Protein AF-0000000076138843 (afdb_homodimer)

Structure (mmCIF, N/CA/C/O backbone):
data_AF-0000000076138843-model_v1
#
loop_
_entity.id
_entity.type
_entity.pdbx_description
1 polymer 'Response regulator'
#
loop_
_atom_site.group_PDB
_atom_site.id
_atom_site.type_symbol
_atom_site.label_atom_id
_atom_site.label_alt_id
_atom_site.label_comp_id
_atom_site.label_asym_id
_atom_site.label_entity_id
_atom_site.label_seq_id
_atom_site.pdbx_PDB_ins_code
_atom_site.Cartn_x
_atom_site.Cartn_y
_atom_site.Cartn_z
_atom_site.occupancy
_atom_site.B_iso_or_equiv
_atom_site.auth_seq_id
_atom_site.auth_comp_id
_atom_site.auth_asym_id
_atom_site.auth_atom_id
_atom_site.pdbx_PDB_model_num
ATOM 1 N N . MET A 1 1 ? 2.008 14.984 8.43 1 81.75 1 MET A N 1
ATOM 2 C CA . MET A 1 1 ? 1.775 14.391 7.121 1 81.75 1 MET A CA 1
ATOM 3 C C . MET A 1 1 ? 0.993 15.336 6.219 1 81.75 1 MET A C 1
ATOM 5 O O . MET A 1 1 ? 0.002 15.93 6.648 1 81.75 1 MET A O 1
ATOM 9 N N . HIS A 1 2 ? 1.497 15.57 5.102 1 88.31 2 HIS A N 1
ATOM 10 C CA . HIS A 1 2 ? 0.948 16.547 4.172 1 88.31 2 HIS A CA 1
ATOM 11 C C . HIS A 1 2 ? 0.154 15.867 3.061 1 88.31 2 HIS A C 1
ATOM 13 O O . HIS A 1 2 ? 0.697 15.055 2.314 1 88.31 2 HIS A O 1
ATOM 19 N N . VAL A 1 3 ? -1.16 16.25 3.002 1 94.06 3 VAL A N 1
ATOM 20 C CA . VAL A 1 3 ? -2.074 15.602 2.07 1 94.06 3 VAL A CA 1
ATOM 21 C C . VAL A 1 3 ? -2.531 16.609 1.011 1 94.06 3 VAL A C 1
ATOM 23 O O . VAL A 1 3 ? -2.922 17.719 1.336 1 94.06 3 VAL A O 1
ATOM 26 N N . LEU A 1 4 ? -2.438 16.234 -0.237 1 96.88 4 LEU A N 1
ATOM 27 C CA . LEU A 1 4 ? -3.037 17 -1.32 1 96.88 4 LEU A CA 1
ATOM 28 C C . LEU A 1 4 ? -4.391 16.422 -1.713 1 96.88 4 LEU A C 1
ATOM 30 O O . LEU A 1 4 ? -4.484 15.258 -2.1 1 96.88 4 LEU A O 1
ATOM 34 N N . VAL A 1 5 ? -5.426 17.234 -1.587 1 97.94 5 VAL A N 1
ATOM 35 C CA . VAL A 1 5 ? -6.773 16.812 -1.959 1 97.94 5 VAL A CA 1
ATOM 36 C C . VAL A 1 5 ? -7.195 17.516 -3.248 1 97.94 5 VAL A C 1
ATOM 38 O O . VAL A 1 5 ? -7.293 18.75 -3.291 1 97.94 5 VAL A O 1
ATOM 41 N N . CYS A 1 6 ? -7.402 16.75 -4.262 1 98.06 6 CYS A N 1
ATOM 42 C CA . CYS A 1 6 ? -7.891 17.266 -5.535 1 98.06 6 CYS A CA 1
ATOM 43 C C . CYS A 1 6 ? -9.383 16.984 -5.699 1 98.06 6 CYS A C 1
ATOM 45 O O . CYS A 1 6 ? -9.766 15.875 -6.082 1 98.06 6 CYS A O 1
ATOM 47 N N . GLU A 1 7 ? -10.195 17.922 -5.469 1 96.81 7 GLU A N 1
ATOM 48 C CA . GLU A 1 7 ? -11.648 17.828 -5.418 1 96.81 7 GLU A CA 1
ATOM 49 C C . GLU A 1 7 ? -12.297 19.156 -5.809 1 96.81 7 GLU A C 1
ATOM 51 O O . GLU A 1 7 ? -12.023 20.188 -5.199 1 96.81 7 GLU A O 1
ATOM 56 N N . ASP A 1 8 ? -13.148 19.094 -6.816 1 95.44 8 ASP A N 1
ATOM 57 C CA . ASP A 1 8 ? -13.727 20.344 -7.309 1 95.44 8 ASP A CA 1
ATOM 58 C C . ASP A 1 8 ? -14.969 20.719 -6.516 1 95.44 8 ASP A C 1
ATOM 60 O O . ASP A 1 8 ? -15.312 21.906 -6.414 1 95.44 8 ASP A O 1
ATOM 64 N N . ASP A 1 9 ? -15.742 19.75 -5.988 1 95 9 ASP A N 1
ATOM 65 C CA . ASP A 1 9 ? -16.922 20.031 -5.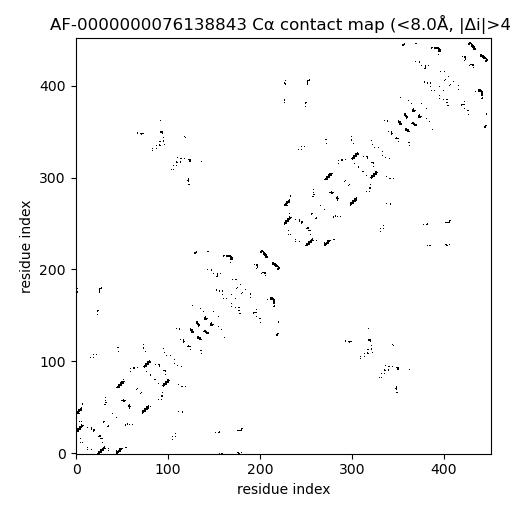18 1 95 9 ASP A CA 1
ATOM 66 C C . ASP A 1 9 ? -16.531 20.641 -3.83 1 95 9 ASP A C 1
ATOM 68 O O . ASP A 1 9 ? -15.969 19.938 -2.975 1 95 9 ASP A O 1
ATOM 72 N N . GLU A 1 10 ? -16.875 21.812 -3.631 1 94.56 10 GLU A N 1
ATOM 73 C CA . GLU A 1 10 ? -16.453 22.562 -2.457 1 94.56 10 GLU A CA 1
ATOM 74 C C . GLU A 1 10 ? -16.984 21.938 -1.174 1 94.56 10 GLU A C 1
ATOM 76 O O . GLU A 1 10 ? -16.297 21.906 -0.151 1 94.56 10 GLU A O 1
ATOM 81 N N . LEU A 1 11 ? -18.188 21.531 -1.195 1 93.12 11 LEU A N 1
ATOM 82 C CA . LEU A 1 11 ? -18.812 20.969 -0.006 1 93.12 11 LEU A CA 1
ATOM 83 C C . LEU A 1 11 ? -18.094 19.672 0.406 1 93.12 11 LEU A C 1
ATOM 85 O O . LEU A 1 11 ? -17.766 19.5 1.579 1 93.12 11 LEU A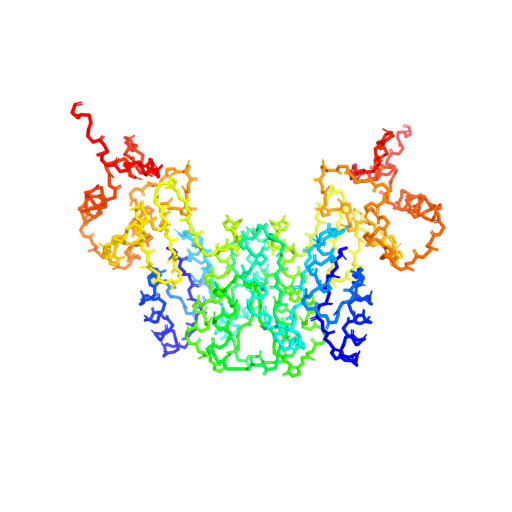 O 1
ATOM 89 N N . ILE A 1 12 ? -17.859 18.875 -0.558 1 94.19 12 ILE A N 1
ATOM 90 C CA . ILE A 1 12 ? -17.172 17.609 -0.293 1 94.19 12 ILE A CA 1
ATOM 91 C C . ILE A 1 12 ? -15.75 17.891 0.176 1 94.19 12 ILE A C 1
ATOM 93 O O . ILE A 1 12 ? -15.297 17.328 1.176 1 94.19 12 ILE A O 1
ATOM 97 N N . ALA A 1 13 ? -15.078 18.781 -0.5 1 96.19 13 ALA A N 1
ATOM 98 C CA . ALA A 1 13 ? -13.695 19.125 -0.185 1 96.19 13 ALA A CA 1
ATOM 99 C C . ALA A 1 13 ? -13.57 19.672 1.234 1 96.19 13 ALA A C 1
ATOM 101 O O . ALA A 1 13 ? -12.664 19.297 1.979 1 96.19 13 ALA A O 1
ATOM 102 N N . SER A 1 14 ? -14.484 20.547 1.568 1 94.88 14 SER A N 1
ATOM 103 C CA . SER A 1 14 ? -14.438 21.156 2.891 1 94.88 14 SER A CA 1
ATOM 104 C C . SER A 1 14 ? -14.609 20.109 3.99 1 94.88 14 SER A C 1
ATOM 106 O O . SER A 1 14 ? -13.961 20.188 5.035 1 94.88 14 SER A O 1
ATOM 108 N N . GLY A 1 15 ? -15.523 19.156 3.742 1 93.75 15 GLY A N 1
ATOM 109 C CA . GLY A 1 15 ? -15.695 18.062 4.68 1 93.75 15 GLY A CA 1
ATOM 110 C C . GLY A 1 15 ? -14.453 17.219 4.844 1 93.75 15 GLY A C 1
ATOM 111 O O . GLY A 1 15 ? -14.07 16.875 5.965 1 93.75 15 GLY A O 1
ATOM 112 N N . ILE A 1 16 ? -13.773 16.906 3.748 1 96.12 16 ILE A N 1
ATOM 113 C CA . ILE A 1 16 ? -12.555 16.109 3.76 1 96.12 16 ILE A CA 1
ATOM 114 C C . ILE A 1 16 ? -11.453 16.859 4.512 1 96.12 16 ILE A C 1
ATOM 116 O O . ILE A 1 16 ? -10.797 16.297 5.387 1 96.12 16 ILE A O 1
ATOM 120 N N . VAL A 1 17 ? -11.297 18.125 4.203 1 94.81 17 VAL A N 1
ATOM 121 C CA . VAL A 1 17 ? -10.258 18.953 4.816 1 94.81 17 VAL A CA 1
ATOM 122 C C . VAL A 1 17 ? -10.477 19.016 6.324 1 94.81 17 VAL A C 1
ATOM 124 O O . VAL A 1 17 ? -9.547 18.781 7.102 1 94.81 17 VAL A O 1
ATOM 127 N N . ALA A 1 18 ? -11.695 19.312 6.727 1 92.06 18 ALA A N 1
ATOM 128 C CA . ALA A 1 18 ? -12.008 19.406 8.148 1 92.06 18 ALA A CA 1
ATOM 129 C C . ALA A 1 18 ? -11.766 18.078 8.852 1 92.06 18 ALA A C 1
ATOM 131 O O . ALA A 1 18 ? -11.141 18.031 9.922 1 92.06 18 ALA A O 1
ATOM 132 N N . GLY A 1 19 ? -12.242 17.031 8.234 1 90.12 19 GLY A N 1
ATOM 133 C CA . GLY A 1 19 ? -12.117 15.703 8.812 1 90.12 19 GLY A CA 1
ATOM 134 C C . GLY A 1 19 ? -10.672 15.25 8.961 1 90.12 19 GLY A C 1
ATOM 135 O O . GLY A 1 19 ? -10.266 14.781 10.023 1 90.12 19 GLY A O 1
ATOM 136 N N . LEU A 1 20 ? -9.883 15.391 7.934 1 92.56 20 LEU A N 1
ATOM 137 C CA . LEU A 1 20 ? -8.492 14.953 7.949 1 92.56 20 LEU A CA 1
ATOM 138 C C . LEU A 1 20 ? -7.656 15.836 8.867 1 92.56 20 LEU A C 1
ATOM 140 O O . LEU A 1 20 ? -6.766 15.352 9.57 1 92.56 20 LEU A O 1
ATOM 144 N N . THR A 1 21 ? -7.973 17.109 8.859 1 87.12 21 THR A N 1
ATOM 145 C CA . THR A 1 21 ? -7.277 18.016 9.758 1 87.12 21 THR A CA 1
ATOM 146 C C . THR A 1 21 ? -7.516 17.625 11.211 1 87.12 21 THR A C 1
ATOM 148 O O . THR A 1 21 ? -6.59 17.641 12.023 1 87.12 21 THR A O 1
ATOM 151 N N . ALA A 1 22 ? -8.727 17.25 11.516 1 83.12 22 ALA A N 1
ATOM 152 C CA . ALA A 1 22 ? -9.086 16.812 12.867 1 83.12 22 ALA A CA 1
ATOM 153 C C . ALA A 1 22 ? -8.289 15.578 13.266 1 83.12 22 ALA A C 1
ATOM 155 O O . ALA A 1 22 ? -8.086 15.32 14.453 1 83.12 22 ALA A O 1
ATOM 156 N N . GLN A 1 23 ? -7.871 14.867 12.273 1 81.75 23 GLN A N 1
ATOM 157 C CA . GLN A 1 23 ? -7.113 13.648 12.531 1 81.75 23 GLN A CA 1
ATOM 158 C C . GLN A 1 23 ? -5.613 13.93 12.539 1 81.75 23 GLN A C 1
ATOM 160 O O . GLN A 1 23 ? -4.805 13 12.625 1 81.75 23 GLN A O 1
ATOM 165 N N . GLY A 1 24 ? -5.23 15.203 12.375 1 78.81 24 GLY A N 1
ATOM 166 C CA . GLY A 1 24 ? -3.838 15.578 12.531 1 78.81 24 GLY A CA 1
ATOM 167 C C . GLY A 1 24 ? -3.107 15.742 11.211 1 78.81 24 GLY A C 1
ATOM 168 O O . GLY A 1 24 ? -1.896 15.969 11.195 1 78.81 24 GLY A O 1
ATOM 169 N N . PHE A 1 25 ? -3.787 15.641 10.117 1 85.56 25 PHE A N 1
ATOM 170 C CA . PHE A 1 25 ? -3.176 15.852 8.812 1 85.56 25 PHE A CA 1
ATOM 171 C C . PHE A 1 25 ? -3.104 17.344 8.484 1 85.56 25 PHE A C 1
ATOM 173 O O . PHE A 1 25 ? -3.93 18.125 8.953 1 85.56 25 PHE A O 1
ATOM 180 N N . THR A 1 26 ? -2.068 17.719 7.805 1 85.81 26 THR A N 1
ATOM 181 C CA . THR A 1 26 ? -2.064 18.984 7.094 1 85.81 26 THR A CA 1
ATOM 182 C C . THR A 1 26 ? -2.59 18.812 5.672 1 85.81 26 THR A C 1
ATOM 184 O O . THR A 1 26 ? -2.08 17.984 4.91 1 85.81 26 THR A O 1
ATOM 187 N N . VAL A 1 27 ? -3.633 19.641 5.344 1 92.56 27 VAL A N 1
ATOM 188 C CA . VAL A 1 27 ? -4.332 19.328 4.102 1 92.56 27 VAL A CA 1
ATOM 189 C C . VAL A 1 27 ? -4.348 20.562 3.195 1 92.56 27 VAL A C 1
ATOM 191 O O . VAL A 1 27 ? -4.676 21.672 3.637 1 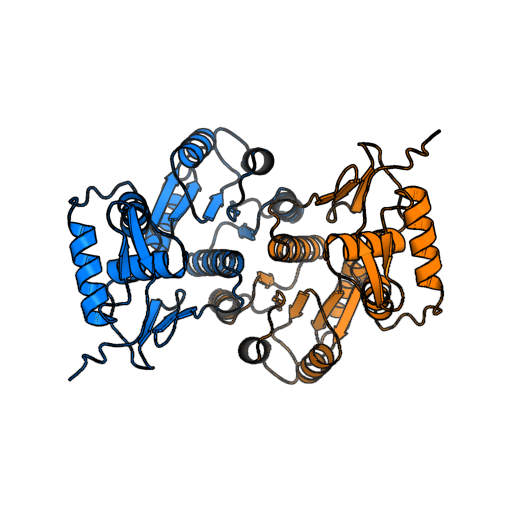92.56 27 VAL A O 1
ATOM 194 N N . GLU A 1 28 ? -3.953 20.344 1.978 1 93.56 28 GLU A N 1
ATOM 195 C CA . GLU A 1 28 ? -4.105 21.344 0.921 1 93.56 28 GLU A CA 1
ATOM 196 C C . GLU A 1 28 ? -5.129 20.891 -0.118 1 93.56 28 GLU A C 1
ATOM 198 O O . GLU A 1 28 ? -5.078 19.75 -0.592 1 93.56 28 GLU A O 1
ATOM 203 N N . ARG A 1 29 ? -6.008 21.781 -0.422 1 96.06 29 ARG A N 1
ATOM 204 C CA . ARG A 1 29 ? -7.062 21.453 -1.37 1 96.06 29 ARG A CA 1
ATOM 205 C C . ARG A 1 29 ? -6.883 22.203 -2.684 1 96.06 29 ARG A C 1
ATOM 207 O O . ARG A 1 29 ? -6.594 23.391 -2.684 1 96.06 29 ARG A O 1
ATOM 214 N N . VAL A 1 30 ? -7.023 21.5 -3.783 1 96.62 30 VAL A N 1
ATOM 215 C CA . VAL A 1 30 ? -7.098 22.109 -5.105 1 96.62 30 VAL A CA 1
ATOM 216 C C . VAL A 1 30 ? -8.359 21.625 -5.828 1 96.62 30 VAL A C 1
ATOM 218 O O . VAL A 1 30 ? -8.898 20.562 -5.5 1 96.62 30 VAL A O 1
ATOM 221 N N . ALA A 1 31 ? -8.75 22.406 -6.879 1 96.94 31 ALA A N 1
ATOM 222 C CA . ALA A 1 31 ? -10.062 22.141 -7.453 1 96.94 31 ALA A CA 1
ATOM 223 C C . ALA A 1 31 ? -9.945 21.703 -8.914 1 96.94 31 ALA A C 1
ATOM 225 O O . ALA A 1 31 ? -10.953 21.547 -9.602 1 96.94 31 ALA A O 1
ATOM 226 N N . SER A 1 32 ? -8.695 21.531 -9.414 1 97.38 32 SER A N 1
ATOM 227 C CA . SER A 1 32 ? -8.508 21.172 -10.812 1 97.38 32 SER A CA 1
ATOM 228 C C . SER A 1 32 ? -7.203 20.422 -11.016 1 97.38 32 SER A C 1
ATOM 230 O O . SER A 1 32 ? -6.332 20.422 -10.148 1 97.38 32 SER A O 1
ATOM 232 N N . ALA A 1 33 ? -7.141 19.734 -12.203 1 97.5 33 ALA A N 1
ATOM 233 C CA . ALA A 1 33 ? -5.926 19 -12.547 1 97.5 33 ALA A CA 1
ATOM 234 C C . ALA A 1 33 ? -4.742 19.953 -12.719 1 97.5 33 ALA A C 1
ATOM 236 O O . ALA A 1 33 ? -3.631 19.656 -12.266 1 97.5 33 ALA A O 1
ATOM 237 N N . GLY A 1 34 ? -5.051 21 -13.422 1 97.38 34 GLY A N 1
ATOM 238 C CA . GLY A 1 34 ? -4.004 22 -13.594 1 97.38 34 GLY A CA 1
ATOM 239 C C . GLY A 1 34 ? -3.443 22.5 -12.273 1 97.38 34 GLY A C 1
ATOM 240 O O . GLY A 1 34 ? -2.227 22.625 -12.117 1 97.38 34 GLY A O 1
ATOM 241 N N . ALA A 1 35 ? -4.297 22.828 -11.344 1 97.25 35 ALA A N 1
ATOM 242 C CA . ALA A 1 35 ? -3.877 23.312 -10.023 1 97.25 35 ALA A CA 1
ATOM 243 C C . ALA A 1 35 ? -3.105 22.219 -9.273 1 97.25 35 ALA A C 1
ATOM 245 O O . ALA A 1 35 ? -2.146 22.531 -8.555 1 97.25 35 ALA A O 1
ATOM 246 N N . ALA A 1 36 ? -3.506 21.016 -9.406 1 97.31 36 ALA A N 1
ATOM 247 C CA . ALA A 1 36 ? -2.811 19.891 -8.773 1 97.31 36 ALA A CA 1
ATOM 248 C C . ALA A 1 36 ? -1.376 19.781 -9.281 1 97.31 36 ALA A C 1
ATOM 250 O O . ALA A 1 36 ? -0.439 19.641 -8.492 1 97.31 36 ALA A O 1
ATOM 251 N N . ARG A 1 37 ? -1.246 19.828 -10.594 1 96.75 37 ARG A N 1
ATOM 252 C CA . ARG A 1 37 ? 0.083 19.781 -11.195 1 96.75 37 ARG A CA 1
ATOM 253 C C . ARG A 1 37 ? 0.969 20.906 -10.664 1 96.75 37 ARG A C 1
ATOM 255 O O . ARG A 1 37 ? 2.133 20.672 -10.328 1 96.75 37 ARG A O 1
ATOM 262 N N . ALA A 1 38 ? 0.396 22.047 -10.633 1 96.5 38 ALA A N 1
ATOM 263 C CA . ALA A 1 38 ? 1.141 23.219 -10.156 1 96.5 38 ALA A CA 1
ATOM 264 C C . ALA A 1 38 ? 1.564 23.047 -8.703 1 96.5 38 ALA A C 1
ATOM 266 O O . ALA A 1 38 ? 2.707 23.344 -8.344 1 96.5 38 ALA A O 1
ATOM 267 N N . MET A 1 39 ? 0.678 22.562 -7.91 1 94.69 39 MET A N 1
ATOM 268 C CA . MET A 1 39 ? 0.942 22.391 -6.488 1 94.69 39 MET A CA 1
ATOM 269 C C . MET A 1 39 ? 2.018 21.328 -6.258 1 94.69 39 MET A C 1
ATOM 271 O O . MET A 1 39 ? 2.893 21.5 -5.41 1 94.69 39 MET A O 1
ATOM 275 N N . LEU A 1 40 ? 1.969 20.25 -6.996 1 94.12 40 LEU A N 1
ATOM 276 C CA . LEU A 1 40 ? 2.92 19.156 -6.863 1 94.12 40 LEU A CA 1
ATOM 277 C C . LEU A 1 40 ? 4.316 19.594 -7.285 1 94.12 40 LEU A C 1
ATOM 279 O O . LEU A 1 40 ? 5.312 19 -6.859 1 94.12 40 LEU A O 1
ATOM 283 N N . LYS A 1 41 ? 4.352 20.562 -8.148 1 92.38 41 LYS A N 1
ATOM 284 C CA . LYS A 1 41 ? 5.637 21.125 -8.555 1 92.38 41 LYS A CA 1
ATOM 285 C C . LYS A 1 41 ? 6.172 22.094 -7.496 1 92.38 41 LYS A C 1
ATOM 287 O O . LYS A 1 41 ? 7.387 22.25 -7.344 1 92.38 41 LYS A O 1
ATOM 292 N N . ALA A 1 42 ? 5.305 22.672 -6.746 1 88.88 42 ALA A N 1
ATOM 293 C CA . ALA A 1 42 ? 5.656 23.766 -5.844 1 88.88 42 ALA A CA 1
ATOM 294 C C . ALA A 1 42 ? 5.961 23.25 -4.441 1 88.88 42 ALA A C 1
ATOM 296 O O . ALA A 1 42 ? 6.664 23.906 -3.668 1 88.88 42 ALA A O 1
ATOM 297 N N . ALA A 1 43 ? 5.391 22.078 -4.117 1 85.19 43 ALA A N 1
ATOM 298 C CA . ALA A 1 43 ? 5.531 21.578 -2.754 1 85.19 43 ALA A CA 1
ATOM 299 C C . ALA A 1 43 ? 5.574 20.062 -2.729 1 85.19 43 ALA A C 1
ATOM 301 O O . ALA A 1 43 ? 5.281 19.406 -3.734 1 85.19 43 ALA A O 1
ATOM 302 N N . THR A 1 44 ? 6.031 19.625 -1.582 1 85.06 44 THR A N 1
ATOM 303 C CA . THR A 1 44 ? 6.09 18.172 -1.391 1 85.06 44 THR A CA 1
ATOM 304 C C . THR A 1 44 ? 4.902 17.688 -0.566 1 85.06 44 THR A C 1
ATOM 306 O O . THR A 1 44 ? 4.492 18.344 0.39 1 85.06 44 THR A O 1
ATOM 309 N N . PHE A 1 45 ? 4.418 16.625 -1.021 1 91.44 45 PHE A N 1
ATOM 310 C CA . PHE A 1 45 ? 3.303 16 -0.32 1 91.44 45 PHE A CA 1
ATOM 311 C C . PHE A 1 45 ? 3.615 14.547 0.018 1 91.44 45 PHE A C 1
ATOM 313 O O . PHE A 1 45 ? 4.449 13.922 -0.635 1 91.44 45 PHE A O 1
ATOM 320 N N . ASP A 1 46 ? 2.947 14.055 1.047 1 90.25 46 ASP A N 1
ATOM 321 C CA . ASP A 1 46 ? 3.154 12.672 1.456 1 90.25 46 ASP A CA 1
ATOM 322 C C . ASP A 1 46 ? 2.146 11.742 0.782 1 90.25 46 ASP A C 1
ATOM 324 O O . ASP A 1 46 ? 2.406 10.547 0.623 1 90.25 46 ASP A O 1
ATOM 328 N N . ILE A 1 47 ? 1.007 12.25 0.439 1 95.75 47 ILE A N 1
ATOM 329 C CA . ILE A 1 47 ? -0.063 11.445 -0.139 1 95.75 47 ILE A CA 1
ATOM 330 C C . ILE A 1 47 ? -1.065 12.352 -0.852 1 95.75 47 ILE A C 1
ATOM 332 O O . ILE A 1 47 ? -1.185 13.531 -0.524 1 95.75 47 ILE A O 1
ATOM 336 N N . MET A 1 48 ? -1.787 11.758 -1.85 1 98 48 MET A N 1
ATOM 337 C CA . MET A 1 48 ? -2.748 12.523 -2.643 1 98 48 MET A CA 1
ATOM 338 C C . MET A 1 48 ? -4.098 11.812 -2.693 1 98 48 MET A C 1
ATOM 340 O O . MET A 1 48 ? -4.156 10.594 -2.855 1 98 48 MET A O 1
ATOM 344 N N . VAL A 1 49 ? -5.148 12.562 -2.447 1 98.44 49 VAL A N 1
ATOM 345 C CA . VAL A 1 49 ? -6.516 12.117 -2.697 1 98.44 49 VAL A CA 1
ATOM 346 C C . VAL A 1 49 ? -7.027 12.734 -3.998 1 98.44 49 VAL A C 1
ATOM 348 O O . VAL A 1 49 ? -7.047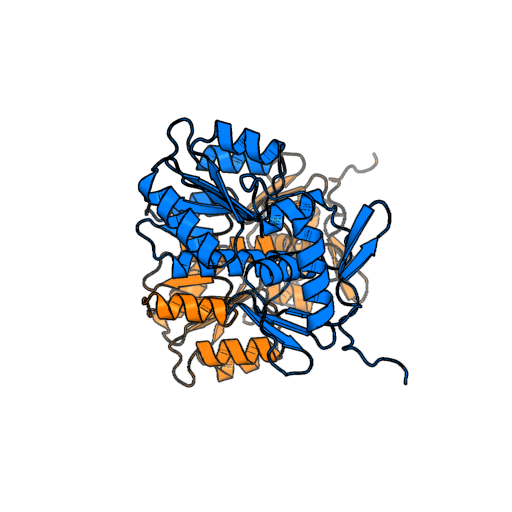 13.953 -4.152 1 98.44 49 VAL A O 1
ATOM 351 N N . LEU A 1 50 ? -7.48 11.867 -4.918 1 98.44 50 LEU A N 1
ATOM 352 C CA . LEU A 1 50 ? -7.754 12.328 -6.277 1 98.44 50 LEU A CA 1
ATOM 353 C C . LEU A 1 50 ? -9.172 11.961 -6.699 1 98.44 50 LEU A C 1
ATOM 355 O O . LEU A 1 50 ? -9.531 10.781 -6.715 1 98.44 50 LEU A O 1
ATOM 359 N N . ASP A 1 51 ? -9.969 12.945 -7.023 1 96.69 51 ASP A N 1
ATOM 360 C CA . ASP A 1 51 ? -11.242 12.711 -7.695 1 96.69 51 ASP A CA 1
ATOM 361 C C . ASP A 1 51 ? -11.047 12.516 -9.195 1 96.69 51 ASP A C 1
ATOM 363 O O . ASP A 1 51 ? -10.328 13.281 -9.844 1 96.69 51 ASP A O 1
ATOM 367 N N . LEU A 1 52 ? -11.734 11.594 -9.758 1 95.56 52 LEU A N 1
ATOM 368 C CA . LEU A 1 52 ? -11.617 11.336 -11.188 1 95.56 52 LEU A CA 1
ATOM 369 C C . LEU A 1 52 ? -12.453 12.328 -11.984 1 95.56 52 LEU A C 1
ATOM 371 O O . LEU A 1 52 ? -12.188 12.562 -13.164 1 95.56 52 LEU A O 1
ATOM 375 N N . GLY A 1 53 ? -13.5 12.773 -11.367 1 94.5 53 GLY A N 1
ATOM 376 C CA . GLY A 1 53 ? -14.398 13.695 -12.039 1 94.5 53 GLY A CA 1
ATOM 377 C C . GLY A 1 53 ? -13.977 15.148 -11.898 1 94.5 53 GLY A C 1
ATOM 378 O O . GLY A 1 53 ? -14.75 15.977 -11.422 1 94.5 53 GLY A O 1
ATOM 379 N N . LEU A 1 54 ? -12.867 15.531 -12.414 1 95.25 54 LEU A N 1
ATOM 380 C CA . LEU A 1 54 ? -12.398 16.906 -12.375 1 95.25 54 LEU A CA 1
ATOM 381 C C . LEU A 1 54 ? -12.922 17.703 -13.57 1 95.25 54 LEU A C 1
ATOM 383 O O . LEU A 1 54 ? -13.219 17.125 -14.617 1 95.25 54 LEU A O 1
ATOM 387 N N . PRO A 1 55 ? -13.094 19 -13.422 1 95.25 55 PRO A N 1
ATOM 388 C CA . PRO A 1 55 ? -13.75 19.812 -14.461 1 95.25 55 PRO A CA 1
ATOM 389 C C . PRO A 1 55 ? -12.883 19.984 -15.703 1 95.25 55 PRO A C 1
ATOM 391 O O . PRO A 1 55 ? -13.406 20.172 -16.812 1 95.25 55 PRO A O 1
ATOM 394 N N . ASP A 1 56 ? -11.594 19.953 -15.602 1 96 56 ASP A N 1
ATOM 395 C CA . ASP A 1 56 ? -10.727 20.312 -16.719 1 96 56 ASP A CA 1
ATOM 396 C C . ASP A 1 56 ? -10.148 19.078 -17.391 1 96 56 ASP A C 1
ATOM 398 O O . ASP A 1 56 ? -9.773 19.109 -18.562 1 96 56 ASP A O 1
ATOM 402 N N . GLU A 1 57 ? -9.898 17.969 -16.625 1 94 57 GLU A N 1
ATOM 403 C CA . GLU A 1 57 ? -9.305 16.75 -17.156 1 94 57 GLU A CA 1
ATOM 404 C C . GLU A 1 57 ? -9.789 15.523 -16.391 1 94 57 GLU A C 1
ATOM 406 O O . GLU A 1 57 ? -10.195 15.625 -15.234 1 94 57 GLU A O 1
ATOM 411 N N . ASP A 1 58 ? -9.781 14.398 -17.125 1 95 58 ASP A N 1
ATOM 412 C CA . ASP A 1 58 ? -10.086 13.141 -16.453 1 95 58 ASP A CA 1
ATOM 413 C C . ASP A 1 58 ? -9.023 12.797 -15.422 1 95 58 ASP A C 1
ATOM 415 O O . ASP A 1 58 ? -7.828 12.789 -15.734 1 95 58 ASP A O 1
ATOM 419 N N . GLY A 1 59 ? -9.438 12.516 -14.234 1 95.44 59 GLY A N 1
ATOM 420 C CA . GLY A 1 59 ? -8.508 12.234 -13.156 1 95.44 59 GLY A CA 1
ATOM 421 C C . GLY A 1 59 ? -7.598 11.047 -13.438 1 95.44 59 GLY A C 1
ATOM 422 O O . GLY A 1 59 ? -6.457 11.008 -12.969 1 95.44 59 GLY A O 1
ATOM 423 N N . LEU A 1 60 ? -8.094 10.086 -14.156 1 95.81 60 LEU A N 1
ATOM 424 C CA . LEU A 1 60 ? -7.281 8.922 -14.508 1 95.81 60 LEU A CA 1
ATOM 425 C C . LEU A 1 60 ? -6.137 9.32 -15.43 1 95.81 60 LEU A C 1
ATOM 427 O O . LEU A 1 60 ? -5.008 8.852 -15.273 1 95.81 60 LEU A O 1
ATOM 431 N N . LYS A 1 61 ? -6.434 10.055 -16.406 1 95.81 61 LYS A N 1
ATOM 432 C CA . LYS A 1 61 ? -5.402 10.578 -17.297 1 95.81 61 LYS A CA 1
ATOM 433 C C . LYS A 1 61 ? -4.363 11.383 -16.516 1 95.81 61 LYS A C 1
ATOM 435 O O . LYS A 1 61 ? -3.16 11.242 -16.75 1 95.81 61 LYS A O 1
ATOM 440 N N . LEU A 1 62 ? -4.848 12.211 -15.648 1 96.94 62 LEU A N 1
ATOM 441 C CA . LEU A 1 62 ? -3.945 12.977 -14.797 1 96.94 62 LEU A CA 1
ATOM 442 C C . LEU A 1 62 ? -3.004 12.055 -14.031 1 96.94 62 LEU A C 1
ATOM 444 O O . LEU A 1 62 ? -1.789 12.266 -14.023 1 96.94 62 LEU A O 1
ATOM 448 N N . LEU A 1 63 ? -3.531 11.031 -13.406 1 97.5 63 LEU A N 1
ATOM 449 C CA . LEU A 1 63 ? -2.734 10.094 -12.609 1 97.5 63 LEU A CA 1
ATOM 450 C C . LEU A 1 63 ? -1.671 9.422 -13.477 1 97.5 63 LEU A C 1
ATOM 452 O O . LEU A 1 63 ? -0.505 9.344 -13.078 1 97.5 63 LEU A O 1
ATOM 456 N N . GLN A 1 64 ? -2.064 8.969 -14.609 1 95.69 64 GLN A N 1
ATOM 457 C CA . GLN A 1 64 ? -1.133 8.312 -15.523 1 95.69 64 GLN A CA 1
ATOM 458 C C . GLN A 1 64 ? 0.021 9.242 -15.891 1 95.69 64 GLN A C 1
ATOM 460 O O . GLN A 1 64 ? 1.18 8.82 -15.914 1 95.69 64 GLN A O 1
ATOM 465 N N . GLN A 1 65 ? -0.292 10.43 -16.172 1 95.88 65 GLN A N 1
ATOM 466 C CA . GLN A 1 65 ? 0.718 11.422 -16.531 1 95.88 65 GLN A CA 1
ATOM 467 C C . GLN A 1 65 ? 1.66 11.695 -15.359 1 95.88 65 GLN A C 1
ATOM 469 O O . GLN A 1 65 ? 2.879 11.75 -15.539 1 95.88 65 GLN A O 1
ATOM 474 N N . LEU A 1 66 ? 1.088 11.859 -14.227 1 96.5 66 LEU A N 1
ATOM 475 C CA . LEU A 1 66 ? 1.894 12.117 -13.039 1 96.5 66 LEU A CA 1
ATOM 476 C C . LEU A 1 66 ? 2.85 10.961 -12.773 1 96.5 66 LEU A C 1
ATOM 478 O O . LEU A 1 66 ? 4.02 11.18 -12.445 1 96.5 66 LEU A O 1
ATOM 482 N N . ARG A 1 67 ? 2.373 9.75 -12.914 1 96.25 67 ARG A N 1
ATOM 483 C CA . ARG A 1 67 ? 3.211 8.57 -12.711 1 96.25 67 ARG A CA 1
ATOM 484 C C . ARG A 1 67 ? 4.328 8.508 -13.75 1 96.25 67 ARG A C 1
ATOM 486 O O . ARG A 1 67 ? 5.469 8.18 -13.422 1 96.25 67 ARG A O 1
ATOM 493 N N . SER A 1 68 ? 3.982 8.797 -14.977 1 93 68 SER A N 1
ATOM 494 C CA . SER A 1 68 ? 4.98 8.805 -16.047 1 93 68 SER A CA 1
ATOM 495 C C . SER A 1 68 ? 6.055 9.852 -15.789 1 93 68 SER A C 1
ATOM 497 O O . SER A 1 68 ? 7.191 9.703 -16.234 1 93 68 SER A O 1
ATOM 499 N N . GLN A 1 69 ? 5.668 10.836 -15.039 1 93.88 69 GLN A N 1
ATOM 500 C CA . GLN A 1 69 ? 6.594 11.922 -14.734 1 93.88 69 GLN A CA 1
ATOM 501 C C . GLN A 1 69 ? 7.359 11.641 -13.445 1 93.88 69 GLN A C 1
ATOM 503 O O . GLN A 1 69 ? 8.109 12.492 -12.969 1 93.88 69 GLN A O 1
ATOM 508 N N . GLY A 1 70 ? 7.059 10.484 -12.844 1 93 70 GLY A N 1
ATOM 509 C CA . GLY A 1 70 ? 7.91 10.039 -11.75 1 93 70 GLY A CA 1
ATOM 510 C C . GLY A 1 70 ? 7.297 10.258 -10.383 1 93 70 GLY A C 1
ATOM 511 O O . GLY A 1 70 ? 7.977 10.133 -9.359 1 93 70 GLY A O 1
ATOM 512 N N . LEU A 1 71 ? 6.047 10.68 -10.312 1 94.44 71 LEU A N 1
ATOM 513 C CA . LEU A 1 71 ? 5.41 10.844 -9.016 1 94.44 71 LEU A CA 1
ATOM 514 C C . LEU A 1 71 ? 5.352 9.516 -8.266 1 94.44 71 LEU A C 1
ATOM 516 O O . LEU A 1 71 ? 4.762 8.555 -8.75 1 94.44 71 LEU A O 1
ATOM 520 N N . GLU A 1 72 ? 5.781 9.539 -6.957 1 94.75 72 GLU A N 1
ATOM 521 C CA . GLU A 1 72 ? 5.902 8.266 -6.246 1 94.75 72 GLU A CA 1
ATOM 522 C C . GLU A 1 72 ? 5.004 8.242 -5.012 1 94.75 72 GLU A C 1
ATOM 524 O O . GLU A 1 72 ? 4.785 7.18 -4.418 1 94.75 72 GLU A O 1
ATOM 529 N N . ILE A 1 73 ? 4.445 9.344 -4.672 1 95 73 ILE A N 1
ATOM 530 C CA . ILE A 1 73 ? 3.646 9.359 -3.453 1 95 73 ILE A CA 1
ATOM 531 C C . ILE A 1 73 ? 2.383 8.531 -3.65 1 95 73 ILE A C 1
ATOM 533 O O . ILE A 1 73 ? 1.889 8.391 -4.773 1 95 73 ILE A O 1
ATOM 537 N N . PRO A 1 74 ? 1.835 7.93 -2.584 1 97.38 74 PRO A N 1
ATOM 538 C CA . PRO A 1 74 ? 0.583 7.18 -2.73 1 97.38 74 PRO A CA 1
ATOM 539 C C . PRO A 1 74 ? -0.583 8.062 -3.17 1 97.38 74 PRO A C 1
ATOM 541 O O . PRO A 1 74 ? -0.677 9.219 -2.752 1 97.38 74 PRO A O 1
ATOM 544 N N . VAL A 1 75 ? -1.389 7.48 -4.039 1 98.31 75 VAL A N 1
ATOM 545 C CA . VAL A 1 75 ? -2.578 8.18 -4.516 1 98.31 75 VAL A CA 1
ATOM 546 C C . VAL A 1 75 ? -3.82 7.336 -4.223 1 98.31 75 VAL A C 1
ATOM 548 O O . VAL A 1 75 ? -3.891 6.168 -4.605 1 98.31 75 VAL A O 1
ATOM 551 N N . LEU A 1 76 ? -4.719 7.898 -3.488 1 98.56 76 LEU A N 1
ATOM 552 C CA . LEU A 1 76 ? -6.031 7.305 -3.271 1 98.56 76 LEU A CA 1
ATOM 553 C C . LEU A 1 76 ? -7.082 7.977 -4.148 1 98.56 76 LEU A C 1
ATOM 555 O O . LEU A 1 76 ? -7.305 9.188 -4.047 1 98.56 76 LEU A O 1
ATOM 559 N N . ILE A 1 77 ? -7.699 7.188 -5.02 1 98.25 77 ILE A N 1
ATOM 560 C CA . ILE A 1 77 ? -8.781 7.703 -5.848 1 98.25 77 ILE A CA 1
ATOM 561 C C . ILE A 1 77 ? -10.078 7.738 -5.039 1 98.25 77 ILE A C 1
ATOM 563 O O . ILE A 1 77 ? -10.438 6.758 -4.383 1 98.25 77 ILE A O 1
ATOM 567 N N . LEU A 1 78 ? -10.688 8.836 -4.969 1 96.88 78 LEU A N 1
ATOM 568 C CA . LEU A 1 78 ? -11.992 9.047 -4.348 1 96.88 78 LEU A CA 1
ATOM 569 C C . LEU A 1 78 ? -13.008 9.547 -5.367 1 96.88 78 LEU A C 1
ATOM 571 O O . LEU A 1 78 ? -12.93 10.695 -5.809 1 96.88 78 LEU A O 1
ATOM 575 N N . THR A 1 79 ? -14.016 8.695 -5.715 1 95.06 79 THR A N 1
ATOM 576 C CA . THR A 1 79 ? -14.852 9.047 -6.852 1 95.06 79 THR A CA 1
ATOM 577 C C . THR A 1 79 ? -16.219 8.375 -6.742 1 95.06 79 THR A C 1
ATOM 579 O O . THR A 1 79 ? -16.422 7.504 -5.895 1 95.06 79 THR A O 1
ATOM 582 N N . ALA A 1 80 ? -17.141 8.867 -7.598 1 93.56 80 ALA A N 1
ATOM 583 C CA . ALA A 1 80 ? -18.469 8.266 -7.668 1 93.56 80 ALA A CA 1
ATOM 584 C C . ALA A 1 80 ? -18.5 7.133 -8.695 1 93.56 80 ALA A C 1
ATOM 586 O O . ALA A 1 80 ? -19.469 6.383 -8.766 1 93.56 80 ALA A O 1
ATOM 587 N N . ARG A 1 81 ? -17.547 7.039 -9.461 1 93.56 81 ARG A N 1
ATOM 588 C CA . ARG A 1 81 ? -17.484 5.973 -10.453 1 93.56 81 ARG A CA 1
ATOM 589 C C . ARG A 1 81 ? -17.375 4.605 -9.781 1 93.56 81 ARG A C 1
ATOM 591 O O . ARG A 1 81 ? -16.297 4.207 -9.344 1 93.56 81 ARG A O 1
ATOM 598 N N . ASP A 1 82 ? -18.359 3.887 -9.852 1 90.88 82 ASP A N 1
ATOM 599 C CA . ASP A 1 82 ? -18.438 2.738 -8.961 1 90.88 82 ASP A CA 1
ATOM 600 C C . ASP A 1 82 ? -18.328 1.428 -9.734 1 90.88 82 ASP A C 1
ATOM 602 O O . ASP A 1 82 ? -18.422 0.345 -9.148 1 90.88 82 ASP A O 1
ATOM 606 N N . SER A 1 83 ? -18.125 1.495 -11.047 1 92.81 83 SER A N 1
ATOM 607 C CA . SER A 1 83 ? -18.047 0.248 -11.797 1 92.81 83 SER A CA 1
ATOM 608 C C . SER A 1 83 ? -16.75 -0.5 -11.469 1 92.81 83 SER A C 1
ATOM 610 O O . SER A 1 83 ? -15.734 0.116 -11.156 1 92.81 83 SER A O 1
ATOM 612 N N . VAL A 1 84 ? -16.781 -1.811 -11.602 1 92.75 84 VAL A N 1
ATOM 613 C CA . VAL A 1 84 ? -15.609 -2.652 -11.375 1 92.75 84 VAL A CA 1
ATOM 614 C C . VAL A 1 84 ? -14.5 -2.273 -12.367 1 92.75 84 VAL A C 1
ATOM 616 O O . VAL A 1 84 ? -13.328 -2.203 -11.992 1 92.75 84 VAL A O 1
ATOM 619 N N . THR A 1 85 ? -14.914 -2.057 -13.578 1 93.5 85 THR A N 1
ATOM 620 C CA . THR A 1 85 ? -13.961 -1.682 -14.617 1 93.5 85 THR A CA 1
ATOM 621 C C . THR A 1 85 ? -13.211 -0.406 -14.234 1 93.5 85 THR A C 1
ATOM 623 O O . THR A 1 85 ? -11.992 -0.332 -14.367 1 93.5 85 THR A O 1
ATOM 626 N N . ASN A 1 86 ? -13.914 0.534 -13.719 1 93.38 86 ASN A N 1
ATOM 627 C CA . ASN A 1 86 ? -13.289 1.783 -13.297 1 93.38 86 ASN A CA 1
ATOM 628 C C . ASN A 1 86 ? -12.312 1.563 -12.148 1 93.38 86 ASN A C 1
ATOM 630 O O . ASN A 1 86 ? -11.219 2.129 -12.133 1 93.38 86 ASN A O 1
ATOM 634 N N . ARG A 1 87 ? -12.719 0.788 -11.203 1 94.88 87 ARG A N 1
ATOM 635 C CA . ARG A 1 87 ? -11.859 0.505 -10.055 1 94.88 87 ARG A CA 1
ATOM 636 C C . ARG A 1 87 ? -10.57 -0.183 -10.484 1 94.88 87 ARG A C 1
ATOM 638 O O . ARG A 1 87 ? -9.484 0.203 -10.055 1 94.88 87 ARG A O 1
ATOM 645 N N . VAL A 1 88 ? -10.711 -1.149 -11.336 1 93.94 88 VAL A N 1
ATOM 646 C CA . VAL A 1 88 ? -9.562 -1.903 -11.836 1 93.94 88 VAL A CA 1
ATOM 647 C C . VAL A 1 88 ? -8.656 -0.988 -12.648 1 93.94 88 VAL A C 1
ATOM 649 O O . VAL A 1 88 ? -7.438 -0.978 -12.461 1 93.94 88 VAL A O 1
ATOM 652 N N . ASP A 1 89 ? -9.266 -0.2 -13.492 1 93.19 89 ASP A N 1
ATOM 653 C CA . ASP A 1 89 ? -8.508 0.732 -14.32 1 93.19 89 ASP A CA 1
ATOM 654 C C . ASP A 1 89 ? -7.734 1.729 -13.461 1 93.19 89 ASP A C 1
ATOM 656 O O . ASP A 1 89 ? -6.574 2.037 -13.75 1 93.19 89 ASP A O 1
ATOM 660 N N . GLY A 1 90 ? -8.367 2.213 -12.469 1 95.25 90 GLY A N 1
ATOM 661 C CA . GLY A 1 90 ? -7.715 3.145 -11.555 1 95.25 90 GLY A CA 1
ATOM 662 C C . GLY A 1 90 ? -6.496 2.557 -10.875 1 95.25 90 GLY A C 1
ATOM 663 O O . GLY A 1 90 ? -5.438 3.184 -10.836 1 95.25 90 GLY A O 1
ATOM 664 N N . LEU A 1 91 ? -6.641 1.379 -10.375 1 94.62 91 LEU A N 1
ATOM 665 C CA . LEU A 1 91 ? -5.547 0.698 -9.688 1 94.62 91 LEU A CA 1
ATOM 666 C C . LEU A 1 91 ? -4.414 0.375 -10.656 1 94.62 91 LEU A C 1
ATOM 668 O O . LEU A 1 91 ? -3.238 0.563 -10.336 1 94.62 91 LEU A O 1
ATOM 672 N N . GLN A 1 92 ? -4.754 -0.02 -11.836 1 91.25 92 GLN A N 1
ATOM 673 C CA . GLN A 1 92 ? -3.76 -0.376 -12.852 1 91.25 92 GLN A CA 1
ATOM 674 C C . GLN A 1 92 ? -3.031 0.862 -13.367 1 91.25 92 GLN A C 1
ATOM 676 O O . GLN A 1 92 ? -1.873 0.779 -13.781 1 91.25 92 GLN A O 1
ATOM 681 N N . ALA A 1 93 ? -3.709 1.981 -13.281 1 92 93 ALA A N 1
ATOM 682 C CA . ALA A 1 93 ? -3.127 3.232 -13.766 1 92 93 ALA A CA 1
ATOM 683 C C . ALA A 1 93 ? -2.109 3.783 -12.773 1 92 93 ALA A C 1
ATOM 685 O O . ALA A 1 93 ? -1.394 4.742 -13.07 1 92 93 ALA A O 1
ATOM 686 N N . GLY A 1 94 ? -2.107 3.197 -11.617 1 94.5 94 GLY A N 1
ATOM 687 C CA . GLY A 1 94 ? -1.085 3.611 -10.672 1 94.5 94 GLY A CA 1
ATOM 688 C C . GLY A 1 94 ? -1.651 4.027 -9.32 1 94.5 94 GLY A C 1
ATOM 689 O O . GLY A 1 94 ? -0.908 4.438 -8.43 1 94.5 94 GLY A O 1
ATOM 690 N N . ALA A 1 95 ? -2.957 3.971 -9.148 1 97.62 95 ALA A N 1
ATOM 691 C CA . ALA A 1 95 ? -3.543 4.285 -7.852 1 97.62 95 ALA A CA 1
ATOM 692 C C . ALA A 1 95 ? -3.188 3.221 -6.816 1 97.62 95 ALA A C 1
ATOM 694 O O . ALA A 1 95 ? -3.006 2.049 -7.16 1 97.62 95 ALA A O 1
ATOM 695 N N . ASP A 1 96 ? -3.133 3.639 -5.582 1 97.69 96 ASP A N 1
ATOM 696 C CA . ASP A 1 96 ? -2.762 2.727 -4.504 1 97.69 96 ASP A CA 1
ATOM 697 C C . ASP A 1 96 ? -3.994 2.25 -3.738 1 97.69 96 ASP A C 1
ATOM 699 O O . ASP A 1 96 ? -3.926 1.278 -2.982 1 97.69 96 ASP A O 1
ATOM 703 N N . ASP A 1 97 ? -5.09 2.945 -3.883 1 97.81 97 ASP A N 1
ATOM 704 C CA . ASP A 1 97 ? -6.379 2.6 -3.293 1 97.81 97 ASP A CA 1
ATOM 705 C C . ASP A 1 97 ? -7.527 3.266 -4.051 1 97.81 97 ASP A C 1
ATOM 707 O O . ASP A 1 97 ? -7.301 4.156 -4.871 1 97.81 97 ASP A O 1
ATOM 711 N N . TYR A 1 98 ? -8.711 2.77 -3.881 1 97.88 98 TYR A N 1
ATOM 712 C CA . TYR A 1 98 ? -9.922 3.232 -4.543 1 97.88 98 TYR A CA 1
ATOM 713 C C . TYR A 1 98 ? -11.102 3.246 -3.578 1 97.88 98 TYR A C 1
ATOM 715 O O . TYR A 1 98 ? -11.469 2.209 -3.02 1 97.88 98 TYR A O 1
ATOM 723 N N . LEU A 1 99 ? -11.641 4.414 -3.322 1 97.06 99 LEU A N 1
ATOM 724 C CA . LEU A 1 99 ? -12.766 4.594 -2.408 1 97.06 99 LEU A CA 1
ATOM 725 C C . LEU A 1 99 ? -13.922 5.293 -3.107 1 97.06 99 LEU A C 1
ATOM 727 O O . LEU A 1 99 ? -13.727 6.293 -3.803 1 97.06 99 LEU A O 1
ATOM 731 N N . LEU A 1 100 ? -15.117 4.809 -2.881 1 94.81 100 LEU A N 1
ATOM 732 C CA . LEU A 1 100 ? -16.297 5.316 -3.576 1 94.81 100 LEU A CA 1
ATOM 733 C C . LEU A 1 100 ? -16.953 6.434 -2.779 1 94.81 100 LEU A C 1
ATOM 735 O O . LEU A 1 100 ? -16.922 6.426 -1.547 1 94.81 100 LEU A O 1
ATOM 739 N N . LYS A 1 101 ? -17.5 7.391 -3.486 1 94.75 101 LYS A N 1
ATOM 740 C CA . LYS A 1 101 ? -18.453 8.352 -2.932 1 94.75 101 LYS A CA 1
ATOM 741 C C . LYS A 1 101 ? -19.875 7.797 -2.975 1 94.75 101 LYS A C 1
ATOM 743 O O . LYS A 1 101 ? -20.281 7.203 -3.975 1 94.75 101 LYS A O 1
ATOM 748 N N . PRO A 1 102 ? -20.75 7.984 -1.971 1 94.38 102 PRO A N 1
ATOM 749 C CA . PRO A 1 102 ? -20.406 8.594 -0.681 1 94.38 102 PRO A CA 1
ATOM 750 C C . PRO A 1 102 ? -19.484 7.715 0.162 1 94.38 102 PRO A C 1
ATOM 752 O O . PRO A 1 102 ? -19.359 6.516 -0.104 1 94.38 102 PRO A O 1
ATOM 755 N N . PHE A 1 103 ? -18.797 8.344 1.049 1 94.12 103 PHE A N 1
ATOM 756 C CA . PHE A 1 103 ? -17.828 7.637 1.866 1 94.12 103 PHE A CA 1
ATOM 757 C C . PHE A 1 103 ? -17.891 8.102 3.316 1 94.12 103 PHE A C 1
ATOM 759 O O . PHE A 1 103 ? -18.531 9.117 3.619 1 94.12 103 PHE A O 1
ATOM 766 N N . ASP A 1 104 ? -17.328 7.258 4.168 1 94.19 104 ASP A N 1
ATOM 767 C CA . ASP A 1 104 ? -17.156 7.613 5.574 1 94.19 104 ASP A CA 1
ATOM 768 C C . ASP A 1 104 ? -15.773 8.203 5.824 1 94.19 104 ASP A C 1
ATOM 770 O O . ASP A 1 104 ? -14.766 7.613 5.434 1 94.19 104 ASP A O 1
ATOM 774 N N . LEU A 1 105 ? -15.742 9.32 6.469 1 93.25 105 LEU A N 1
ATOM 775 C CA . LEU A 1 105 ? -14.492 10.039 6.707 1 93.25 105 LEU A CA 1
ATOM 776 C C . LEU A 1 105 ? -13.539 9.203 7.547 1 93.25 105 LEU A C 1
ATOM 778 O O . LEU A 1 105 ? -12.32 9.281 7.379 1 93.25 105 LEU A O 1
ATOM 782 N N . ARG A 1 106 ? -14.109 8.461 8.461 1 92.25 106 ARG A N 1
ATOM 783 C CA . ARG A 1 106 ? -13.281 7.59 9.281 1 92.25 106 ARG A CA 1
ATOM 784 C C . ARG A 1 106 ? -12.57 6.543 8.43 1 92.25 106 ARG A C 1
ATOM 786 O O . ARG A 1 106 ? -11.398 6.234 8.664 1 92.25 106 ARG A O 1
ATOM 793 N N . GLU A 1 107 ? -13.242 6.016 7.492 1 94.19 107 GLU A N 1
ATOM 794 C CA . GLU A 1 107 ? -12.641 5.035 6.594 1 94.19 107 GLU A CA 1
ATOM 795 C C . GLU A 1 107 ? -11.578 5.68 5.711 1 94.19 107 GLU A C 1
ATOM 797 O O . GLU A 1 107 ? -10.5 5.113 5.516 1 94.19 107 GLU A O 1
ATOM 802 N N . LEU A 1 108 ? -11.906 6.836 5.152 1 96.44 108 LEU A N 1
ATOM 803 C CA . LEU A 1 108 ? -10.93 7.551 4.336 1 96.44 108 LEU A CA 1
ATOM 804 C C . LEU A 1 108 ? -9.633 7.773 5.105 1 96.44 108 LEU A C 1
ATOM 806 O O . LEU A 1 108 ? -8.547 7.477 4.602 1 96.44 108 LEU A O 1
ATOM 810 N N . ALA A 1 109 ? -9.773 8.25 6.328 1 93.88 109 ALA A N 1
ATOM 811 C CA . ALA A 1 109 ? -8.602 8.531 7.16 1 93.88 109 ALA A CA 1
ATOM 812 C C . ALA A 1 109 ? -7.809 7.258 7.434 1 93.88 109 ALA A C 1
ATOM 814 O O . ALA A 1 109 ? -6.578 7.258 7.355 1 93.88 109 ALA A O 1
ATOM 815 N N . ALA A 1 110 ? -8.508 6.219 7.734 1 93.69 110 ALA A N 1
ATOM 816 C CA . ALA A 1 110 ? -7.859 4.945 8.023 1 93.69 110 ALA A CA 1
ATOM 817 C C . ALA A 1 110 ? -7.09 4.434 6.809 1 93.69 110 ALA A C 1
ATOM 819 O O . ALA A 1 110 ? -5.984 3.904 6.945 1 93.69 110 ALA A O 1
ATOM 820 N N . ARG A 1 111 ? -7.668 4.551 5.633 1 97.06 111 ARG A N 1
ATOM 821 C CA . ARG A 1 111 ? -7.016 4.109 4.406 1 97.06 111 ARG A CA 1
ATOM 822 C C . ARG A 1 111 ? -5.77 4.938 4.117 1 97.06 111 ARG A C 1
ATOM 824 O O . ARG A 1 111 ? -4.734 4.398 3.721 1 97.06 111 ARG A O 1
ATOM 831 N N . LEU A 1 112 ? -5.867 6.207 4.32 1 96.12 112 LEU A N 1
ATOM 832 C CA . LEU A 1 112 ? -4.711 7.07 4.121 1 96.12 112 LEU A CA 1
ATOM 833 C C . LEU A 1 112 ? -3.584 6.703 5.082 1 96.12 112 LEU A C 1
ATOM 835 O O . LEU A 1 112 ? -2.42 6.633 4.684 1 96.12 112 LEU A O 1
ATOM 839 N N . GLN A 1 113 ? -3.955 6.48 6.297 1 92.5 113 GLN A N 1
ATOM 840 C CA . GLN A 1 113 ? -2.961 6.102 7.297 1 92.5 113 GLN A CA 1
ATOM 841 C C . GLN A 1 113 ? -2.297 4.777 6.934 1 92.5 113 GLN A C 1
ATOM 843 O O . GLN A 1 113 ? -1.086 4.617 7.109 1 92.5 113 GLN A O 1
ATOM 848 N N . THR A 1 114 ? -3.086 3.871 6.402 1 94.5 114 THR A N 1
ATOM 849 C CA . THR A 1 114 ? -2.564 2.572 5.992 1 94.5 114 THR A CA 1
ATOM 850 C C . THR A 1 114 ? -1.554 2.729 4.859 1 94.5 114 THR A C 1
ATOM 852 O O . THR A 1 114 ? -0.473 2.137 4.898 1 94.5 114 THR A O 1
ATOM 855 N N . LEU A 1 115 ? -1.896 3.518 3.9 1 95.81 115 LEU A N 1
ATOM 856 C CA . LEU A 1 115 ? -1.005 3.756 2.77 1 95.81 115 LEU A CA 1
ATOM 857 C C . LEU A 1 115 ? 0.306 4.383 3.234 1 95.81 115 LEU A C 1
ATOM 859 O O . LEU A 1 115 ? 1.384 3.971 2.797 1 95.81 115 LEU A O 1
ATOM 863 N N . LEU A 1 116 ? 0.249 5.297 4.133 1 91.5 116 LEU A N 1
ATOM 864 C CA . LEU A 1 116 ? 1.427 5.996 4.637 1 91.5 116 LEU A CA 1
ATOM 865 C C . LEU A 1 116 ? 2.291 5.062 5.48 1 91.5 116 LEU A C 1
ATOM 867 O O . LEU A 1 116 ? 3.52 5.113 5.41 1 91.5 116 LEU A O 1
ATOM 871 N N . ARG A 1 117 ? 1.623 4.281 6.273 1 90.31 117 ARG A N 1
ATOM 872 C CA . ARG A 1 117 ? 2.316 3.291 7.094 1 90.31 117 ARG A CA 1
ATOM 873 C C . ARG A 1 117 ? 3.178 2.373 6.234 1 90.31 117 ARG A C 1
ATOM 875 O O . ARG A 1 117 ? 4.348 2.141 6.547 1 90.31 117 ARG A O 1
ATOM 882 N N . ARG A 1 118 ? 2.646 1.944 5.141 1 90.31 118 ARG A N 1
ATOM 883 C CA . ARG A 1 118 ? 3.352 1.002 4.281 1 90.31 118 ARG A CA 1
ATOM 884 C C . ARG A 1 118 ? 4.453 1.702 3.488 1 90.31 118 ARG A C 1
ATOM 886 O O . ARG A 1 118 ? 5.516 1.126 3.252 1 90.31 118 ARG A O 1
ATOM 893 N N . MET A 1 119 ? 4.203 2.869 3.109 1 88.06 119 MET A N 1
ATOM 894 C CA . MET A 1 119 ? 5.242 3.65 2.441 1 88.06 119 MET A CA 1
ATOM 895 C C . MET A 1 119 ? 6.465 3.814 3.34 1 88.06 119 MET A C 1
ATOM 897 O O . MET A 1 119 ? 7.594 3.879 2.852 1 88.06 119 MET A O 1
ATOM 901 N N . ALA A 1 120 ? 6.219 3.822 4.609 1 84.81 120 ALA A N 1
ATOM 902 C CA . ALA A 1 120 ? 7.297 3.969 5.582 1 84.81 120 ALA A CA 1
ATOM 903 C C . ALA A 1 120 ? 7.922 2.615 5.914 1 84.81 120 ALA A C 1
ATOM 905 O O . ALA A 1 120 ? 8.82 2.529 6.758 1 84.81 120 ALA A O 1
ATOM 906 N N . GLY A 1 121 ? 7.336 1.514 5.348 1 87.5 121 GLY A N 1
ATOM 907 C CA . GLY A 1 121 ? 7.898 0.183 5.512 1 87.5 121 GLY A CA 1
ATOM 908 C C . GLY A 1 121 ? 7.402 -0.526 6.758 1 87.5 121 GLY A C 1
ATOM 909 O O . GLY A 1 121 ? 8.023 -1.484 7.219 1 87.5 121 GLY A O 1
ATOM 910 N N . ARG A 1 122 ? 6.32 -0.078 7.285 1 87.81 122 ARG A N 1
ATOM 911 C CA . ARG A 1 122 ? 5.824 -0.669 8.523 1 87.81 122 ARG A CA 1
ATOM 912 C C . ARG A 1 122 ? 4.562 -1.489 8.273 1 87.81 122 ARG A C 1
ATOM 914 O O . ARG A 1 122 ? 3.723 -1.112 7.457 1 87.81 122 ARG A O 1
ATOM 921 N N . SER A 1 123 ? 4.398 -2.541 9.117 1 91.31 123 SER A N 1
ATOM 922 C CA . SER A 1 123 ? 3.213 -3.383 9.023 1 91.31 123 SER A CA 1
ATOM 923 C C . SER A 1 123 ? 2.215 -3.064 10.133 1 91.31 123 SER A C 1
ATOM 925 O O . SER A 1 123 ? 1.063 -3.498 10.086 1 91.31 123 SER A O 1
ATOM 927 N N . VAL A 1 124 ? 2.688 -2.332 11.078 1 89.19 124 VAL A N 1
ATOM 928 C CA . VAL A 1 124 ? 1.82 -1.939 12.18 1 89.19 124 VAL A CA 1
ATOM 929 C C . VAL A 1 124 ? 1.85 -0.422 12.352 1 89.19 124 VAL A C 1
ATOM 931 O O . VAL A 1 124 ? 2.793 0.239 11.906 1 89.19 124 VAL A O 1
ATOM 934 N N . ASN A 1 125 ? 0.856 0.066 13.016 1 86.5 125 ASN A N 1
ATOM 935 C CA . ASN A 1 125 ? 0.706 1.51 13.164 1 86.5 125 ASN A CA 1
ATOM 936 C C . ASN A 1 125 ? 1.698 2.078 14.172 1 86.5 125 ASN A C 1
ATOM 938 O O . ASN A 1 125 ? 2.225 3.176 13.984 1 86.5 125 ASN A O 1
ATOM 942 N N . LEU A 1 126 ? 1.998 1.287 15.141 1 87.25 126 LEU A N 1
ATOM 943 C CA . LEU A 1 126 ? 2.844 1.756 16.234 1 87.25 126 LEU A CA 1
ATOM 944 C C . LEU A 1 126 ? 4.258 2.047 15.742 1 87.25 126 LEU A C 1
ATOM 946 O O . LEU A 1 126 ? 4.863 1.219 15.062 1 87.25 126 LEU A O 1
ATOM 950 N N . ILE A 1 127 ? 4.668 3.23 16.031 1 88.94 127 ILE A N 1
ATOM 951 C CA . ILE A 1 127 ? 6.039 3.621 15.727 1 88.94 127 ILE A CA 1
ATOM 952 C C . ILE A 1 127 ? 6.867 3.635 17.016 1 88.94 127 ILE A C 1
ATOM 954 O O . ILE A 1 127 ? 6.551 4.359 17.953 1 88.94 127 ILE A O 1
ATOM 958 N N . GLU A 1 128 ? 7.879 2.84 16.938 1 90.25 128 GLU A N 1
ATOM 959 C CA . GLU A 1 128 ? 8.75 2.775 18.109 1 90.25 128 GLU A CA 1
ATOM 960 C C . GLU A 1 128 ? 10.094 3.443 17.844 1 90.25 128 GLU A C 1
ATOM 962 O O . GLU A 1 128 ? 10.641 3.32 16.75 1 90.25 128 GLU A O 1
ATOM 967 N N . HIS A 1 129 ? 10.547 4.168 18.797 1 91.94 129 HIS A N 1
ATOM 968 C CA . HIS A 1 129 ? 11.836 4.844 18.781 1 91.94 129 HIS A CA 1
ATOM 969 C C . HIS A 1 129 ? 12.43 4.953 20.188 1 91.94 129 HIS A C 1
ATOM 971 O O . HIS A 1 129 ? 12.141 5.906 20.906 1 91.94 129 HIS A O 1
ATOM 977 N N . GLY A 1 130 ? 13.367 3.984 20.453 1 89.75 130 GLY A N 1
ATOM 978 C CA . GLY A 1 130 ? 13.812 3.916 21.844 1 89.75 130 GLY A CA 1
ATOM 979 C C . GLY A 1 130 ? 12.688 3.637 22.812 1 89.75 130 GLY A C 1
ATOM 980 O O . GLY A 1 130 ? 11.953 2.662 22.672 1 89.75 130 GLY A O 1
ATOM 981 N N . ARG A 1 131 ? 12.602 4.594 23.812 1 91.75 131 ARG A N 1
ATOM 982 C CA . ARG A 1 131 ? 11.562 4.43 24.812 1 91.75 131 ARG A CA 1
ATOM 983 C C . ARG A 1 131 ? 10.242 5.031 24.344 1 91.75 131 ARG A C 1
ATOM 985 O O . ARG A 1 131 ? 9.219 4.906 25.016 1 91.75 131 ARG A O 1
ATOM 992 N N . LEU A 1 132 ? 10.32 5.641 23.266 1 93.56 132 LEU A N 1
ATOM 993 C CA . LEU A 1 132 ? 9.148 6.324 22.75 1 93.56 132 LEU A CA 1
ATOM 994 C C . LEU A 1 132 ? 8.312 5.383 21.891 1 93.56 132 LEU A C 1
ATOM 996 O O . LEU A 1 132 ? 8.859 4.602 21.094 1 93.56 132 LEU A O 1
ATOM 1000 N N . ALA A 1 133 ? 7.047 5.402 22.078 1 93.19 133 ALA A N 1
ATOM 1001 C CA . ALA A 1 133 ? 6.086 4.723 21.219 1 93.19 133 ALA A CA 1
ATOM 1002 C C . ALA A 1 133 ? 4.965 5.668 20.797 1 93.19 133 ALA A C 1
ATOM 1004 O O . ALA A 1 133 ? 4.379 6.363 21.625 1 93.19 133 ALA A O 1
ATOM 1005 N N . TYR A 1 134 ? 4.742 5.773 19.5 1 91.75 134 TYR A N 1
ATOM 1006 C CA . TYR A 1 134 ? 3.711 6.656 18.969 1 91.75 134 TYR A CA 1
ATOM 1007 C C . TYR A 1 134 ? 2.797 5.906 18.016 1 91.75 134 TYR A C 1
ATOM 1009 O O . TYR A 1 134 ? 3.27 5.215 17.109 1 91.75 134 TYR A O 1
ATOM 1017 N N . ASP A 1 135 ? 1.483 6.039 18.234 1 89.94 135 ASP A N 1
ATOM 1018 C CA . ASP A 1 135 ? 0.491 5.461 17.328 1 89.94 135 ASP A CA 1
ATOM 1019 C C . ASP A 1 135 ? -0.265 6.551 16.578 1 89.94 135 ASP A C 1
ATOM 1021 O O . ASP A 1 135 ? -1.13 7.223 17.141 1 89.94 135 ASP A O 1
ATOM 1025 N N . PRO A 1 136 ? 0.005 6.68 15.336 1 84.62 136 PRO A N 1
ATOM 1026 C CA . PRO A 1 136 ? -0.627 7.754 14.562 1 84.62 136 PRO A CA 1
ATOM 1027 C C . PRO A 1 136 ? -2.139 7.578 14.438 1 84.62 136 PRO A C 1
ATOM 1029 O O . PRO A 1 136 ? -2.861 8.555 14.219 1 84.62 136 PRO A O 1
ATOM 1032 N N . SER A 1 137 ? -2.643 6.391 14.5 1 82.12 137 SER A N 1
ATOM 1033 C CA . SER A 1 137 ? -4.07 6.141 14.344 1 82.12 137 SER A CA 1
ATOM 1034 C C . SER A 1 137 ? -4.855 6.602 15.57 1 82.12 137 SER A C 1
ATOM 1036 O O . SER A 1 137 ? -5.93 7.188 15.438 1 82.12 137 SER A O 1
ATOM 1038 N N . SER A 1 138 ? -4.328 6.324 16.688 1 82.81 138 SER A N 1
ATOM 1039 C CA . SER A 1 138 ? -4.992 6.734 17.922 1 82.81 138 SER A CA 1
ATOM 1040 C C . SER A 1 138 ? -4.453 8.07 18.406 1 82.81 138 SER A C 1
ATOM 1042 O O . SER A 1 138 ? -5.051 8.695 19.297 1 82.81 138 SER A O 1
ATOM 1044 N N . ARG A 1 139 ? -3.371 8.508 17.859 1 85.62 139 ARG A N 1
ATOM 1045 C CA . ARG A 1 139 ? -2.682 9.727 18.266 1 85.62 139 ARG A CA 1
ATOM 1046 C C . ARG A 1 139 ? -2.258 9.656 19.734 1 85.62 139 ARG A C 1
ATOM 1048 O O . ARG A 1 139 ? -2.418 10.625 20.484 1 85.62 139 ARG A O 1
ATOM 1055 N N . GLU A 1 140 ? -1.82 8.5 20.125 1 90.56 140 GLU A N 1
ATOM 1056 C CA . GLU A 1 140 ? -1.331 8.297 21.484 1 90.56 140 GLU A CA 1
ATOM 1057 C C . GLU A 1 140 ? 0.19 8.18 21.516 1 90.56 140 GLU A C 1
ATOM 1059 O O . GLU A 1 140 ? 0.788 7.582 20.609 1 90.56 140 GLU A O 1
ATOM 1064 N N . THR A 1 141 ? 0.738 8.789 22.547 1 93.56 141 THR A N 1
ATOM 1065 C CA . THR A 1 141 ? 2.186 8.781 22.719 1 93.56 141 THR A CA 1
ATOM 1066 C C . THR A 1 141 ? 2.557 8.188 24.078 1 93.56 141 THR A C 1
ATOM 1068 O O . THR A 1 141 ? 1.934 8.516 25.094 1 93.56 141 THR A O 1
ATOM 1071 N N . PHE A 1 142 ? 3.482 7.297 24.062 1 93.5 142 PHE A N 1
ATOM 1072 C CA . PHE A 1 142 ? 3.988 6.715 25.297 1 93.5 142 PHE A CA 1
ATOM 1073 C C . PHE A 1 142 ? 5.5 6.871 25.391 1 93.5 142 PHE A C 1
ATOM 1075 O O . PHE A 1 142 ? 6.207 6.738 24.391 1 93.5 142 PHE A O 1
ATOM 1082 N N . LEU A 1 143 ? 5.973 7.176 26.516 1 93.25 143 LEU A N 1
ATOM 1083 C CA . LEU A 1 143 ? 7.398 7.199 26.828 1 93.25 143 LEU A CA 1
ATOM 1084 C C . LEU A 1 143 ? 7.711 6.254 27.984 1 93.25 143 LEU A C 1
ATOM 1086 O O . LEU A 1 143 ? 7.258 6.473 29.109 1 93.25 143 LEU A O 1
ATOM 1090 N N . GLY A 1 144 ? 8.445 5.285 27.688 1 90.75 144 GLY A N 1
ATOM 1091 C CA . GLY A 1 144 ? 8.688 4.285 28.719 1 90.75 144 GLY A CA 1
ATOM 1092 C C . GLY A 1 144 ? 7.426 3.605 29.203 1 90.75 144 GLY A C 1
ATOM 1093 O O . GLY A 1 144 ? 7.254 3.396 30.406 1 90.75 144 GLY A O 1
ATOM 1094 N N . GLY A 1 145 ? 6.5 3.475 28.359 1 90.94 145 GLY A N 1
ATOM 1095 C CA . GLY A 1 145 ? 5.254 2.803 28.688 1 90.94 145 GLY A CA 1
ATOM 1096 C C . GLY A 1 145 ? 4.238 3.717 29.344 1 90.94 145 GLY A C 1
ATOM 1097 O O . GLY A 1 145 ? 3.096 3.316 29.578 1 90.94 145 GLY A O 1
ATOM 1098 N N . GLN A 1 146 ? 4.676 4.988 29.625 1 93.62 146 GLN A N 1
ATOM 1099 C CA . GLN A 1 146 ? 3.779 5.953 30.25 1 93.62 146 GLN A CA 1
ATOM 1100 C C . GLN A 1 146 ? 3.203 6.922 29.219 1 93.62 146 GLN A C 1
ATOM 1102 O O . GLN A 1 146 ? 3.928 7.422 28.359 1 93.62 146 GLN A O 1
ATOM 1107 N N . PRO A 1 147 ? 1.92 7.133 29.344 1 94.81 147 PRO A N 1
ATOM 1108 C CA . PRO A 1 147 ? 1.301 8.047 28.391 1 94.81 147 PRO A CA 1
ATOM 1109 C C . PRO A 1 147 ? 1.799 9.484 28.547 1 94.81 147 PRO A C 1
ATOM 1111 O O . PRO A 1 147 ? 2.041 9.945 29.656 1 94.81 147 PRO A O 1
ATOM 1114 N N . VAL A 1 148 ? 2.043 10.141 27.484 1 95.19 148 VAL A N 1
ATOM 1115 C CA . VAL A 1 148 ? 2.43 11.547 27.453 1 95.19 148 VAL A CA 1
ATOM 1116 C C . VAL A 1 148 ? 1.386 12.352 26.672 1 95.19 148 VAL A C 1
ATOM 1118 O O . VAL A 1 148 ? 1.009 11.977 25.562 1 95.19 148 VAL A O 1
ATOM 1121 N N . ASP A 1 149 ? 0.943 13.391 27.219 1 93.88 149 ASP A N 1
ATOM 1122 C CA . ASP A 1 149 ? -0.053 14.242 26.578 1 93.88 149 ASP A CA 1
ATOM 1123 C C . ASP A 1 149 ? 0.611 15.266 25.656 1 93.88 149 ASP A C 1
ATOM 1125 O O . ASP A 1 149 ? 1.335 16.141 26.125 1 93.88 149 ASP A O 1
ATOM 1129 N N . LEU A 1 150 ? 0.362 15.102 24.469 1 92.88 150 LEU A N 1
ATOM 1130 C CA . LEU A 1 150 ? 0.867 16.047 23.484 1 92.88 150 LEU A CA 1
ATOM 1131 C C . LEU A 1 150 ? -0.277 16.828 22.828 1 92.88 150 LEU A C 1
ATOM 1133 O O . LEU A 1 150 ? -1.334 16.25 22.547 1 92.88 150 LEU A O 1
ATOM 1137 N N . SER A 1 151 ? 0.02 18.094 22.625 1 88.19 151 SER A N 1
ATOM 1138 C CA . SER A 1 151 ? -0.952 18.891 21.875 1 88.19 151 SER A CA 1
ATOM 1139 C C . SER A 1 151 ? -0.981 18.469 20.406 1 88.19 151 SER A C 1
ATOM 1141 O O . SER A 1 151 ? -0.098 17.75 19.938 1 88.19 151 SER A O 1
ATOM 1143 N N . ARG A 1 152 ? -1.991 18.969 19.734 1 83.25 152 ARG A N 1
ATOM 1144 C CA . ARG A 1 152 ? -2.146 18.625 18.328 1 83.25 152 ARG A CA 1
ATOM 1145 C C . ARG A 1 152 ? -0.903 19.016 17.531 1 83.25 152 ARG A C 1
ATOM 1147 O O . ARG A 1 152 ? -0.426 18.234 16.688 1 83.25 152 ARG A O 1
ATOM 1154 N N . ARG A 1 153 ? -0.406 20.125 17.766 1 84.62 153 ARG A N 1
ATOM 1155 C CA . ARG A 1 153 ? 0.749 20.625 17.031 1 84.62 153 ARG A CA 1
ATOM 1156 C C . ARG A 1 153 ? 2.016 19.875 17.422 1 84.62 153 ARG A C 1
ATOM 1158 O O . ARG A 1 153 ? 2.871 19.609 16.578 1 84.62 153 ARG A O 1
ATOM 1165 N N . GLU A 1 154 ? 2.09 19.578 18.672 1 88.94 154 GLU A N 1
ATOM 1166 C CA . GLU A 1 154 ? 3.219 18.766 19.141 1 88.94 154 GLU A CA 1
ATOM 1167 C C . GLU A 1 154 ? 3.201 17.391 18.5 1 88.94 154 GLU A C 1
ATOM 1169 O O . GLU A 1 154 ? 4.246 16.859 18.109 1 88.94 154 GLU A O 1
ATOM 1174 N N . GLN A 1 155 ? 2.045 16.906 18.406 1 88.62 155 GLN A N 1
ATOM 1175 C CA . GLN A 1 155 ? 1.889 15.594 17.781 1 88.62 155 GLN A CA 1
ATOM 1176 C C . GLN A 1 155 ? 2.279 15.633 16.312 1 88.62 155 GLN A C 1
ATOM 1178 O O . GLN A 1 155 ? 2.965 14.734 15.82 1 88.62 155 GLN A O 1
ATOM 1183 N N . ALA A 1 156 ? 1.823 16.594 15.656 1 85.12 156 ALA A N 1
ATOM 1184 C CA . ALA A 1 156 ? 2.15 16.75 14.242 1 85.12 156 ALA A CA 1
ATOM 1185 C C . ALA A 1 156 ? 3.658 16.859 14.039 1 85.12 156 ALA A C 1
ATOM 1187 O O . ALA A 1 156 ? 4.207 16.25 13.109 1 85.12 156 ALA A O 1
ATOM 1188 N N . LEU A 1 157 ? 4.273 17.609 14.891 1 88.31 157 LEU A N 1
ATOM 1189 C CA . LEU A 1 157 ? 5.723 17.766 14.836 1 88.31 157 LEU A CA 1
ATOM 1190 C C . LEU A 1 157 ? 6.426 16.438 15.078 1 88.31 157 LEU A C 1
ATOM 1192 O O . LEU A 1 157 ? 7.328 16.062 14.328 1 88.31 157 LEU A O 1
ATOM 1196 N N . LEU A 1 158 ? 5.977 15.773 16.094 1 90.69 158 LEU A N 1
ATOM 1197 C CA . LEU A 1 158 ? 6.555 14.477 16.422 1 90.69 158 LEU A CA 1
ATOM 1198 C C . LEU A 1 158 ? 6.398 13.5 15.258 1 90.69 158 LEU A C 1
ATOM 1200 O O . LEU A 1 158 ? 7.352 12.812 14.891 1 90.69 158 LEU A O 1
ATOM 1204 N N . GLN A 1 159 ? 5.254 13.453 14.742 1 86.69 159 GLN A N 1
ATOM 1205 C CA . GLN A 1 159 ? 4.961 12.555 13.633 1 86.69 159 GLN A CA 1
ATOM 1206 C C . GLN A 1 159 ? 5.855 12.852 12.43 1 86.69 159 GLN A C 1
ATOM 1208 O O . GLN A 1 159 ? 6.379 11.93 11.797 1 86.69 159 GLN A O 1
ATOM 1213 N N . ALA A 1 160 ? 5.988 14.109 12.094 1 84.25 160 ALA A N 1
ATOM 1214 C CA . ALA A 1 160 ? 6.84 14.508 10.977 1 84.25 160 ALA A CA 1
ATOM 1215 C C . ALA A 1 160 ? 8.273 14.023 11.18 1 84.25 160 ALA A C 1
ATOM 1217 O O . ALA A 1 160 ? 8.906 13.516 10.242 1 84.25 160 ALA A O 1
ATOM 1218 N N . LEU A 1 161 ? 8.75 14.109 12.383 1 88.44 161 LEU A N 1
ATOM 1219 C CA . LEU A 1 161 ? 10.109 13.695 12.703 1 88.44 161 LEU A CA 1
ATOM 1220 C C . LEU A 1 161 ? 10.242 12.18 12.641 1 88.44 161 LEU A C 1
ATOM 1222 O O . LEU A 1 161 ? 11.211 11.656 12.086 1 88.44 161 LEU A O 1
ATOM 1226 N N . LEU A 1 162 ? 9.242 11.508 13.148 1 88.19 162 LEU A N 1
ATOM 1227 C CA . LEU A 1 162 ? 9.273 10.047 13.195 1 88.19 162 LEU A CA 1
ATOM 1228 C C . LEU A 1 162 ? 9.203 9.453 11.789 1 88.19 162 LEU A C 1
ATOM 1230 O O . LEU A 1 162 ? 9.836 8.438 11.516 1 88.19 162 LEU A O 1
ATOM 1234 N N . HIS A 1 163 ? 8.5 10.055 10.969 1 79.12 163 HIS A N 1
ATOM 1235 C CA . HIS A 1 163 ? 8.336 9.57 9.602 1 79.12 163 HIS A CA 1
ATOM 1236 C C . HIS A 1 163 ? 9.578 9.852 8.766 1 79.12 163 HIS A C 1
ATOM 1238 O O . HIS A 1 163 ? 9.75 9.273 7.691 1 79.12 163 HIS A O 1
ATOM 1244 N N . ASN A 1 164 ? 10.414 10.758 9.18 1 79.44 164 ASN A N 1
ATOM 1245 C CA . ASN A 1 164 ? 11.641 11.117 8.484 1 79.44 164 ASN A CA 1
ATOM 1246 C C . ASN A 1 164 ? 12.875 10.805 9.328 1 79.44 164 ASN A C 1
ATOM 1248 O O . ASN A 1 164 ? 13.773 11.641 9.461 1 79.44 164 ASN A O 1
ATOM 1252 N N . LYS A 1 165 ? 12.742 9.633 9.836 1 82 165 LYS A N 1
ATOM 1253 C CA . LYS A 1 165 ? 13.852 9.219 10.695 1 82 165 LYS A CA 1
ATOM 1254 C C . LYS A 1 165 ? 15.172 9.242 9.938 1 82 165 LYS A C 1
ATOM 1256 O O . LYS A 1 165 ? 15.273 8.711 8.828 1 82 165 LYS A O 1
ATOM 1261 N N . GLY A 1 166 ? 16.203 9.93 10.508 1 81.25 166 GLY A N 1
ATOM 1262 C CA . GLY A 1 166 ? 17.531 9.961 9.914 1 81.25 166 GLY A CA 1
ATOM 1263 C C . GLY A 1 166 ? 17.7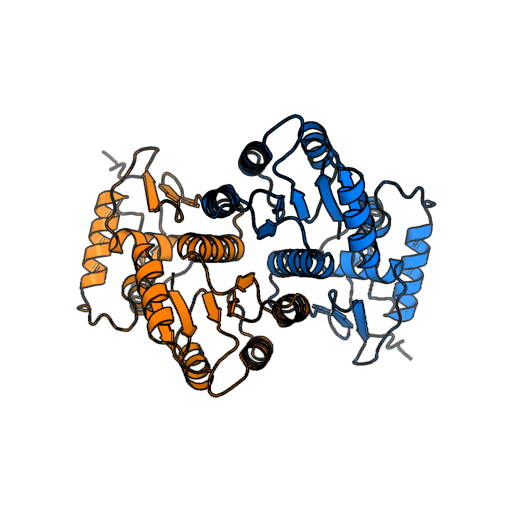19 11.125 8.961 1 81.25 166 GLY A C 1
ATOM 1264 O O . GLY A 1 166 ? 18.828 11.352 8.469 1 81.25 166 GLY A O 1
ATOM 1265 N N . ARG A 1 167 ? 16.734 11.844 8.711 1 85.5 167 ARG A N 1
ATOM 1266 C CA . ARG A 1 167 ? 16.828 12.969 7.785 1 85.5 167 ARG A CA 1
ATOM 1267 C C . ARG A 1 167 ? 16.703 14.297 8.523 1 85.5 167 ARG A C 1
ATOM 1269 O O . ARG A 1 167 ? 16.016 14.383 9.539 1 85.5 167 ARG A O 1
ATOM 1276 N N . VAL A 1 168 ? 17.391 15.258 7.934 1 91.12 168 VAL A N 1
ATOM 1277 C CA . VAL A 1 168 ? 17.25 16.625 8.453 1 91.12 168 VAL A CA 1
ATOM 1278 C C . VAL A 1 168 ? 16.109 17.328 7.742 1 91.12 168 VAL A C 1
ATOM 1280 O O . VAL A 1 168 ? 16.031 17.328 6.508 1 91.12 168 VAL A O 1
ATOM 1283 N N . LEU A 1 169 ? 15.172 17.812 8.5 1 88.56 169 LEU A N 1
ATOM 1284 C CA . LEU A 1 169 ? 14.094 18.625 7.961 1 88.56 169 LEU A CA 1
ATOM 1285 C C . LEU A 1 169 ? 14.352 20.109 8.211 1 88.56 169 LEU A C 1
ATOM 1287 O O . LEU A 1 169 ? 14.672 20.516 9.336 1 88.56 169 LEU A O 1
ATOM 1291 N N . SER A 1 170 ? 14.219 20.891 7.156 1 88.75 170 SER A N 1
ATOM 1292 C CA . SER A 1 170 ? 14.359 22.328 7.332 1 88.75 170 SER A CA 1
ATOM 1293 C C . SER A 1 170 ? 13.203 22.906 8.156 1 88.75 170 SER A C 1
ATOM 1295 O O . SER A 1 170 ? 12.156 22.266 8.289 1 88.75 170 SER A O 1
ATOM 1297 N N . SER A 1 171 ? 13.461 24.125 8.656 1 86.75 171 SER A N 1
ATOM 1298 C CA . SER A 1 171 ? 12.391 24.797 9.391 1 86.75 171 SER A CA 1
ATOM 1299 C C . SER A 1 171 ? 11.156 24.984 8.523 1 86.75 171 SER A C 1
ATOM 1301 O O . SER A 1 171 ? 10.023 24.844 9 1 86.75 171 SER A O 1
ATOM 1303 N N . GLU A 1 172 ? 11.383 25.203 7.32 1 82.25 172 GLU A N 1
ATOM 1304 C CA . GLU A 1 172 ? 10.281 25.422 6.391 1 82.25 172 GLU A CA 1
ATOM 1305 C C . GLU A 1 172 ? 9.5 24.125 6.148 1 82.25 172 GLU A C 1
ATOM 1307 O O . GLU A 1 172 ? 8.273 24.125 6.18 1 82.25 172 GLU A O 1
ATOM 1312 N N . GLN A 1 173 ? 10.148 23.078 6 1 79.44 173 GLN A N 1
ATOM 1313 C CA . GLN A 1 173 ? 9.523 21.781 5.789 1 79.44 173 GLN A CA 1
ATOM 1314 C C . GLN A 1 173 ? 8.68 21.375 6.996 1 79.44 173 GLN A C 1
ATOM 1316 O O . GLN A 1 173 ? 7.566 20.875 6.836 1 79.44 173 GLN A O 1
ATOM 1321 N N . LEU A 1 174 ? 9.203 21.594 8.102 1 84.5 174 LEU A N 1
ATOM 1322 C CA . LEU A 1 174 ? 8.492 21.25 9.328 1 84.5 174 LEU A CA 1
ATOM 1323 C C . LEU A 1 174 ? 7.25 22.125 9.5 1 84.5 174 LEU A C 1
ATOM 1325 O O . LEU A 1 174 ? 6.191 21.625 9.898 1 84.5 174 LEU A O 1
ATOM 1329 N N . LYS A 1 175 ? 7.445 23.375 9.18 1 80.81 175 LYS A N 1
ATOM 1330 C CA . LYS A 1 175 ? 6.305 24.281 9.281 1 80.81 175 LYS A CA 1
ATOM 1331 C C . LYS A 1 175 ? 5.172 23.859 8.352 1 80.81 175 LYS A C 1
ATOM 1333 O O . LYS A 1 175 ? 4.008 23.844 8.75 1 80.81 175 LYS A O 1
ATOM 1338 N N . ASP A 1 176 ? 5.551 23.516 7.242 1 75.38 176 ASP A N 1
ATOM 1339 C CA . ASP A 1 176 ? 4.566 23.062 6.262 1 75.38 176 ASP A CA 1
ATOM 1340 C C . ASP A 1 176 ? 3.83 21.812 6.75 1 75.38 176 ASP A C 1
ATOM 1342 O O . ASP A 1 176 ? 2.615 21.703 6.57 1 75.38 176 ASP A O 1
ATOM 1346 N N . SER A 1 177 ? 4.551 20.938 7.352 1 75.88 177 SER A N 1
ATOM 1347 C CA . SER A 1 177 ? 3.98 19.672 7.816 1 75.88 177 SER A CA 1
ATOM 1348 C C . SER A 1 177 ? 3.068 19.891 9.023 1 75.88 177 SER A C 1
ATOM 1350 O O . SER A 1 177 ? 2.092 19.172 9.203 1 75.88 177 SER A O 1
ATOM 1352 N N . VAL A 1 178 ? 3.395 20.938 9.781 1 76.88 178 VAL A N 1
ATOM 1353 C CA . VAL A 1 178 ? 2.697 21.141 11.047 1 76.88 178 VAL A CA 1
ATOM 1354 C C . VAL A 1 178 ? 1.549 22.125 10.844 1 76.88 178 VAL A C 1
ATOM 1356 O O . VAL A 1 178 ? 0.459 21.938 11.391 1 76.88 178 VAL A O 1
ATOM 1359 N N . TYR A 1 179 ? 1.738 23.188 10.023 1 72.44 179 TYR A N 1
ATOM 1360 C CA . TYR A 1 179 ? 0.762 24.281 9.961 1 72.44 179 TYR A CA 1
ATOM 1361 C C . TYR A 1 179 ? 0.102 24.328 8.586 1 72.44 179 TYR A C 1
ATOM 1363 O O . TYR A 1 179 ? -0.953 24.953 8.422 1 72.44 179 TYR A O 1
ATOM 1371 N N . GLY A 1 180 ? 0.466 23.688 7.789 1 66.31 180 GLY A N 1
ATOM 1372 C CA . GLY A 1 180 ? -0.025 23.844 6.43 1 66.31 180 GLY A CA 1
ATOM 1373 C C . GLY A 1 180 ? 0.392 25.172 5.801 1 66.31 180 GLY A C 1
ATOM 1374 O O . GLY A 1 180 ? 1.069 25.969 6.434 1 66.31 180 GLY A O 1
ATOM 1375 N N . PHE A 1 181 ? 0.091 25.359 4.539 1 57.72 181 PHE A N 1
ATOM 1376 C CA . PHE A 1 181 ? 0.557 26.531 3.787 1 57.72 181 PHE A CA 1
ATOM 1377 C C . PHE A 1 181 ? -0.216 27.781 4.188 1 57.72 181 PHE A C 1
ATOM 1379 O O . PHE A 1 181 ? 0.24 28.891 3.955 1 57.72 181 PHE A O 1
ATOM 1386 N N . ASN A 1 182 ? -1.274 27.562 4.688 1 55.59 182 ASN A N 1
ATOM 1387 C CA . ASN A 1 182 ? -2.105 28.75 4.867 1 55.59 182 ASN A CA 1
ATOM 1388 C C . ASN A 1 182 ? -1.897 29.375 6.242 1 55.59 182 ASN A C 1
ATOM 1390 O O . ASN A 1 182 ? -2.463 30.438 6.539 1 55.59 182 ASN A O 1
ATOM 1394 N N . ASP A 1 183 ? -1.266 28.656 7.078 1 58.62 183 ASP A N 1
ATOM 1395 C CA . ASP A 1 183 ? -1.204 29.234 8.414 1 58.62 183 ASP A CA 1
ATOM 1396 C C . ASP A 1 183 ? -0.023 30.203 8.547 1 58.62 183 ASP A C 1
ATOM 1398 O O . ASP A 1 183 ? 1.113 29.844 8.234 1 58.62 183 ASP A O 1
ATOM 1402 N N . GLU A 1 184 ? -0.354 31.453 8.484 1 54.06 184 GLU A N 1
ATOM 1403 C CA . GLU A 1 184 ? 0.554 32.562 8.742 1 54.06 184 GLU A CA 1
ATOM 1404 C C . GLU A 1 184 ? 1.154 32.469 10.141 1 54.06 184 GLU A C 1
ATOM 1406 O O . GLU A 1 184 ? 0.672 33.125 11.07 1 54.06 184 GLU A O 1
ATOM 1411 N N . LEU A 1 185 ? 1.586 31.375 10.453 1 56.84 185 LEU A N 1
ATOM 1412 C CA . LEU A 1 185 ? 2.1 31.359 11.82 1 56.84 185 LEU A CA 1
ATOM 1413 C C . LEU A 1 185 ? 3.402 32.156 11.914 1 56.84 185 LEU A C 1
ATOM 1415 O O . LEU A 1 185 ? 4.168 32.219 10.953 1 56.84 185 LEU A O 1
ATOM 1419 N N . GLU A 1 186 ? 3.455 32.781 12.945 1 59.91 186 GLU A N 1
ATOM 1420 C CA . GLU A 1 186 ? 4.66 33.531 13.336 1 59.91 186 GLU A CA 1
ATOM 1421 C C . GLU A 1 186 ? 5.887 32.625 13.312 1 59.91 186 GLU A C 1
ATOM 1423 O O . GLU A 1 186 ? 5.781 31.406 13.578 1 59.91 186 GLU A O 1
ATOM 1428 N N . SER A 1 187 ? 6.934 33.062 12.719 1 59.78 187 SER A N 1
ATOM 1429 C CA . SER A 1 187 ? 8.25 32.469 12.492 1 59.78 187 SER A CA 1
ATOM 1430 C C . SER A 1 187 ? 8.727 31.688 13.719 1 59.78 187 SER A C 1
ATOM 1432 O O . SER A 1 187 ? 9.352 30.625 13.586 1 59.78 187 SER A O 1
ATOM 1434 N N . ASN A 1 188 ? 8.117 32.062 14.961 1 75.19 188 ASN A N 1
ATOM 1435 C CA . ASN A 1 188 ? 8.734 31.484 16.141 1 75.19 188 ASN A CA 1
ATOM 1436 C C . ASN A 1 188 ? 7.875 30.359 16.734 1 75.19 188 ASN A C 1
ATOM 1438 O O . ASN A 1 188 ? 8.242 29.734 17.734 1 75.19 188 ASN A O 1
ATOM 1442 N N . ALA A 1 189 ? 6.789 30.188 16.156 1 82.06 189 ALA A N 1
ATOM 1443 C CA . ALA A 1 189 ? 5.867 29.188 16.703 1 82.06 189 ALA A CA 1
ATOM 1444 C C . ALA A 1 189 ? 6.477 27.797 16.656 1 82.06 189 ALA A C 1
ATOM 1446 O O . ALA A 1 189 ? 6.309 27.016 17.594 1 82.06 189 ALA A O 1
ATOM 1447 N N . LEU A 1 190 ? 7.199 27.484 15.711 1 88.12 190 LEU A N 1
ATOM 1448 C CA . LEU A 1 190 ? 7.832 26.172 15.594 1 88.12 190 LEU A CA 1
ATOM 1449 C C . LEU A 1 190 ? 8.789 25.922 16.75 1 88.12 190 LEU A C 1
ATOM 1451 O O . LEU A 1 190 ? 8.797 24.844 17.328 1 88.12 190 LEU A O 1
ATOM 1455 N N . ASN A 1 191 ? 9.531 26.984 17.125 1 88.38 191 ASN A N 1
ATOM 1456 C CA . ASN A 1 191 ? 10.5 26.875 18.219 1 88.38 191 ASN A CA 1
ATOM 1457 C C . ASN A 1 191 ? 9.812 26.547 19.547 1 88.38 191 ASN A C 1
ATOM 1459 O O . ASN A 1 191 ? 10.336 25.797 20.359 1 88.38 191 ASN A O 1
ATOM 1463 N N . VAL A 1 192 ? 8.742 27.141 19.688 1 91.19 192 VAL A N 1
ATOM 1464 C CA . VAL A 1 192 ? 7.98 26.938 20.922 1 91.19 192 VAL A CA 1
ATOM 1465 C C . VAL A 1 192 ? 7.551 25.469 21.016 1 91.19 192 VAL A C 1
ATOM 1467 O O . VAL A 1 192 ? 7.699 24.844 22.062 1 91.19 192 VAL A O 1
ATOM 1470 N N . HIS A 1 193 ? 7.055 24.922 19.969 1 91.56 193 HIS A N 1
ATOM 1471 C CA . HIS A 1 193 ? 6.586 23.531 19.953 1 91.56 193 HIS A CA 1
ATOM 1472 C C . HIS A 1 193 ? 7.746 22.562 20.109 1 91.56 193 HIS A C 1
ATOM 1474 O O . HIS A 1 193 ? 7.602 21.516 20.75 1 91.56 193 HIS A O 1
ATOM 1480 N N . ILE A 1 194 ? 8.805 22.906 19.547 1 92.56 194 ILE A N 1
ATOM 1481 C CA . ILE A 1 194 ? 10 22.094 19.703 1 92.56 194 ILE A CA 1
ATOM 1482 C C . ILE A 1 194 ? 10.414 22.062 21.172 1 92.56 194 ILE A C 1
ATOM 1484 O O . ILE A 1 194 ? 10.742 21 21.719 1 92.56 194 ILE A O 1
ATOM 1488 N N . HIS A 1 195 ? 10.398 23.203 21.719 1 93.38 195 HIS A N 1
ATOM 1489 C CA . HIS A 1 195 ? 10.734 23.312 23.141 1 93.38 195 HIS A CA 1
ATOM 1490 C C . HIS A 1 195 ? 9.805 22.453 23.984 1 93.38 195 HIS A C 1
ATOM 1492 O O . HIS A 1 195 ? 10.258 21.734 24.875 1 93.38 195 HIS A O 1
ATOM 1498 N N . HIS A 1 196 ? 8.578 22.531 23.75 1 93.69 196 HIS A N 1
ATOM 1499 C CA . HIS A 1 196 ? 7.602 21.766 24.5 1 93.69 196 HIS A CA 1
ATOM 1500 C C . HIS A 1 196 ? 7.82 20.266 24.312 1 93.69 196 HIS A C 1
ATOM 1502 O O . HIS A 1 196 ? 7.734 19.484 25.266 1 93.69 196 HIS A O 1
ATOM 1508 N N . LEU A 1 197 ? 8.062 19.875 23.094 1 93.25 197 LEU A N 1
ATOM 1509 C CA . LEU A 1 197 ? 8.305 18.469 22.797 1 93.25 197 LEU A CA 1
ATOM 1510 C C . LEU A 1 197 ? 9.516 17.953 23.578 1 93.25 197 LEU A C 1
ATOM 1512 O O . LEU A 1 197 ? 9.477 16.859 24.141 1 93.25 197 LEU A O 1
ATOM 1516 N N . ARG A 1 198 ? 10.547 18.766 23.625 1 93.25 198 ARG A N 1
ATOM 1517 C CA . ARG A 1 198 ? 11.742 18.406 24.375 1 93.25 198 ARG A CA 1
ATOM 1518 C C . ARG A 1 198 ? 11.438 18.281 25.859 1 93.25 198 ARG A C 1
ATOM 1520 O O . ARG A 1 198 ? 11.938 17.359 26.531 1 93.25 198 ARG A O 1
ATOM 1527 N N . ARG A 1 199 ? 10.742 19.125 26.297 1 93.25 199 ARG A N 1
ATOM 1528 C CA . ARG A 1 199 ? 10.391 19.125 27.703 1 93.25 199 ARG A CA 1
ATOM 1529 C C . ARG A 1 199 ? 9.617 17.859 28.062 1 93.25 199 ARG A C 1
ATOM 1531 O O . ARG A 1 199 ? 9.867 17.25 29.109 1 93.25 199 ARG A O 1
ATOM 1538 N N . LYS A 1 200 ? 8.758 17.469 27.25 1 94 200 LYS A N 1
ATOM 1539 C CA . LYS A 1 200 ? 7.836 16.375 27.562 1 94 200 LYS A CA 1
ATOM 1540 C C . LYS A 1 200 ? 8.461 15.031 27.234 1 94 200 LYS A C 1
ATOM 1542 O O . LYS A 1 200 ? 8.18 14.031 27.891 1 94 200 LYS A O 1
ATOM 1547 N N . LEU A 1 201 ? 9.305 14.961 26.188 1 93.62 201 LEU A N 1
ATOM 1548 C CA . LEU A 1 201 ? 9.789 13.672 25.688 1 93.62 201 LEU A CA 1
ATOM 1549 C C . LEU A 1 201 ? 11.297 13.539 25.922 1 93.62 201 LEU A C 1
ATOM 1551 O O . LEU A 1 201 ? 11.875 12.492 25.641 1 93.62 201 LEU A O 1
ATOM 1555 N N . GLY A 1 202 ? 11.867 14.547 26.438 1 91 202 GLY A N 1
ATOM 1556 C CA . GLY A 1 202 ? 13.312 14.578 26.641 1 91 202 GLY A CA 1
ATOM 1557 C C . GLY A 1 202 ? 14.039 15.477 25.656 1 91 202 GLY A C 1
ATOM 1558 O O . GLY A 1 202 ? 13.656 15.555 24.484 1 91 202 GLY A O 1
ATOM 1559 N N . ASN A 1 203 ? 15.125 16.031 26.062 1 89.44 203 ASN A N 1
ATOM 1560 C CA . ASN A 1 203 ? 15.844 17.016 25.281 1 89.44 203 ASN A CA 1
ATOM 1561 C C . ASN A 1 203 ? 16.422 16.422 24.016 1 89.44 203 ASN A C 1
ATOM 1563 O O . ASN A 1 203 ? 16.594 17.109 23 1 89.44 203 ASN A O 1
ATOM 1567 N N . GLY A 1 204 ? 16.594 15.219 24.094 1 90.69 204 GLY A N 1
ATOM 1568 C CA . GLY A 1 204 ? 17.266 14.57 22.984 1 90.69 204 GLY A CA 1
ATOM 1569 C C . GLY A 1 204 ? 16.344 14.219 21.844 1 90.69 204 GLY A C 1
ATOM 1570 O O . GLY A 1 204 ? 16.812 13.883 20.75 1 90.69 204 GLY A O 1
ATOM 1571 N N . ILE A 1 205 ? 15.094 14.359 22 1 90.94 205 ILE A N 1
ATOM 1572 C CA . ILE A 1 205 ? 14.125 13.828 21.047 1 90.94 205 ILE A CA 1
ATOM 1573 C C . ILE A 1 205 ? 14.227 14.578 19.719 1 90.94 205 ILE A C 1
ATOM 1575 O O . ILE A 1 205 ? 13.992 14 18.656 1 90.94 205 ILE A O 1
ATOM 1579 N N . VAL A 1 206 ? 14.578 15.859 19.781 1 93.25 206 VAL A N 1
ATOM 1580 C CA . VAL A 1 206 ? 14.75 16.688 18.594 1 93.25 206 VAL A CA 1
ATOM 1581 C C . VAL A 1 206 ? 16.156 17.266 18.578 1 93.25 206 VAL A C 1
ATOM 1583 O O . VAL A 1 206 ? 16.562 17.984 19.5 1 93.25 206 VAL A O 1
ATOM 1586 N N . GLU A 1 207 ? 16.828 16.938 17.625 1 93.44 207 GLU A N 1
ATOM 1587 C CA . GLU A 1 207 ? 18.172 17.484 17.469 1 93.44 207 GLU A CA 1
ATOM 1588 C C . GLU A 1 207 ? 18.188 18.672 16.516 1 93.44 207 GLU A C 1
ATOM 1590 O O . GLU A 1 207 ? 17.641 18.594 15.406 1 93.44 207 GLU A O 1
ATOM 1595 N N . THR A 1 208 ? 18.844 19.734 16.969 1 93.12 208 THR A N 1
ATOM 1596 C CA . THR A 1 208 ? 19.047 20.906 16.109 1 93.12 208 THR A CA 1
ATOM 1597 C C . THR A 1 208 ? 20.328 20.766 15.289 1 93.12 208 THR A C 1
ATOM 1599 O O . THR A 1 208 ? 21.391 20.531 15.844 1 93.12 208 THR A O 1
ATOM 1602 N N . VAL A 1 209 ? 20.047 20.781 14.023 1 93.12 209 VAL A N 1
ATOM 1603 C CA . VAL A 1 209 ? 21.203 20.797 13.133 1 93.12 209 VAL A CA 1
ATOM 1604 C C . VAL A 1 209 ? 21.453 22.219 12.641 1 93.12 209 VAL A C 1
ATOM 1606 O O . VAL A 1 209 ? 20.75 22.719 11.773 1 93.12 209 VAL A O 1
ATOM 1609 N N . ARG A 1 210 ? 22.547 22.734 13.078 1 88.81 210 ARG A N 1
ATOM 1610 C CA . ARG A 1 210 ? 22.828 24.156 12.875 1 88.81 210 ARG A CA 1
ATOM 1611 C C . ARG A 1 210 ? 22.844 24.5 11.391 1 88.81 210 ARG A C 1
ATOM 1613 O O . ARG A 1 210 ? 23.531 23.844 10.602 1 88.81 210 ARG A O 1
ATOM 1620 N N . GLY A 1 211 ? 22.109 25.5 11.109 1 90.38 211 GLY A N 1
ATOM 1621 C CA . GLY A 1 211 ? 22.062 26.031 9.758 1 90.38 211 GLY A CA 1
ATOM 1622 C C . GLY A 1 211 ? 21.219 25.203 8.805 1 90.38 211 GLY A C 1
ATOM 1623 O O . GLY A 1 211 ? 21 25.594 7.664 1 90.38 211 GLY A O 1
ATOM 1624 N N . LEU A 1 212 ? 20.734 24.094 9.336 1 90.81 212 LEU A N 1
ATOM 1625 C CA . LEU A 1 212 ? 20.047 23.203 8.398 1 90.81 212 LEU A CA 1
ATOM 1626 C C . LEU A 1 212 ? 18.609 22.938 8.859 1 90.81 212 LEU A C 1
ATOM 1628 O O . LEU A 1 212 ? 17.688 22.953 8.047 1 90.81 212 LEU A O 1
ATOM 1632 N N . GLY A 1 213 ? 18.422 22.703 10.109 1 94.25 213 GLY A N 1
ATOM 1633 C CA . GLY A 1 213 ? 17.094 22.406 10.594 1 94.25 213 GLY A CA 1
ATOM 1634 C C . GLY A 1 213 ? 17.078 21.469 11.773 1 94.25 213 GLY A C 1
ATOM 1635 O O . GLY A 1 213 ? 17.797 21.672 12.75 1 94.25 213 GLY A O 1
ATOM 1636 N N . TYR A 1 214 ? 16.188 20.5 11.711 1 94.06 214 TYR A N 1
ATOM 1637 C CA . TYR A 1 214 ? 15.969 19.609 12.852 1 94.06 214 TYR A CA 1
ATOM 1638 C C . TYR A 1 214 ? 15.906 18.156 12.406 1 94.06 214 TYR A C 1
ATOM 1640 O O . TYR A 1 214 ? 15.523 17.859 11.273 1 94.06 214 TYR A O 1
ATOM 1648 N N . ARG A 1 215 ? 16.297 17.234 13.219 1 94.31 215 ARG A N 1
ATOM 1649 C CA . ARG A 1 215 ? 16.141 15.805 12.961 1 94.31 215 ARG A CA 1
ATOM 1650 C C . ARG A 1 215 ? 15.742 15.055 14.227 1 94.31 215 ARG A C 1
ATOM 1652 O O . ARG A 1 215 ? 15.875 15.578 15.336 1 94.31 215 ARG A O 1
ATOM 1659 N N . LEU A 1 216 ? 15.227 13.844 13.945 1 91.75 216 LEU A N 1
ATOM 1660 C CA . LEU A 1 216 ? 14.859 12.992 15.07 1 91.75 216 LEU A CA 1
ATOM 1661 C C . LEU A 1 216 ? 16.094 12.539 15.836 1 91.75 216 LEU A C 1
ATOM 1663 O O . LEU A 1 216 ? 17.047 12.031 15.242 1 91.75 216 LEU A O 1
ATOM 1667 N N . GLY A 1 217 ? 16.094 12.789 17.062 1 91.81 217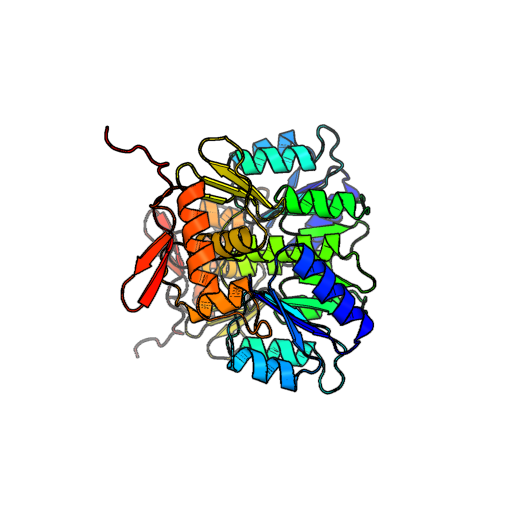 GLY A N 1
ATOM 1668 C CA . GLY A 1 217 ? 17.188 12.352 17.922 1 91.81 217 GLY A CA 1
ATOM 1669 C C . GLY A 1 217 ? 16.812 11.172 18.797 1 91.81 217 GLY A C 1
ATOM 1670 O O . GLY A 1 217 ? 16.016 10.32 18.391 1 91.81 217 GLY A O 1
ATOM 1671 N N . SER A 1 218 ? 17.484 11.047 19.953 1 87.12 218 SER A N 1
ATOM 1672 C CA . SER A 1 218 ? 17.266 9.898 20.828 1 87.12 218 SER A CA 1
ATOM 1673 C C . SER A 1 218 ? 16.078 10.125 21.75 1 87.12 218 SER A C 1
ATOM 1675 O O . SER A 1 218 ? 15.852 11.242 22.219 1 87.12 218 SER A O 1
ATOM 1677 N N . ALA A 1 219 ? 15.367 9.094 21.906 1 78.81 219 ALA A N 1
ATOM 1678 C CA . ALA A 1 219 ? 14.25 9.148 22.844 1 78.81 219 ALA A CA 1
ATOM 1679 C C . ALA A 1 219 ? 14.609 8.5 24.172 1 78.81 219 ALA A C 1
ATOM 1681 O O . ALA A 1 219 ? 14.148 7.398 24.484 1 78.81 219 ALA A O 1
ATOM 1682 N N . ASP A 1 220 ? 15.742 8.875 24.812 1 74.69 220 ASP A N 1
ATOM 1683 C CA . ASP A 1 220 ? 16.172 8.281 26.078 1 74.69 220 ASP A CA 1
ATOM 1684 C C . ASP A 1 220 ? 15.625 9.07 27.266 1 74.69 220 ASP A C 1
ATOM 1686 O O . ASP A 1 220 ? 15.781 10.289 27.344 1 74.69 220 ASP A O 1
ATOM 1690 N N . GLY A 1 221 ? 14.539 9.32 27.578 1 57.81 221 GLY A N 1
ATOM 1691 C CA . GLY A 1 221 ? 14.102 10.055 28.766 1 57.81 221 GLY A CA 1
ATOM 1692 C C . GLY A 1 221 ? 15.227 10.789 29.453 1 57.81 221 GLY A C 1
ATOM 1693 O O . GLY A 1 221 ? 16.406 10.555 29.156 1 57.81 221 GLY A O 1
ATOM 1694 N N . GLY A 1 222 ? 14.977 11.969 30.047 1 49.22 222 GLY A N 1
ATOM 1695 C CA . GLY A 1 222 ? 15.859 12.773 30.875 1 49.22 222 GLY A CA 1
ATOM 1696 C C . GLY A 1 222 ? 16.766 11.953 31.766 1 49.22 222 GLY A C 1
ATOM 1697 O O . GLY A 1 222 ? 16.5 11.805 32.969 1 49.22 222 GLY A O 1
ATOM 1698 N N . GLU A 1 223 ? 17.25 10.789 31.656 1 43.47 223 GLU A N 1
ATOM 1699 C CA . GLU A 1 223 ? 18.203 10.617 32.75 1 43.47 223 GLU A CA 1
ATOM 1700 C C . GLU A 1 223 ? 19.203 11.773 32.812 1 43.47 223 GLU A C 1
ATOM 1702 O O . GLU A 1 223 ? 20 11.945 31.875 1 43.47 223 GLU A O 1
ATOM 1707 N N . ASP A 1 224 ? 18.781 13.023 33.156 1 37.94 224 ASP A N 1
ATOM 1708 C CA . ASP A 1 224 ? 19.781 13.906 33.75 1 37.94 224 ASP A CA 1
ATOM 1709 C C . ASP A 1 224 ? 20.812 13.102 34.531 1 37.94 224 ASP A C 1
ATOM 1711 O O . ASP A 1 224 ? 20.469 12.242 35.344 1 37.94 224 ASP A O 1
ATOM 1715 N N . ALA A 1 225 ? 22.094 13.031 34.125 1 33.66 225 ALA A N 1
ATOM 1716 C CA . ALA A 1 225 ? 23.312 12.852 34.906 1 33.66 225 ALA A CA 1
ATOM 1717 C C . ALA A 1 225 ? 23.203 13.578 36.25 1 33.66 225 ALA A C 1
ATOM 1719 O O . ALA A 1 225 ? 23.172 14.812 36.281 1 33.66 225 ALA A O 1
ATOM 1720 N N . SER A 1 226 ? 22.453 13.102 37.344 1 27.5 226 SER A N 1
ATOM 1721 C CA . SER A 1 226 ? 23.141 13.422 38.594 1 27.5 226 SER A CA 1
ATOM 1722 C C . SER A 1 226 ? 24.578 12.922 38.562 1 27.5 226 SER A C 1
ATOM 1724 O O . SER A 1 226 ? 24.859 11.836 38.031 1 27.5 226 SER A O 1
ATOM 1726 N N . MET B 1 1 ? 4.375 -15.125 -7.672 1 82.38 1 MET B N 1
ATOM 1727 C CA . MET B 1 1 ? 3.881 -14.555 -6.422 1 82.38 1 MET B CA 1
ATOM 1728 C C . MET B 1 1 ? 3.018 -15.555 -5.664 1 82.38 1 MET B C 1
ATOM 1730 O O . MET B 1 1 ? 2.16 -16.219 -6.258 1 82.38 1 MET B O 1
ATOM 1734 N N . HIS B 1 2 ? 3.33 -15.758 -4.492 1 88.44 2 HIS B N 1
ATOM 1735 C CA . HIS B 1 2 ? 2.697 -16.781 -3.662 1 88.44 2 HIS B CA 1
ATOM 1736 C C . HIS B 1 2 ? 1.686 -16.156 -2.705 1 88.44 2 HIS B C 1
ATOM 1738 O O . HIS B 1 2 ? 2.043 -15.312 -1.879 1 88.44 2 HIS B O 1
ATOM 1744 N N . VAL B 1 3 ? 0.417 -16.641 -2.871 1 94.19 3 VAL B N 1
ATOM 1745 C CA . VAL B 1 3 ? -0.68 -16.047 -2.109 1 94.19 3 VAL B CA 1
ATOM 1746 C C . VAL B 1 3 ? -1.246 -17.078 -1.137 1 94.19 3 VAL B C 1
ATOM 1748 O O . VAL B 1 3 ? -1.506 -18.219 -1.518 1 94.19 3 VAL B O 1
ATOM 1751 N N . LEU B 1 4 ? -1.393 -16.703 0.099 1 96.88 4 LEU B N 1
ATOM 1752 C CA . LEU B 1 4 ? -2.117 -17.516 1.07 1 96.88 4 LEU B CA 1
ATOM 1753 C C . LEU B 1 4 ? -3.553 -17.031 1.227 1 96.88 4 LEU B C 1
ATOM 1755 O O . LEU B 1 4 ? -3.783 -15.867 1.588 1 96.88 4 LEU B O 1
ATOM 1759 N N . VAL B 1 5 ? -4.492 -17.906 0.933 1 97.94 5 VAL B N 1
ATOM 1760 C CA . VAL B 1 5 ? -5.906 -17.578 1.071 1 97.94 5 VAL B CA 1
ATOM 1761 C C . VAL B 1 5 ? -6.492 -18.312 2.275 1 97.94 5 VAL B C 1
ATOM 1763 O O . VAL B 1 5 ? -6.52 -19.547 2.305 1 97.94 5 VAL B O 1
ATOM 1766 N N . CYS B 1 6 ? -6.914 -17.562 3.238 1 98.06 6 CYS B N 1
ATOM 1767 C CA . CYS B 1 6 ? -7.578 -18.109 4.414 1 98.06 6 CYS B CA 1
ATOM 1768 C C . CYS B 1 6 ? -9.086 -17.922 4.324 1 98.06 6 CYS B C 1
ATOM 1770 O O . CYS B 1 6 ? -9.602 -16.844 4.625 1 98.06 6 CYS B O 1
ATOM 1772 N N . GLU B 1 7 ? -9.797 -18.906 3.965 1 96.75 7 GLU B N 1
ATOM 1773 C CA . GLU B 1 7 ? -11.227 -18.906 3.67 1 96.75 7 GLU B CA 1
ATOM 1774 C C . GLU B 1 7 ? -11.844 -20.281 3.953 1 96.75 7 GLU B C 1
ATOM 1776 O O . GLU B 1 7 ? -11.406 -21.297 3.404 1 96.75 7 GLU B O 1
ATOM 1781 N N . ASP B 1 8 ? -12.852 -20.281 4.805 1 95.38 8 ASP B N 1
ATOM 1782 C CA . ASP B 1 8 ? -13.422 -21.562 5.207 1 95.38 8 ASP B CA 1
ATOM 1783 C C . ASP B 1 8 ? -14.492 -22.016 4.219 1 95.38 8 ASP B C 1
ATOM 1785 O O . ASP B 1 8 ? -14.734 -23.219 4.07 1 95.38 8 ASP B O 1
ATOM 1789 N N . ASP B 1 9 ? -15.227 -21.094 3.561 1 94.94 9 ASP B N 1
ATOM 1790 C CA . ASP B 1 9 ? -16.234 -21.453 2.562 1 94.94 9 ASP B CA 1
ATOM 1791 C C . ASP B 1 9 ? -15.578 -22.016 1.305 1 94.94 9 ASP B C 1
ATOM 1793 O O . ASP B 1 9 ? -14.938 -21.281 0.551 1 94.94 9 ASP B O 1
ATOM 1797 N N . GLU B 1 10 ? -15.82 -23.219 1.056 1 94.56 10 GLU B N 1
ATOM 1798 C CA . GLU B 1 10 ? -15.148 -23.922 -0.026 1 94.56 10 GLU B CA 1
ATOM 1799 C C . GLU B 1 10 ? -15.508 -23.328 -1.386 1 94.56 10 GLU B C 1
ATOM 1801 O O . GLU B 1 10 ? -14.656 -23.25 -2.277 1 94.56 10 GLU B O 1
ATOM 1806 N N . LEU B 1 11 ? -16.719 -23.016 -1.571 1 93.25 11 LEU B N 1
ATOM 1807 C CA . LEU B 1 11 ? -17.156 -22.469 -2.85 1 93.25 11 LEU B CA 1
ATOM 1808 C C . LEU B 1 11 ? -16.469 -21.141 -3.141 1 93.25 11 LEU B C 1
ATOM 1810 O O . LEU B 1 11 ? -15.961 -20.922 -4.242 1 93.25 11 LEU B O 1
ATOM 1814 N N . ILE B 1 12 ? -16.453 -20.328 -2.152 1 94.25 12 ILE B N 1
ATOM 1815 C CA . ILE B 1 12 ? -15.812 -19.031 -2.303 1 94.25 12 ILE B CA 1
ATOM 1816 C C . ILE B 1 12 ? -14.312 -19.203 -2.521 1 94.25 12 ILE B C 1
ATOM 1818 O O . ILE B 1 12 ? -13.734 -18.609 -3.432 1 94.25 12 ILE B O 1
ATOM 1822 N N . ALA B 1 13 ? -13.703 -20.062 -1.74 1 96.19 13 ALA B N 1
ATOM 1823 C CA . ALA B 1 13 ? -12.273 -20.312 -1.817 1 96.19 13 ALA B CA 1
ATOM 1824 C C . ALA B 1 13 ? -11.883 -20.844 -3.193 1 96.19 13 ALA B C 1
ATOM 1826 O O . ALA B 1 13 ? -10.891 -20.406 -3.777 1 96.19 13 ALA B O 1
ATOM 1827 N N . SER B 1 14 ? -12.656 -21.766 -3.674 1 95.06 14 SER B N 1
ATOM 1828 C CA . SER B 1 14 ? -12.352 -22.359 -4.969 1 95.06 14 SER B CA 1
ATOM 1829 C C . SER B 1 14 ? -12.398 -21.312 -6.082 1 95.06 14 SER B C 1
ATOM 1831 O O . SER B 1 14 ? -11.578 -21.344 -7.004 1 95.06 14 SER B O 1
ATOM 1833 N N . GLY B 1 15 ? -13.406 -20.438 -5.996 1 94 15 GLY B N 1
ATOM 1834 C CA . GLY B 1 15 ? -13.492 -19.344 -6.953 1 94 15 GLY B CA 1
ATOM 1835 C C . GLY B 1 15 ? -12.289 -18.422 -6.906 1 94 15 GLY B C 1
ATOM 1836 O O . GLY B 1 15 ? -11.742 -18.047 -7.949 1 94 15 GLY B O 1
ATOM 1837 N N . ILE B 1 16 ? -11.836 -18.078 -5.715 1 96.19 16 ILE B N 1
ATOM 1838 C CA . ILE B 1 16 ? -10.68 -17.203 -5.523 1 96.19 16 ILE B CA 1
ATOM 1839 C C . ILE B 1 16 ? -9.422 -17.875 -6.078 1 96.19 16 ILE B C 1
ATOM 1841 O O . ILE B 1 16 ? -8.664 -17.266 -6.832 1 96.19 16 ILE B O 1
ATOM 1845 N N . VAL B 1 17 ? -9.234 -19.141 -5.75 1 94.88 17 VAL B N 1
ATOM 1846 C CA . VAL B 1 17 ? -8.062 -19.891 -6.172 1 94.88 17 VAL B CA 1
ATOM 1847 C C . VAL B 1 17 ? -8.016 -19.953 -7.699 1 94.88 17 VAL B C 1
ATOM 1849 O O . VAL B 1 17 ? -6.988 -19.656 -8.312 1 94.88 17 VAL B O 1
ATOM 1852 N N . ALA B 1 18 ? -9.133 -20.328 -8.297 1 92.38 18 ALA B N 1
ATOM 1853 C CA . ALA B 1 18 ? -9.195 -20.422 -9.75 1 92.38 18 ALA B CA 1
ATOM 1854 C C . ALA B 1 18 ? -8.914 -19.078 -10.406 1 92.38 18 ALA B C 1
ATOM 1856 O O . ALA B 1 18 ? -8.133 -19 -11.352 1 92.38 18 ALA B O 1
ATOM 1857 N N . GLY B 1 19 ? -9.555 -18.062 -9.875 1 90.44 19 GLY B N 1
ATOM 1858 C CA . GLY B 1 19 ? -9.414 -16.734 -10.438 1 90.44 19 GLY B CA 1
ATOM 1859 C C . GLY B 1 19 ? -7.996 -16.203 -10.336 1 90.44 19 GLY B C 1
ATOM 1860 O O . GLY B 1 19 ? -7.445 -15.695 -11.312 1 90.44 19 GLY B O 1
ATOM 1861 N N . LEU B 1 20 ? -7.391 -16.297 -9.195 1 92.69 20 LEU B N 1
ATOM 1862 C CA . LEU B 1 20 ? -6.043 -15.766 -8.977 1 92.69 20 LEU B CA 1
ATOM 1863 C C . LEU B 1 20 ? -5.012 -16.594 -9.734 1 92.69 20 LEU B C 1
ATOM 1865 O O . LEU B 1 20 ? -4.047 -16.047 -10.281 1 92.69 20 LEU B O 1
ATOM 1869 N N . THR B 1 21 ? -5.242 -17.875 -9.773 1 87.25 21 THR B N 1
ATOM 1870 C CA . THR B 1 21 ? -4.348 -18.734 -10.539 1 87.25 21 THR B CA 1
ATOM 1871 C C . THR B 1 21 ? -4.363 -18.344 -12.016 1 87.25 21 THR B C 1
ATOM 1873 O O . THR B 1 21 ? -3.312 -18.297 -12.664 1 87.25 21 THR B O 1
ATOM 1876 N N . ALA B 1 22 ? -5.531 -18.047 -12.516 1 83.44 22 ALA B N 1
ATOM 1877 C CA . ALA B 1 22 ? -5.68 -17.641 -13.906 1 83.44 22 ALA B CA 1
ATOM 1878 C C . ALA B 1 22 ? -4.914 -16.344 -14.18 1 83.44 22 ALA B C 1
ATOM 1880 O O . ALA B 1 22 ? -4.523 -16.078 -15.32 1 83.44 22 ALA B O 1
ATOM 1881 N N . GLN B 1 23 ? -4.719 -15.625 -13.125 1 82 23 GLN B N 1
ATOM 1882 C CA . GLN B 1 23 ? -4.004 -14.359 -13.266 1 82 23 GLN B CA 1
ATOM 1883 C C . GLN B 1 23 ? -2.51 -14.539 -13.016 1 82 23 GLN B C 1
ATOM 1885 O O . GLN B 1 23 ? -1.759 -13.562 -12.969 1 82 23 GLN B O 1
ATOM 1890 N N . GLY B 1 24 ? -2.088 -15.789 -12.797 1 79.12 24 GLY B N 1
ATOM 1891 C CA . GLY B 1 24 ? -0.666 -16.078 -12.719 1 79.12 24 GLY B CA 1
ATOM 1892 C C . GLY B 1 24 ? -0.158 -16.203 -11.289 1 79.12 24 GLY B C 1
ATOM 1893 O O . GLY B 1 24 ? 1.045 -16.344 -11.07 1 79.12 24 GLY B O 1
ATOM 1894 N N . PHE B 1 25 ? -1.012 -16.156 -10.32 1 85.75 25 PHE B N 1
ATOM 1895 C CA . PHE B 1 25 ? -0.615 -16.344 -8.93 1 85.75 25 PHE B CA 1
ATOM 1896 C C . PHE B 1 25 ? -0.509 -17.812 -8.586 1 85.75 25 PHE B C 1
ATOM 1898 O O . PHE B 1 25 ? -1.191 -18.656 -9.188 1 85.75 25 PHE B O 1
ATOM 1905 N N . THR B 1 26 ? 0.417 -18.125 -7.738 1 86.25 26 THR B N 1
ATOM 1906 C CA . THR B 1 26 ? 0.382 -19.406 -7.027 1 86.25 26 THR B CA 1
ATOM 1907 C C . THR B 1 26 ? -0.385 -19.266 -5.715 1 86.25 26 THR B C 1
ATOM 1909 O O . THR B 1 26 ? -0.062 -18.406 -4.887 1 86.25 26 THR B O 1
ATOM 1912 N N . VAL B 1 27 ? -1.417 -20.156 -5.57 1 92.69 27 VAL B N 1
ATOM 1913 C CA . VAL B 1 27 ? -2.336 -19.891 -4.465 1 92.69 27 VAL B CA 1
ATOM 1914 C C . VAL B 1 27 ? -2.424 -21.125 -3.566 1 92.69 27 VAL B C 1
ATOM 1916 O O . VAL B 1 27 ? -2.607 -22.234 -4.051 1 92.69 27 VAL B O 1
ATOM 1919 N N . GLU B 1 28 ? -2.25 -20.891 -2.307 1 93.62 28 GLU B N 1
ATOM 1920 C CA . GLU B 1 28 ? -2.514 -21.906 -1.283 1 93.62 28 GLU B CA 1
ATOM 1921 C C . GLU B 1 28 ? -3.725 -21.516 -0.434 1 93.62 28 GLU B C 1
ATOM 1923 O O . GLU B 1 28 ? -3.832 -20.391 0.031 1 93.62 28 GLU B O 1
ATOM 1928 N N . ARG B 1 29 ? -4.578 -22.484 -0.284 1 96.06 29 ARG B N 1
ATOM 1929 C CA . ARG B 1 29 ? -5.797 -22.219 0.469 1 96.06 29 ARG B CA 1
ATOM 1930 C C . ARG B 1 29 ? -5.797 -22.969 1.797 1 96.06 29 ARG B C 1
ATOM 1932 O O . ARG B 1 29 ? -5.438 -24.141 1.852 1 96.06 29 ARG B O 1
ATOM 1939 N N . VAL B 1 30 ? -6.168 -22.281 2.857 1 96.62 30 VAL B N 1
ATOM 1940 C CA . VAL B 1 30 ? -6.43 -22.891 4.152 1 96.62 30 VAL B CA 1
ATOM 1941 C C . VAL B 1 30 ? -7.816 -22.5 4.648 1 96.62 30 VAL B C 1
ATOM 1943 O O . VAL B 1 30 ? -8.367 -21.484 4.223 1 96.62 30 VAL B O 1
ATOM 1946 N N . ALA B 1 31 ? -8.336 -23.312 5.625 1 96.94 31 ALA B N 1
ATOM 1947 C CA . ALA B 1 31 ? -9.742 -23.125 5.969 1 96.94 31 ALA B CA 1
ATOM 1948 C C . ALA B 1 31 ? -9.898 -22.688 7.422 1 96.94 31 ALA B C 1
ATOM 1950 O O . ALA B 1 31 ? -11.016 -22.594 7.934 1 96.94 31 ALA B O 1
ATOM 1951 N N . SER B 1 32 ? -8.766 -22.453 8.125 1 97.38 32 SER B N 1
ATOM 1952 C CA . SER B 1 32 ? -8.836 -22.094 9.539 1 97.38 32 SER B CA 1
ATOM 1953 C C . SER B 1 32 ? -7.633 -21.25 9.961 1 97.38 32 SER B C 1
ATOM 1955 O O . SER B 1 32 ? -6.625 -21.203 9.242 1 97.38 32 SER B O 1
ATOM 1957 N N . ALA B 1 33 ? -7.812 -20.578 11.125 1 97.5 33 ALA B N 1
ATOM 1958 C CA . ALA B 1 33 ? -6.723 -19.766 11.672 1 97.5 33 ALA B CA 1
ATOM 1959 C C . ALA B 1 33 ? -5.527 -20.641 12.047 1 97.5 33 ALA B C 1
ATOM 1961 O O . ALA B 1 33 ? -4.379 -20.281 11.781 1 97.5 33 ALA B O 1
ATOM 1962 N N . GLY B 1 34 ? -5.875 -21.719 12.695 1 97.38 34 GLY B N 1
ATOM 1963 C CA . GLY B 1 34 ? -4.812 -22.641 13.047 1 97.38 34 GLY B CA 1
ATOM 1964 C C . GLY B 1 34 ? -4.008 -23.109 11.844 1 97.38 34 GLY B C 1
ATOM 1965 O O . GLY B 1 34 ? -2.777 -23.156 11.898 1 97.38 34 GLY B O 1
ATOM 1966 N N . ALA B 1 35 ? -4.668 -23.469 10.773 1 97.25 35 ALA B N 1
ATOM 1967 C CA . ALA B 1 35 ? -4.004 -23.922 9.547 1 97.25 35 ALA B CA 1
ATOM 1968 C C . ALA B 1 35 ? -3.188 -22.781 8.93 1 97.25 35 ALA B C 1
ATOM 1970 O O . ALA B 1 35 ? -2.104 -23.016 8.391 1 97.25 35 ALA B O 1
ATOM 1971 N N . ALA B 1 36 ? -3.688 -21.594 8.992 1 97.31 36 ALA B N 1
ATOM 1972 C CA . ALA B 1 36 ? -2.967 -20.438 8.477 1 97.31 36 ALA B CA 1
ATOM 1973 C C . ALA B 1 36 ? -1.648 -20.234 9.219 1 97.31 36 ALA B C 1
ATOM 1975 O O . ALA B 1 36 ? -0.603 -20.031 8.594 1 97.31 36 ALA B O 1
ATOM 1976 N N . ARG B 1 37 ? -1.729 -20.281 10.539 1 96.75 37 ARG B N 1
ATOM 1977 C CA . ARG B 1 37 ? -0.527 -20.156 11.359 1 96.75 37 ARG B CA 1
ATOM 1978 C C . ARG B 1 37 ? 0.507 -21.203 10.984 1 96.75 37 ARG B C 1
ATOM 1980 O O . ARG B 1 37 ? 1.693 -20.906 10.852 1 96.75 37 ARG B O 1
ATOM 1987 N N . ALA B 1 38 ? 0.013 -22.391 10.859 1 96.44 38 ALA B N 1
ATOM 1988 C CA . ALA B 1 38 ? 0.9 -23.5 10.523 1 96.44 38 ALA B CA 1
ATOM 1989 C C . ALA B 1 38 ? 1.55 -23.281 9.164 1 96.44 38 ALA B C 1
ATOM 1991 O O . ALA B 1 38 ? 2.752 -23.5 9 1 96.44 38 ALA B O 1
ATOM 1992 N N . MET B 1 39 ? 0.779 -22.859 8.234 1 94.69 39 MET B N 1
ATOM 1993 C CA . MET B 1 39 ? 1.268 -22.656 6.875 1 94.69 39 MET B CA 1
ATOM 1994 C C . MET B 1 39 ? 2.297 -21.531 6.828 1 94.69 39 MET B C 1
ATOM 1996 O O . MET B 1 39 ? 3.312 -21.641 6.141 1 94.69 39 MET B O 1
ATOM 2000 N N . LEU B 1 40 ? 2.057 -20.469 7.539 1 94.19 40 LEU B N 1
ATOM 2001 C CA . LEU B 1 40 ? 2.945 -19.312 7.562 1 94.19 40 LEU B CA 1
ATOM 2002 C C . LEU B 1 40 ? 4.277 -19.656 8.211 1 94.19 40 LEU B C 1
ATOM 2004 O O . LEU B 1 40 ? 5.289 -19 7.961 1 94.19 40 LEU B O 1
ATOM 2008 N N . LYS B 1 41 ? 4.223 -20.641 9.078 1 92.38 41 LYS B N 1
ATOM 2009 C CA . LYS B 1 41 ? 5.449 -21.125 9.695 1 92.38 41 LYS B CA 1
ATOM 2010 C C . LYS B 1 41 ? 6.219 -22.031 8.75 1 92.38 41 LYS B C 1
ATOM 2012 O O . LYS B 1 41 ? 7.449 -22.109 8.812 1 92.38 41 LYS B O 1
ATOM 2017 N N . ALA B 1 42 ? 5.535 -22.672 7.867 1 89.06 42 ALA B N 1
ATOM 2018 C CA . ALA B 1 42 ? 6.105 -23.734 7.043 1 89.06 42 ALA B CA 1
ATOM 2019 C C . ALA B 1 42 ? 6.605 -23.188 5.711 1 89.06 42 ALA B C 1
ATOM 2021 O O . ALA B 1 42 ? 7.465 -23.797 5.066 1 89.06 42 ALA B O 1
ATOM 2022 N N . ALA B 1 43 ? 6.031 -22.062 5.293 1 85.44 43 ALA B N 1
ATOM 2023 C CA . ALA B 1 43 ? 6.367 -21.547 3.971 1 85.44 43 ALA B CA 1
ATOM 2024 C C . ALA B 1 43 ? 6.312 -20.016 3.947 1 85.44 43 ALA B C 1
ATOM 2026 O O . ALA B 1 43 ? 5.816 -19.391 4.887 1 85.44 43 ALA B O 1
ATOM 2027 N N . THR B 1 44 ? 6.93 -19.547 2.896 1 85.19 44 THR B N 1
ATOM 2028 C CA . THR B 1 44 ? 6.926 -18.109 2.711 1 85.19 44 THR B CA 1
ATOM 2029 C C . THR B 1 44 ? 5.863 -17.688 1.694 1 85.19 44 THR B C 1
ATOM 2031 O O . THR B 1 44 ? 5.664 -18.375 0.687 1 85.19 44 THR B O 1
ATOM 2034 N N . PHE B 1 45 ? 5.242 -16.672 2.053 1 91.5 45 PHE B N 1
ATOM 2035 C CA . PHE B 1 45 ? 4.223 -16.109 1.169 1 91.5 45 PHE B CA 1
ATOM 2036 C C . PHE B 1 45 ? 4.496 -14.641 0.878 1 91.5 45 PHE B C 1
ATOM 2038 O O . PHE B 1 45 ? 5.176 -13.969 1.655 1 91.5 45 PHE B O 1
ATOM 2045 N N . ASP B 1 46 ? 3.975 -14.195 -0.256 1 90.38 46 ASP B N 1
ATOM 2046 C CA . ASP B 1 46 ? 4.16 -12.797 -0.632 1 90.38 46 ASP B CA 1
ATOM 2047 C C . ASP B 1 46 ? 2.998 -11.938 -0.141 1 90.38 46 ASP B C 1
ATOM 2049 O O . ASP B 1 46 ? 3.152 -10.727 0.053 1 90.38 46 ASP B O 1
ATOM 2053 N N . ILE B 1 47 ? 1.851 -12.516 0.012 1 95.69 47 ILE B N 1
ATOM 2054 C CA . ILE B 1 47 ? 0.651 -11.781 0.398 1 95.69 47 ILE B CA 1
ATOM 2055 C C . ILE B 1 47 ? -0.398 -12.75 0.934 1 95.69 47 ILE B C 1
ATOM 2057 O O . ILE B 1 47 ? -0.382 -13.938 0.6 1 95.69 47 ILE B O 1
ATOM 2061 N N . MET B 1 48 ? -1.314 -12.211 1.78 1 97.94 48 MET B N 1
ATOM 2062 C CA . MET B 1 48 ? -2.342 -13.039 2.404 1 97.94 48 MET B CA 1
ATOM 2063 C C . MET B 1 48 ? -3.725 -12.414 2.225 1 97.94 48 MET B C 1
ATOM 2065 O O . MET B 1 48 ? -3.889 -11.203 2.371 1 97.94 48 MET B O 1
ATOM 2069 N N . VAL B 1 49 ? -4.664 -13.234 1.813 1 98.38 49 VAL B N 1
ATOM 2070 C CA . VAL B 1 49 ? -6.082 -12.883 1.828 1 98.38 49 VAL B CA 1
ATOM 2071 C C . VAL B 1 49 ? -6.766 -13.531 3.029 1 98.38 49 VAL B C 1
ATOM 2073 O O . VAL B 1 49 ? -6.727 -14.75 3.186 1 98.38 49 VAL B O 1
ATOM 2076 N N . LEU B 1 50 ? -7.434 -12.703 3.85 1 98.44 50 LEU B N 1
ATOM 2077 C CA . LEU B 1 50 ? -7.902 -13.188 5.145 1 98.44 50 LEU B CA 1
ATOM 2078 C C . LEU B 1 50 ? -9.391 -12.914 5.32 1 98.44 50 LEU B C 1
ATOM 2080 O O . LEU B 1 50 ? -9.82 -11.758 5.277 1 98.44 50 LEU B O 1
ATOM 2084 N N . ASP B 1 51 ? -10.156 -13.945 5.52 1 96.62 51 ASP B N 1
ATOM 2085 C CA . ASP B 1 51 ? -11.539 -13.805 5.969 1 96.62 51 ASP B CA 1
ATOM 2086 C C . ASP B 1 51 ? -11.609 -13.602 7.48 1 96.62 51 ASP B C 1
ATOM 2088 O O . ASP B 1 51 ? -10.945 -14.312 8.242 1 96.62 51 ASP B O 1
ATOM 2092 N N . LEU B 1 52 ? -12.438 -12.719 7.906 1 95.62 52 LEU B N 1
ATOM 2093 C CA . LEU B 1 52 ? -12.578 -12.469 9.336 1 95.62 52 LEU B CA 1
ATOM 2094 C C . LEU B 1 52 ? -13.477 -13.516 9.984 1 95.62 52 LEU B C 1
ATOM 2096 O O . LEU B 1 52 ? -13.406 -13.742 11.195 1 95.62 52 LEU B O 1
ATOM 2100 N N . GLY B 1 53 ? -14.375 -14.023 9.203 1 94.44 53 GLY B N 1
ATOM 2101 C CA . GLY B 1 53 ? -15.32 -15.008 9.711 1 94.44 53 GLY B CA 1
ATOM 2102 C C . GLY B 1 53 ? -14.789 -16.422 9.656 1 94.44 53 GLY B C 1
ATOM 2103 O O . GLY B 1 53 ? -15.406 -17.297 9.055 1 94.44 53 GLY B O 1
ATOM 2104 N N . LEU B 1 54 ? -13.758 -16.75 10.359 1 95.25 54 LEU B N 1
ATOM 2105 C CA . LEU B 1 54 ? -13.195 -18.094 10.406 1 95.25 54 LEU B CA 1
ATOM 2106 C C . LEU B 1 54 ? -13.867 -18.922 11.5 1 95.25 54 LEU B C 1
ATOM 2108 O O . LEU B 1 54 ? -14.367 -18.375 12.484 1 95.25 54 LEU B O 1
ATOM 2112 N N . PRO B 1 55 ? -13.93 -20.25 11.336 1 95.31 55 PRO B N 1
ATOM 2113 C CA . PRO B 1 55 ? -14.688 -21.094 12.258 1 95.31 55 PRO B CA 1
ATOM 2114 C C . PRO B 1 55 ? -14.031 -21.219 13.633 1 95.31 55 PRO B C 1
ATOM 2116 O O . PRO B 1 55 ? -14.719 -21.438 14.633 1 95.31 55 PRO B O 1
ATOM 2119 N N . ASP B 1 56 ? -12.75 -21.109 13.742 1 96 56 ASP B N 1
ATOM 2120 C CA . ASP B 1 56 ? -12.062 -21.422 14.992 1 96 56 ASP B CA 1
ATOM 2121 C C . ASP B 1 56 ? -11.68 -20.141 15.742 1 96 56 ASP B C 1
ATOM 2123 O O . ASP B 1 56 ? -11.484 -20.172 16.953 1 96 56 ASP B O 1
ATOM 2127 N N . GLU B 1 57 ? -11.398 -19.016 15.008 1 94 57 GLU B N 1
ATOM 2128 C CA . GLU B 1 57 ? -10.977 -17.766 15.633 1 94 57 GLU B CA 1
ATOM 2129 C C . GLU B 1 57 ? -11.398 -16.562 14.781 1 94 57 GLU B C 1
ATOM 2131 O O . GLU B 1 57 ? -11.586 -16.688 13.57 1 94 57 GLU B O 1
ATOM 2136 N N . ASP B 1 58 ? -11.594 -15.445 15.508 1 94.88 58 ASP B N 1
ATOM 2137 C CA . ASP B 1 58 ? -11.859 -14.203 14.789 1 94.88 58 ASP B CA 1
ATOM 2138 C C . ASP B 1 58 ? -10.648 -13.789 13.945 1 94.88 58 ASP B C 1
ATOM 2140 O O . ASP B 1 58 ? -9.531 -13.703 14.453 1 94.88 58 ASP B O 1
ATOM 2144 N N . GLY B 1 59 ? -10.875 -13.523 12.711 1 95.38 59 GLY B N 1
ATOM 2145 C CA . GLY B 1 59 ? -9.797 -13.18 11.805 1 95.38 59 GLY B CA 1
ATOM 2146 C C . GLY B 1 59 ? -9.023 -11.945 12.234 1 95.38 59 GLY B C 1
ATOM 2147 O O . GLY B 1 59 ? -7.828 -11.828 11.961 1 95.38 59 GLY B O 1
ATOM 2148 N N . LEU B 1 60 ? -9.695 -11.008 12.844 1 95.69 60 LEU B N 1
ATOM 2149 C CA . LEU B 1 60 ? -9.023 -9.805 13.32 1 95.69 60 LEU B CA 1
ATOM 2150 C C . LEU B 1 60 ? -8.031 -10.133 14.43 1 95.69 60 LEU B C 1
ATOM 2152 O O . LEU B 1 60 ? -6.926 -9.586 14.461 1 95.69 60 LEU B O 1
ATOM 2156 N N . LYS B 1 61 ? -8.445 -10.891 15.328 1 95.69 61 LYS B N 1
ATOM 2157 C CA . LYS B 1 61 ? -7.543 -11.352 16.391 1 95.69 61 LYS B CA 1
ATOM 2158 C C . LYS B 1 61 ? -6.34 -12.086 15.805 1 95.69 61 LYS B C 1
ATOM 2160 O O . LYS B 1 61 ? -5.203 -11.867 16.234 1 95.69 61 LYS B O 1
ATOM 2165 N N . LEU B 1 62 ? -6.621 -12.938 14.875 1 96.94 62 LEU B N 1
ATOM 2166 C CA . LEU B 1 62 ? -5.543 -13.641 14.188 1 96.94 62 LEU B CA 1
ATOM 2167 C C . LEU B 1 62 ? -4.543 -12.656 13.594 1 96.94 62 LEU B C 1
ATOM 2169 O O . LEU B 1 62 ? -3.334 -12.789 13.789 1 96.94 62 LEU B O 1
ATOM 2173 N N . LEU B 1 63 ? -5.02 -11.672 12.875 1 97.44 63 LEU B N 1
ATOM 2174 C CA . LEU B 1 63 ? -4.164 -10.68 12.227 1 97.44 63 LEU B CA 1
ATOM 2175 C C . LEU B 1 63 ? -3.303 -9.953 13.258 1 97.44 63 LEU B C 1
ATOM 2177 O O . LEU B 1 63 ? -2.094 -9.797 13.062 1 97.44 63 LEU B O 1
ATOM 2181 N N . GLN B 1 64 ? -3.912 -9.523 14.312 1 95.56 64 GLN B N 1
ATOM 2182 C CA . GLN B 1 64 ? -3.191 -8.812 15.367 1 95.56 64 GLN B CA 1
ATOM 2183 C C . GLN B 1 64 ? -2.059 -9.672 15.93 1 95.56 64 GLN B C 1
ATOM 2185 O O . GLN B 1 64 ? -0.949 -9.18 16.141 1 95.56 64 GLN B O 1
ATOM 2190 N N . GLN B 1 65 ? -2.336 -10.883 16.156 1 95.81 65 GLN B N 1
ATOM 2191 C CA . GLN B 1 65 ? -1.34 -11.812 16.672 1 95.81 65 GLN B CA 1
ATOM 2192 C C . GLN B 1 65 ? -0.201 -12.016 15.68 1 95.81 65 GLN B C 1
ATOM 2194 O O . GLN B 1 65 ? 0.972 -12 16.062 1 95.81 65 GLN B O 1
ATOM 2199 N N . LEU B 1 66 ? -0.56 -12.203 14.477 1 96.5 66 LEU B N 1
ATOM 2200 C CA . LEU B 1 66 ? 0.448 -12.406 13.445 1 96.5 66 LEU B CA 1
ATOM 2201 C C . LEU B 1 66 ? 1.361 -11.188 13.328 1 96.5 66 LEU B C 1
ATOM 2203 O O . LEU B 1 66 ? 2.58 -11.328 13.203 1 96.5 66 LEU B O 1
ATOM 2207 N N . ARG B 1 67 ? 0.788 -10.008 13.375 1 96.19 67 ARG B N 1
ATOM 2208 C CA . ARG B 1 67 ? 1.573 -8.781 13.312 1 96.19 67 ARG B CA 1
ATOM 2209 C C . ARG B 1 67 ? 2.494 -8.656 14.523 1 96.19 67 ARG B C 1
ATOM 2211 O O . ARG B 1 67 ? 3.656 -8.266 14.391 1 96.19 67 ARG B O 1
ATOM 2218 N N . SER B 1 68 ? 1.965 -8.969 15.688 1 92.81 68 SER B N 1
ATOM 2219 C CA . SER B 1 68 ? 2.768 -8.922 16.906 1 92.81 68 SER B CA 1
ATOM 2220 C C . SER B 1 68 ? 3.936 -9.898 16.828 1 92.81 68 SER B C 1
ATOM 2222 O O . SER B 1 68 ? 4.973 -9.688 17.469 1 92.81 68 SER B O 1
ATOM 2224 N N . GLN B 1 69 ? 3.742 -10.906 16.031 1 93.81 69 GLN B N 1
ATOM 2225 C CA . GLN B 1 69 ? 4.773 -11.93 15.891 1 93.81 69 GLN B CA 1
ATOM 2226 C C . GLN B 1 69 ? 5.727 -11.594 14.742 1 93.81 69 GLN B C 1
ATOM 2228 O O . GLN B 1 69 ? 6.594 -12.398 14.398 1 93.81 69 GLN B O 1
ATOM 2233 N N . GLY B 1 70 ? 5.453 -10.453 14.094 1 92.94 70 GLY B N 1
ATOM 2234 C CA . GLY B 1 70 ? 6.445 -9.953 13.164 1 92.94 70 GLY B CA 1
ATOM 2235 C C . GLY B 1 70 ? 6.082 -10.203 11.711 1 92.94 70 GLY B C 1
ATOM 2236 O O . GLY B 1 70 ? 6.914 -10.023 10.82 1 92.94 70 GLY B O 1
ATOM 2237 N N . LEU B 1 71 ? 4.887 -10.695 11.438 1 94.25 71 LEU B N 1
ATOM 2238 C CA . LEU B 1 71 ? 4.484 -10.891 10.047 1 94.25 71 LEU B CA 1
ATOM 2239 C C . LEU B 1 71 ? 4.473 -9.562 9.297 1 94.25 71 LEU B C 1
ATOM 2241 O O . LEU B 1 71 ? 3.746 -8.641 9.672 1 94.25 71 LEU B O 1
ATOM 2245 N N . GLU B 1 72 ? 5.129 -9.539 8.086 1 94.69 72 GLU B N 1
ATOM 2246 C CA . GLU B 1 72 ? 5.285 -8.266 7.402 1 94.69 72 GLU B CA 1
ATOM 2247 C C . GLU B 1 72 ? 4.613 -8.281 6.031 1 94.69 72 GLU B C 1
ATOM 2249 O O . GLU B 1 72 ? 4.434 -7.238 5.406 1 94.69 72 GLU B O 1
ATOM 2254 N N . ILE B 1 73 ? 4.184 -9.422 5.602 1 94.94 73 ILE B N 1
ATOM 2255 C CA . ILE B 1 73 ? 3.604 -9.477 4.266 1 94.94 73 ILE B CA 1
ATOM 2256 C C . ILE B 1 73 ? 2.273 -8.727 4.242 1 94.94 73 ILE B C 1
ATOM 2258 O O . ILE B 1 73 ? 1.593 -8.633 5.266 1 94.94 73 ILE B O 1
ATOM 2262 N N . PRO B 1 74 ? 1.877 -8.172 3.098 1 97.31 74 PRO B N 1
ATOM 2263 C CA . PRO B 1 74 ? 0.574 -7.504 3.025 1 97.31 74 PRO B CA 1
ATOM 2264 C C . PRO B 1 74 ? -0.591 -8.461 3.268 1 97.31 74 PRO B C 1
ATOM 2266 O O . PRO B 1 74 ? -0.54 -9.617 2.85 1 97.31 74 PRO B O 1
ATOM 2269 N N . VAL B 1 75 ? -1.57 -7.93 3.984 1 98.31 75 VAL B N 1
ATOM 2270 C CA . VAL B 1 75 ? -2.777 -8.703 4.266 1 98.31 75 VAL B CA 1
ATOM 2271 C C . VAL B 1 75 ? -4.004 -7.941 3.762 1 98.31 75 VAL B C 1
ATOM 2273 O O . VAL B 1 75 ? -4.211 -6.781 4.117 1 98.31 75 VAL B O 1
ATOM 2276 N N . LEU B 1 76 ? -4.727 -8.562 2.895 1 98.56 76 LEU B N 1
ATOM 2277 C CA . LEU B 1 76 ? -6.023 -8.055 2.453 1 98.56 76 LEU B CA 1
ATOM 2278 C C . LEU B 1 76 ? -7.16 -8.797 3.146 1 98.56 76 LEU B C 1
ATOM 2280 O O . LEU B 1 76 ? -7.285 -10.016 3.012 1 98.56 76 LEU B O 1
ATOM 2284 N N . ILE B 1 77 ? -7.965 -8.047 3.895 1 98.25 77 ILE B N 1
ATOM 2285 C CA . ILE B 1 77 ? -9.141 -8.641 4.531 1 98.25 77 ILE B CA 1
ATOM 2286 C C . ILE B 1 77 ? -10.273 -8.75 3.518 1 98.25 77 ILE B C 1
ATOM 2288 O O . ILE B 1 77 ? -10.578 -7.789 2.805 1 98.25 77 ILE B O 1
ATOM 2292 N N . LEU B 1 78 ? -10.797 -9.883 3.355 1 96.88 78 LEU B N 1
ATOM 2293 C CA . LEU B 1 78 ? -11.961 -10.172 2.525 1 96.88 78 LEU B CA 1
ATOM 2294 C C . LEU B 1 78 ? -13.094 -10.742 3.365 1 96.88 78 LEU B C 1
ATOM 2296 O O . LEU B 1 78 ? -13.023 -11.883 3.818 1 96.88 78 LEU B O 1
ATOM 2300 N N . THR B 1 79 ? -14.195 -9.961 3.535 1 94.94 79 THR B N 1
ATOM 2301 C CA . THR B 1 79 ? -15.188 -10.367 4.52 1 94.94 79 THR B CA 1
ATOM 2302 C C . THR B 1 79 ? -16.562 -9.789 4.176 1 94.94 79 THR B C 1
ATOM 2304 O O . THR B 1 79 ? -16.672 -8.922 3.303 1 94.94 79 THR B O 1
ATOM 2307 N N . ALA B 1 80 ? -17.578 -10.344 4.855 1 93.5 80 ALA B N 1
ATOM 2308 C CA . ALA B 1 80 ? -18.938 -9.82 4.699 1 93.5 80 ALA B CA 1
ATOM 2309 C C . ALA B 1 80 ? -19.203 -8.703 5.695 1 93.5 80 ALA B C 1
ATOM 2311 O O . ALA B 1 80 ? -20.234 -8.016 5.602 1 93.5 80 ALA B O 1
ATOM 2312 N N . ARG B 1 81 ? -18.406 -8.547 6.613 1 93.5 81 ARG B N 1
ATOM 2313 C CA . ARG B 1 81 ? -18.594 -7.488 7.598 1 93.5 81 ARG B CA 1
ATOM 2314 C C . ARG B 1 81 ? -18.453 -6.113 6.949 1 93.5 81 ARG B C 1
ATOM 2316 O O . ARG B 1 81 ? -17.328 -5.641 6.715 1 93.5 81 ARG B O 1
ATOM 2323 N N . ASP B 1 82 ? -19.469 -5.461 6.844 1 90.69 82 ASP B N 1
ATOM 2324 C CA . ASP B 1 82 ? -19.469 -4.312 5.941 1 90.69 82 ASP B CA 1
ATOM 2325 C C . ASP B 1 82 ? -19.578 -3.004 6.719 1 90.69 82 ASP B C 1
ATOM 2327 O O . ASP B 1 82 ? -19.625 -1.924 6.125 1 90.69 82 ASP B O 1
ATOM 2331 N N . SER B 1 83 ? -19.609 -3.064 8.039 1 92.62 83 SER B N 1
ATOM 2332 C CA . SER B 1 83 ? -19.719 -1.82 8.797 1 92.62 83 SER B CA 1
ATOM 2333 C C . SER B 1 83 ? -18.453 -0.988 8.688 1 92.62 83 SER B C 1
ATOM 2335 O O . SER B 1 83 ? -17.359 -1.535 8.562 1 92.62 83 SER B O 1
ATOM 2337 N N . VAL B 1 84 ? -18.578 0.311 8.797 1 92.69 84 VAL B N 1
ATOM 2338 C CA . VAL B 1 84 ? -17.453 1.227 8.773 1 92.69 84 VAL B CA 1
ATOM 2339 C C . VAL B 1 84 ? -16.5 0.914 9.938 1 92.69 84 VAL B C 1
ATOM 2341 O O . VAL B 1 84 ? -15.281 0.92 9.773 1 92.69 84 VAL B O 1
ATOM 2344 N N . THR B 1 85 ? -17.094 0.656 11.062 1 93.25 85 THR B N 1
ATOM 2345 C CA . THR B 1 85 ? -16.312 0.336 12.25 1 93.25 85 THR B CA 1
ATOM 2346 C C . THR B 1 85 ? -15.43 -0.886 12.008 1 93.25 85 THR B C 1
ATOM 2348 O O . THR B 1 85 ? -14.242 -0.882 12.344 1 93.25 85 THR B O 1
ATOM 2351 N N . ASN B 1 86 ? -15.969 -1.853 11.391 1 93.44 86 ASN B N 1
ATOM 2352 C CA . ASN B 1 86 ? -15.203 -3.057 11.094 1 93.44 86 ASN B CA 1
ATOM 2353 C C . ASN B 1 86 ? -14.07 -2.768 10.109 1 93.44 86 ASN B C 1
ATOM 2355 O O . ASN B 1 86 ? -12.953 -3.266 10.281 1 93.44 86 ASN B O 1
ATOM 2359 N N . ARG B 1 87 ? -14.359 -2.016 9.117 1 94.88 87 ARG B N 1
ATOM 2360 C CA . ARG B 1 87 ? -13.352 -1.669 8.125 1 94.88 87 ARG B CA 1
ATOM 2361 C C . ARG B 1 87 ? -12.195 -0.902 8.766 1 94.88 87 ARG B C 1
ATOM 2363 O O . ARG B 1 87 ? -11.031 -1.216 8.523 1 94.88 87 ARG B O 1
ATOM 2370 N N . VAL B 1 88 ? -12.539 0.045 9.57 1 93.69 88 VAL B N 1
ATOM 2371 C CA . VAL B 1 88 ? -11.539 0.868 10.25 1 93.69 88 VAL B CA 1
ATOM 2372 C C . VAL B 1 88 ? -10.727 0.007 11.211 1 93.69 88 VAL B C 1
ATOM 2374 O O . VAL B 1 88 ? -9.492 0.078 11.227 1 93.69 88 VAL B O 1
ATOM 2377 N N . ASP B 1 89 ? -11.414 -0.828 11.938 1 92.94 89 ASP B N 1
ATOM 2378 C CA . ASP B 1 89 ? -10.75 -1.714 12.891 1 92.94 89 ASP B CA 1
ATOM 2379 C C . ASP B 1 89 ? -9.773 -2.652 12.18 1 92.94 89 ASP B C 1
ATOM 2381 O O . ASP B 1 89 ? -8.664 -2.885 12.656 1 92.94 89 ASP B O 1
ATOM 2385 N N . GLY B 1 90 ? -10.195 -3.17 11.094 1 95.12 90 GLY B N 1
ATOM 2386 C CA . GLY B 1 90 ? -9.344 -4.055 10.312 1 95.12 90 GLY B CA 1
ATOM 2387 C C . GLY B 1 90 ? -8.07 -3.383 9.836 1 95.12 90 GLY B C 1
ATOM 2388 O O . GLY B 1 90 ? -6.977 -3.941 9.984 1 95.12 90 GLY B O 1
ATOM 2389 N N . LEU B 1 91 ? -8.195 -2.211 9.312 1 94.62 91 LEU B N 1
ATOM 2390 C CA . LEU B 1 91 ? -7.047 -1.458 8.828 1 94.62 91 LEU B CA 1
ATOM 2391 C C . LEU B 1 91 ? -6.117 -1.073 9.969 1 94.62 91 LEU B C 1
ATOM 2393 O O . LEU B 1 91 ? -4.895 -1.184 9.852 1 94.62 91 LEU B O 1
ATOM 2397 N N . GLN B 1 92 ? -6.676 -0.703 11.078 1 91.12 92 GLN B N 1
ATOM 2398 C CA . GLN B 1 92 ? -5.895 -0.292 12.242 1 91.12 92 GLN B CA 1
ATOM 2399 C C . GLN B 1 92 ? -5.188 -1.485 12.875 1 91.12 92 GLN B C 1
ATOM 2401 O O . GLN B 1 92 ? -4.121 -1.333 13.477 1 91.12 92 GLN B O 1
ATOM 2406 N N . ALA B 1 93 ? -5.766 -2.648 12.695 1 91.94 93 ALA B N 1
ATOM 2407 C CA . ALA B 1 93 ? -5.195 -3.863 13.273 1 91.94 93 ALA B CA 1
ATOM 2408 C C . ALA B 1 93 ? -3.992 -4.344 12.461 1 91.94 93 ALA B C 1
ATOM 2410 O O . ALA B 1 93 ? -3.281 -5.258 12.875 1 91.94 93 ALA B O 1
ATOM 2411 N N . GLY B 1 94 ? -3.834 -3.752 11.312 1 94.44 94 GLY B N 1
ATOM 2412 C CA . GLY B 1 94 ? -2.643 -4.094 10.547 1 94.44 94 GLY B CA 1
ATOM 2413 C C . GLY B 1 94 ? -2.947 -4.531 9.133 1 94.44 94 GLY B C 1
ATOM 2414 O O . GLY B 1 94 ? -2.039 -4.883 8.375 1 94.44 94 GLY B O 1
ATOM 2415 N N . ALA B 1 95 ? -4.203 -4.562 8.742 1 97.62 95 ALA B N 1
ATOM 2416 C CA . ALA B 1 95 ? -4.539 -4.902 7.363 1 97.62 95 ALA B CA 1
ATOM 2417 C C . ALA B 1 95 ? -4.082 -3.811 6.402 1 97.62 95 ALA B C 1
ATOM 2419 O O . ALA B 1 95 ? -4.047 -2.633 6.762 1 97.62 95 ALA B O 1
ATOM 2420 N N . ASP B 1 96 ? -3.787 -4.219 5.195 1 97.62 96 ASP B N 1
ATOM 2421 C CA . ASP B 1 96 ? -3.301 -3.275 4.191 1 97.62 96 ASP B CA 1
ATOM 2422 C C . ASP B 1 96 ? -4.414 -2.873 3.229 1 97.62 96 ASP B C 1
ATOM 2424 O O . ASP B 1 96 ? -4.285 -1.892 2.494 1 97.62 96 ASP B O 1
ATOM 2428 N N . ASP B 1 97 ? -5.473 -3.639 3.186 1 97.75 97 ASP B N 1
ATOM 2429 C CA . ASP B 1 97 ? -6.664 -3.375 2.383 1 97.75 97 ASP B CA 1
ATOM 2430 C C . ASP B 1 97 ? -7.879 -4.117 2.939 1 97.75 97 ASP B C 1
ATOM 2432 O O . ASP B 1 97 ? -7.738 -4.992 3.797 1 97.75 97 ASP B O 1
ATOM 2436 N N . TYR B 1 98 ? -9.039 -3.699 2.574 1 97.81 98 TYR B N 1
ATOM 2437 C CA . TYR B 1 98 ? -10.32 -4.238 3.029 1 97.81 98 TYR B CA 1
ATOM 2438 C C . TYR B 1 98 ? -11.312 -4.328 1.878 1 97.81 98 TYR B C 1
ATOM 2440 O O . TYR B 1 98 ? -11.648 -3.312 1.261 1 97.81 98 TYR B O 1
ATOM 2448 N N . LEU B 1 99 ? -11.727 -5.523 1.538 1 97.06 99 LEU B N 1
ATOM 2449 C CA . LEU B 1 99 ? -12.664 -5.77 0.451 1 97.06 99 LEU B CA 1
ATOM 2450 C C . LEU B 1 99 ? -13.875 -6.547 0.949 1 97.06 99 LEU B C 1
ATOM 2452 O O . LEU B 1 99 ? -13.734 -7.531 1.676 1 97.06 99 LEU B O 1
ATOM 2456 N N . LEU B 1 100 ? -15.047 -6.137 0.531 1 94.81 100 LEU B N 1
ATOM 2457 C CA . LEU B 1 100 ? -16.281 -6.719 1.025 1 94.81 100 LEU B CA 1
ATOM 2458 C C . LEU B 1 100 ? -16.734 -7.871 0.137 1 94.81 100 LEU B C 1
ATOM 2460 O O . LEU B 1 100 ? -16.516 -7.852 -1.075 1 94.81 100 LEU B O 1
ATOM 2464 N N . LYS B 1 101 ? -17.328 -8.852 0.735 1 94.75 101 LYS B N 1
ATOM 2465 C CA . LYS B 1 101 ? -18.109 -9.867 0.036 1 94.75 101 LYS B CA 1
ATOM 2466 C C . LYS B 1 101 ? -19.547 -9.398 -0.159 1 94.75 101 LYS B C 1
ATOM 2468 O O . LYS B 1 101 ? -20.156 -8.844 0.756 1 94.75 101 LYS B O 1
ATOM 2473 N N . PRO B 1 102 ? -20.234 -9.648 -1.306 1 94.44 102 PRO B N 1
ATOM 2474 C CA . PRO B 1 102 ? -19.641 -10.227 -2.516 1 94.44 102 PRO B CA 1
ATOM 2475 C C . PRO B 1 102 ? -18.641 -9.297 -3.191 1 94.44 102 PRO B C 1
ATOM 2477 O O . PRO B 1 102 ? -18.625 -8.094 -2.91 1 94.44 102 PRO B O 1
ATOM 2480 N N . PHE B 1 103 ? -17.781 -9.883 -3.941 1 94.12 103 PHE B N 1
ATOM 2481 C CA . PHE B 1 103 ? -16.719 -9.109 -4.582 1 94.12 103 PHE B CA 1
ATOM 2482 C C . PHE B 1 103 ? -16.516 -9.562 -6.02 1 94.12 103 PHE B C 1
ATOM 2484 O O . PHE B 1 103 ? -17.016 -10.617 -6.418 1 94.12 103 PHE B O 1
ATOM 2491 N N . ASP B 1 104 ? -15.875 -8.68 -6.777 1 94.31 104 ASP B N 1
ATOM 2492 C CA . ASP B 1 104 ? -15.445 -9.016 -8.125 1 94.31 104 ASP B CA 1
ATOM 2493 C C . ASP B 1 104 ? -14 -9.516 -8.133 1 94.31 104 ASP B C 1
ATOM 2495 O O . ASP B 1 104 ? -13.109 -8.867 -7.578 1 94.31 104 ASP B O 1
ATOM 2499 N N . LEU B 1 105 ? -13.789 -10.633 -8.758 1 93.44 105 LEU B N 1
ATOM 2500 C CA . LEU B 1 105 ? -12.477 -11.266 -8.781 1 93.44 105 LEU B CA 1
ATOM 2501 C C . LEU B 1 105 ? -11.445 -10.367 -9.453 1 93.44 105 LEU B C 1
ATOM 2503 O O . LEU B 1 105 ? -10.273 -10.375 -9.078 1 93.44 105 LEU B O 1
ATOM 2507 N N . ARG B 1 106 ? -11.891 -9.656 -10.461 1 92.56 106 ARG B N 1
ATOM 2508 C CA . ARG B 1 106 ? -10.992 -8.727 -11.141 1 92.56 106 ARG B CA 1
ATOM 2509 C C . ARG B 1 106 ? -10.508 -7.645 -10.188 1 92.56 106 ARG B C 1
ATOM 2511 O O . ARG B 1 106 ? -9.336 -7.258 -10.219 1 92.56 106 ARG B O 1
ATOM 2518 N N . GLU B 1 107 ? -11.367 -7.168 -9.375 1 94.19 107 GLU B N 1
ATOM 2519 C CA . GLU B 1 107 ? -10.992 -6.156 -8.391 1 94.19 107 GLU B CA 1
ATOM 2520 C C . GLU B 1 107 ? -10.055 -6.734 -7.336 1 94.19 107 GLU B C 1
ATOM 2522 O O . GLU B 1 107 ? -9.062 -6.102 -6.969 1 94.19 107 GLU B O 1
ATOM 2527 N N . LEU B 1 108 ? -10.398 -7.906 -6.844 1 96.44 108 LEU B N 1
ATOM 2528 C CA . LEU B 1 108 ? -9.531 -8.562 -5.867 1 96.44 108 LEU B CA 1
ATOM 2529 C C . LEU B 1 108 ? -8.109 -8.703 -6.41 1 96.44 108 LEU B C 1
ATOM 2531 O O . LEU B 1 108 ? -7.145 -8.344 -5.73 1 96.44 108 LEU B O 1
ATOM 2535 N N . ALA B 1 109 ? -8.016 -9.18 -7.633 1 94 109 ALA B N 1
ATOM 2536 C CA . ALA B 1 109 ? -6.707 -9.383 -8.258 1 94 109 ALA B CA 1
ATOM 2537 C C . ALA B 1 109 ? -5.961 -8.055 -8.398 1 94 109 ALA B C 1
ATOM 2539 O O . ALA B 1 109 ? -4.762 -7.973 -8.117 1 94 109 ALA B O 1
ATOM 2540 N N . ALA B 1 110 ? -6.664 -7.062 -8.82 1 93.75 110 ALA B N 1
ATOM 2541 C CA . ALA B 1 110 ? -6.059 -5.746 -9.008 1 93.75 110 ALA B CA 1
ATOM 2542 C C . ALA B 1 110 ? -5.539 -5.195 -7.68 1 93.75 110 ALA B C 1
ATOM 2544 O O . ALA B 1 110 ? -4.465 -4.594 -7.629 1 93.75 110 ALA B O 1
ATOM 2545 N N . ARG B 1 111 ? -6.305 -5.355 -6.613 1 97.06 111 ARG B N 1
ATOM 2546 C CA . ARG B 1 111 ? -5.898 -4.879 -5.297 1 97.06 111 ARG B CA 1
ATOM 2547 C C . ARG B 1 111 ? -4.668 -5.629 -4.797 1 97.06 111 ARG B C 1
ATOM 2549 O O . ARG B 1 111 ? -3.752 -5.023 -4.238 1 97.06 111 ARG B O 1
ATOM 2556 N N . LEU B 1 112 ? -4.648 -6.895 -5 1 96.12 112 LEU B N 1
ATOM 2557 C CA . LEU B 1 112 ? -3.486 -7.684 -4.605 1 96.12 112 LEU B CA 1
ATOM 2558 C C . LEU B 1 112 ? -2.24 -7.238 -5.367 1 96.12 112 LEU B C 1
ATOM 2560 O O . LEU B 1 112 ? -1.166 -7.098 -4.777 1 96.12 112 LEU B O 1
ATOM 2564 N N . GLN B 1 113 ? -2.412 -7.043 -6.629 1 92.5 113 GLN B N 1
ATOM 2565 C CA . GLN B 1 113 ? -1.29 -6.594 -7.449 1 92.5 113 GLN B CA 1
ATOM 2566 C C . GLN B 1 113 ? -0.781 -5.23 -6.988 1 92.5 113 GLN B C 1
ATOM 2568 O O . GLN B 1 113 ? 0.428 -4.992 -6.957 1 92.5 113 GLN B O 1
ATOM 2573 N N . THR B 1 114 ? -1.713 -4.379 -6.605 1 94.56 114 THR B N 1
ATOM 2574 C CA . THR B 1 114 ? -1.352 -3.053 -6.121 1 94.56 114 THR B CA 1
ATOM 2575 C C . THR B 1 114 ? -0.539 -3.148 -4.836 1 94.56 114 THR B C 1
ATOM 2577 O O . THR B 1 114 ? 0.492 -2.488 -4.695 1 94.56 114 THR B O 1
ATOM 2580 N N . LEU B 1 115 ? -0.987 -3.965 -3.939 1 95.75 115 LEU B N 1
ATOM 2581 C CA . LEU B 1 115 ? -0.285 -4.152 -2.674 1 95.75 115 LEU B CA 1
ATOM 2582 C C . LEU B 1 115 ? 1.122 -4.691 -2.908 1 95.75 115 LEU B C 1
ATOM 2584 O O . LEU B 1 115 ? 2.082 -4.215 -2.297 1 95.75 115 LEU B O 1
ATOM 2588 N N . LEU B 1 116 ? 1.272 -5.602 -3.803 1 91.62 116 LEU B N 1
ATOM 2589 C CA . LEU B 1 116 ? 2.559 -6.223 -4.094 1 91.62 116 LEU B CA 1
ATOM 2590 C C . LEU B 1 116 ? 3.494 -5.234 -4.785 1 91.62 116 LEU B C 1
ATOM 2592 O O . LEU B 1 116 ? 4.695 -5.211 -4.508 1 91.62 116 LEU B O 1
ATOM 2596 N N . ARG B 1 117 ? 2.926 -4.492 -5.676 1 90.38 117 ARG B N 1
ATOM 2597 C CA . ARG B 1 117 ? 3.684 -3.457 -6.371 1 90.38 117 ARG B CA 1
ATOM 2598 C C . ARG B 1 117 ? 4.332 -2.494 -5.383 1 90.38 117 ARG B C 1
ATOM 2600 O O . ARG B 1 117 ? 5.523 -2.193 -5.492 1 90.38 117 ARG B O 1
ATOM 2607 N N . ARG B 1 118 ? 3.598 -2.094 -4.406 1 90.44 118 ARG B N 1
ATOM 2608 C CA . ARG B 1 118 ? 4.09 -1.117 -3.441 1 90.44 118 ARG B CA 1
ATOM 2609 C C . ARG B 1 118 ? 5.078 -1.755 -2.473 1 90.44 118 ARG B C 1
ATOM 2611 O O . ARG B 1 118 ? 6.051 -1.119 -2.062 1 90.44 118 ARG B O 1
ATOM 2618 N N . MET B 1 119 ? 4.84 -2.926 -2.137 1 88.06 119 MET B N 1
ATOM 2619 C CA . MET B 1 119 ? 5.793 -3.648 -1.3 1 88.06 119 MET B CA 1
ATOM 2620 C C . MET B 1 119 ? 7.156 -3.734 -1.976 1 88.06 119 MET B C 1
ATOM 2622 O O . MET B 1 119 ? 8.188 -3.734 -1.303 1 88.06 119 MET B O 1
ATOM 2626 N N . ALA B 1 120 ? 7.133 -3.756 -3.26 1 84.81 120 ALA B N 1
ATOM 2627 C CA . ALA B 1 120 ? 8.367 -3.832 -4.035 1 84.81 120 ALA B CA 1
ATOM 2628 C C . ALA B 1 120 ? 8.961 -2.443 -4.266 1 84.81 120 ALA B C 1
ATOM 2630 O O . ALA B 1 120 ? 9.977 -2.301 -4.949 1 84.81 120 ALA B O 1
ATOM 2631 N N . GLY B 1 121 ? 8.219 -1.381 -3.814 1 87.44 121 GLY B N 1
ATOM 2632 C CA . GLY B 1 121 ? 8.727 -0.019 -3.891 1 87.44 121 GLY B CA 1
ATOM 2633 C C . GLY B 1 121 ? 8.398 0.666 -5.207 1 87.44 121 GLY B C 1
ATOM 2634 O O . GLY B 1 121 ? 9.031 1.658 -5.566 1 87.44 121 GLY B O 1
ATOM 2635 N N . ARG B 1 122 ? 7.438 0.159 -5.902 1 87.88 122 ARG B N 1
ATOM 2636 C CA . ARG B 1 122 ? 7.125 0.721 -7.211 1 87.88 122 ARG B CA 1
ATOM 2637 C C . ARG B 1 122 ? 5.793 1.465 -7.184 1 87.88 122 ARG B C 1
ATOM 2639 O O . ARG B 1 122 ? 4.852 1.037 -6.512 1 87.88 122 ARG B O 1
ATOM 2646 N N . SER B 1 123 ? 5.711 2.504 -8.055 1 91.38 123 SER B N 1
ATOM 2647 C CA . SER B 1 123 ? 4.477 3.275 -8.164 1 91.38 123 SER B CA 1
ATOM 2648 C C . SER B 1 123 ? 3.703 2.902 -9.422 1 91.38 123 SER B C 1
ATOM 2650 O O . SER B 1 123 ? 2.535 3.266 -9.57 1 91.38 123 SER B O 1
ATOM 2652 N N . VAL B 1 124 ? 4.375 2.213 -10.281 1 89.38 124 VAL B N 1
ATOM 2653 C CA . VAL B 1 124 ? 3.732 1.775 -11.516 1 89.38 124 VAL B CA 1
ATOM 2654 C C . VAL B 1 124 ? 3.871 0.262 -11.664 1 89.38 124 VAL B C 1
ATOM 2656 O O . VAL B 1 124 ? 4.758 -0.348 -11.062 1 89.38 124 VAL B O 1
ATOM 2659 N N . ASN B 1 125 ? 3.041 -0.283 -12.484 1 86.94 125 ASN B N 1
ATOM 2660 C CA . ASN B 1 125 ? 2.998 -1.732 -12.648 1 86.94 125 ASN B CA 1
ATOM 2661 C C . ASN B 1 125 ? 4.184 -2.242 -13.461 1 86.94 125 ASN B C 1
ATOM 2663 O O . ASN B 1 125 ? 4.73 -3.309 -13.172 1 86.94 125 ASN B O 1
ATOM 2667 N N . LEU B 1 126 ? 4.598 -1.422 -14.367 1 87.62 126 LEU B N 1
ATOM 2668 C CA . LEU B 1 126 ? 5.641 -1.838 -15.289 1 87.62 126 LEU B CA 1
ATOM 2669 C C . LEU B 1 126 ? 6.965 -2.041 -14.562 1 87.62 126 LEU B C 1
ATOM 2671 O O . LEU B 1 126 ? 7.398 -1.176 -13.805 1 87.62 126 LEU B O 1
ATOM 2675 N N . ILE B 1 127 ? 7.492 -3.197 -14.773 1 89.06 127 ILE B N 1
ATOM 2676 C CA . ILE B 1 127 ? 8.812 -3.504 -14.234 1 89.06 127 ILE B CA 1
ATOM 2677 C C . ILE B 1 127 ? 9.844 -3.467 -15.359 1 89.06 127 ILE B C 1
ATOM 2679 O O . ILE B 1 127 ? 9.742 -4.211 -16.328 1 89.06 127 ILE B O 1
ATOM 2683 N N . GLU B 1 128 ? 10.781 -2.588 -15.125 1 90.25 128 GLU B N 1
ATOM 2684 C CA . GLU B 1 128 ? 11.828 -2.467 -16.141 1 90.25 128 GLU B CA 1
ATOM 2685 C C . GLU B 1 128 ? 13.148 -3.051 -15.633 1 90.25 128 GLU B C 1
ATOM 2687 O O . GLU B 1 128 ? 13.492 -2.896 -14.461 1 90.25 128 GLU B O 1
ATOM 2692 N N . HIS B 1 129 ? 13.812 -3.729 -16.5 1 91.94 129 HIS B N 1
ATOM 2693 C CA . HIS B 1 129 ? 15.125 -4.32 -16.25 1 91.94 129 HIS B CA 1
ATOM 2694 C C . HIS B 1 129 ? 15.945 -4.395 -17.531 1 91.94 129 HIS B C 1
ATOM 2696 O O . HIS B 1 129 ? 15.844 -5.367 -18.281 1 91.94 129 HIS B O 1
ATOM 2702 N N . GLY B 1 130 ? 16.859 -3.369 -17.656 1 89.62 130 GLY B N 1
ATOM 2703 C CA . GLY B 1 130 ? 17.531 -3.271 -18.938 1 89.62 130 GLY B CA 1
ATOM 2704 C C . GLY B 1 130 ? 16.578 -3.061 -20.109 1 89.62 130 GLY B C 1
ATOM 2705 O O . GLY B 1 130 ? 15.766 -2.131 -20.094 1 89.62 130 GLY B O 1
ATOM 2706 N N . ARG B 1 131 ? 16.719 -4.008 -21.078 1 91.75 131 ARG B N 1
ATOM 2707 C CA . ARG B 1 131 ? 15.859 -3.914 -22.266 1 91.75 131 ARG B CA 1
ATOM 2708 C C . ARG B 1 131 ? 14.516 -4.594 -22.016 1 91.75 131 ARG B C 1
ATOM 2710 O O . ARG B 1 131 ? 13.617 -4.535 -22.844 1 91.75 131 ARG B O 1
ATOM 2717 N N . LEU B 1 132 ? 14.445 -5.203 -20.922 1 93.62 132 LEU B N 1
ATOM 2718 C CA . LEU B 1 132 ? 13.242 -5.961 -20.594 1 93.62 132 LEU B CA 1
ATOM 2719 C C . LEU B 1 132 ? 12.219 -5.074 -19.891 1 93.62 132 LEU B C 1
ATOM 2721 O O . LEU B 1 132 ? 12.578 -4.266 -19.031 1 93.62 132 LEU B O 1
ATOM 2725 N N . ALA B 1 133 ? 11.008 -5.176 -20.297 1 93.31 133 ALA B N 1
ATOM 2726 C CA . ALA B 1 133 ? 9.875 -4.562 -19.625 1 93.31 133 ALA B CA 1
ATOM 2727 C C . ALA B 1 133 ? 8.766 -5.582 -19.391 1 93.31 133 ALA B C 1
ATOM 2729 O O . ALA B 1 133 ? 8.375 -6.312 -20.297 1 93.31 133 ALA B O 1
ATOM 2730 N N . TYR B 1 134 ? 8.32 -5.703 -18.156 1 92.12 134 TYR B N 1
ATOM 2731 C CA . TYR B 1 134 ? 7.27 -6.652 -17.797 1 92.12 134 TYR B CA 1
ATOM 2732 C C . TYR B 1 134 ? 6.156 -5.965 -17.016 1 92.12 134 TYR B C 1
ATOM 2734 O O . TYR B 1 134 ? 6.426 -5.246 -16.047 1 92.12 134 TYR B O 1
ATOM 2742 N N . ASP B 1 135 ? 4.922 -6.188 -17.453 1 90.25 135 ASP B N 1
ATOM 2743 C CA . ASP B 1 135 ? 3.756 -5.68 -16.734 1 90.25 135 ASP B CA 1
ATOM 2744 C C . ASP B 1 135 ? 2.955 -6.816 -16.109 1 90.25 135 ASP B C 1
ATOM 2746 O O . ASP B 1 135 ? 2.244 -7.543 -16.812 1 90.25 135 ASP B O 1
ATOM 2750 N N . PRO B 1 136 ? 3.008 -6.93 -14.844 1 84.88 136 PRO B N 1
ATOM 2751 C CA . PRO B 1 136 ? 2.326 -8.047 -14.18 1 84.88 136 PRO B CA 1
ATOM 2752 C C . PRO B 1 136 ? 0.806 -7.969 -14.312 1 84.88 136 PRO B C 1
ATOM 2754 O O . PRO B 1 136 ? 0.123 -8.992 -14.203 1 84.88 136 PRO B O 1
ATOM 2757 N N . SER B 1 137 ? 0.254 -6.82 -14.469 1 82.56 137 SER B N 1
ATOM 2758 C CA . SER B 1 137 ? -1.194 -6.668 -14.555 1 82.56 137 SER B CA 1
ATOM 2759 C C . SER B 1 137 ? -1.728 -7.168 -15.891 1 82.56 137 SER B C 1
ATOM 2761 O O . SER B 1 137 ? -2.766 -7.832 -15.938 1 82.56 137 SER B O 1
ATOM 2763 N N . SER B 1 138 ? -1.043 -6.855 -16.906 1 83.06 138 SER B N 1
ATOM 2764 C CA . SER B 1 138 ? -1.46 -7.305 -18.234 1 83.06 138 SER B CA 1
ATOM 2765 C C . SER B 1 138 ? -0.76 -8.602 -18.625 1 83.06 138 SER B C 1
ATOM 2767 O O . SER B 1 138 ? -1.154 -9.266 -19.594 1 83.06 138 SER B O 1
ATOM 2769 N N . ARG B 1 139 ? 0.239 -8.953 -17.891 1 86 139 ARG B N 1
ATOM 2770 C CA . ARG B 1 139 ? 1.063 -10.133 -18.156 1 86 139 ARG B CA 1
ATOM 2771 C C . ARG B 1 139 ? 1.723 -10.031 -19.531 1 86 139 ARG B C 1
ATOM 2773 O O . ARG B 1 139 ? 1.749 -11 -20.281 1 86 139 ARG B O 1
ATOM 2780 N N . GLU B 1 140 ? 2.143 -8.844 -19.859 1 90.88 140 GLU B N 1
ATOM 2781 C CA . GLU B 1 140 ? 2.844 -8.609 -21.109 1 90.88 140 GLU B CA 1
ATOM 2782 C C . GLU B 1 140 ? 4.336 -8.391 -20.875 1 90.88 140 GLU B C 1
ATOM 2784 O O . GLU B 1 140 ? 4.73 -7.762 -19.906 1 90.88 140 GLU B O 1
ATOM 2789 N N . THR B 1 141 ? 5.098 -8.977 -21.812 1 93.69 141 THR B N 1
ATOM 2790 C CA . THR B 1 141 ? 6.551 -8.875 -21.734 1 93.69 141 THR B CA 1
ATOM 2791 C C . THR B 1 141 ? 7.109 -8.258 -23.016 1 93.69 141 THR B C 1
ATOM 2793 O O . THR B 1 141 ? 6.688 -8.617 -24.125 1 93.69 141 THR B O 1
ATOM 2796 N N . PHE B 1 142 ? 7.961 -7.297 -22.844 1 93.69 142 PHE B N 1
ATOM 2797 C CA . PHE B 1 142 ? 8.633 -6.684 -23.984 1 93.69 142 PHE B CA 1
ATOM 2798 C C . PHE B 1 142 ? 10.148 -6.746 -23.812 1 93.69 142 PHE B C 1
ATOM 2800 O O . PHE B 1 142 ? 10.664 -6.566 -22.719 1 93.69 142 PHE B O 1
ATOM 2807 N N . LEU B 1 143 ? 10.828 -7.016 -24.844 1 93.31 143 LEU B N 1
ATOM 2808 C CA . LEU B 1 143 ? 12.281 -6.945 -24.922 1 93.31 143 LEU B CA 1
ATOM 2809 C C . LEU B 1 143 ? 12.734 -5.98 -26 1 93.31 143 LEU B C 1
ATOM 2811 O O . LEU B 1 143 ? 12.492 -6.219 -27.188 1 93.31 143 LEU B O 1
ATOM 2815 N N . GLY B 1 144 ? 13.328 -4.961 -25.609 1 90.81 144 GLY B N 1
ATOM 2816 C CA . GLY B 1 144 ? 13.68 -3.943 -26.578 1 90.81 144 GLY B CA 1
ATOM 2817 C C . GLY B 1 144 ? 12.477 -3.348 -27.281 1 90.81 144 GLY B C 1
ATOM 2818 O O . GLY B 1 144 ? 12.492 -3.146 -28.5 1 90.81 144 GLY B O 1
ATOM 2819 N N . GLY B 1 145 ? 11.422 -3.275 -26.609 1 90.94 145 GLY B N 1
ATOM 2820 C CA . GLY B 1 145 ? 10.203 -2.688 -27.141 1 90.94 145 GLY B CA 1
ATOM 2821 C C . GLY B 1 145 ? 9.375 -3.668 -27.953 1 90.94 145 GLY B C 1
ATOM 2822 O O . GLY B 1 145 ? 8.266 -3.348 -28.375 1 90.94 145 GLY B O 1
ATOM 2823 N N . GLN B 1 146 ? 9.945 -4.906 -28.156 1 93.69 146 GLN B N 1
ATOM 2824 C CA . GLN B 1 146 ? 9.234 -5.926 -28.906 1 93.69 146 GLN B CA 1
ATOM 2825 C C . GLN B 1 146 ? 8.547 -6.93 -27.984 1 93.69 146 GLN B C 1
ATOM 2827 O O . GLN B 1 146 ? 9.148 -7.387 -27.016 1 93.69 146 GLN B O 1
ATOM 2832 N N . PRO B 1 147 ? 7.324 -7.23 -28.328 1 95.06 147 PRO B N 1
ATOM 2833 C CA . PRO B 1 147 ? 6.609 -8.188 -27.484 1 95.06 147 PRO B CA 1
ATOM 2834 C C . PRO B 1 147 ? 7.215 -9.586 -27.531 1 95.06 147 PRO B C 1
ATOM 2836 O O . PRO B 1 147 ? 7.668 -10.031 -28.594 1 95.06 147 PRO B O 1
ATOM 2839 N N . VAL B 1 148 ? 7.312 -10.211 -26.438 1 95.25 148 VAL B N 1
ATOM 2840 C CA . VAL B 1 148 ? 7.777 -11.594 -26.328 1 95.25 148 VAL B CA 1
ATOM 2841 C C . VAL B 1 148 ? 6.672 -12.469 -25.734 1 95.25 148 VAL B C 1
ATOM 2843 O O . VAL B 1 148 ? 6.094 -12.125 -24.703 1 95.25 148 VAL B O 1
ATOM 2846 N N . ASP B 1 149 ? 6.41 -13.531 -26.344 1 94 149 ASP B N 1
ATOM 2847 C CA . ASP B 1 149 ? 5.379 -14.445 -25.859 1 94 149 ASP B CA 1
ATOM 2848 C C . ASP B 1 149 ? 5.945 -15.43 -24.844 1 94 149 ASP B C 1
ATOM 2850 O O . ASP B 1 149 ? 6.801 -16.25 -25.172 1 94 149 ASP B O 1
ATOM 2854 N N . LEU B 1 150 ? 5.48 -15.289 -23.703 1 93 150 LEU B N 1
ATOM 2855 C CA . LEU B 1 150 ? 5.875 -16.203 -22.625 1 93 150 LEU B CA 1
ATOM 2856 C C . LEU B 1 150 ? 4.691 -17.047 -22.172 1 93 150 LEU B C 1
ATOM 2858 O O . LEU B 1 150 ? 3.564 -16.547 -22.094 1 93 150 LEU B O 1
ATOM 2862 N N . SER B 1 151 ? 5.023 -18.312 -21.906 1 88.19 151 SER B N 1
ATOM 2863 C CA . SER B 1 151 ? 3.992 -19.156 -21.328 1 88.19 151 SER B CA 1
ATOM 2864 C C . SER B 1 151 ? 3.684 -18.75 -19.891 1 88.19 151 SER B C 1
ATOM 2866 O O . SER B 1 151 ? 4.426 -17.969 -19.297 1 88.19 151 SER B O 1
ATOM 2868 N N . ARG B 1 152 ? 2.619 -19.312 -19.391 1 83.25 152 ARG B N 1
ATOM 2869 C CA . ARG B 1 152 ? 2.205 -18.984 -18.031 1 83.25 152 ARG B CA 1
ATOM 2870 C C . ARG B 1 152 ? 3.318 -19.281 -17.031 1 83.25 152 ARG B C 1
ATOM 2872 O O . ARG B 1 152 ? 3.594 -18.484 -16.125 1 83.25 152 ARG B O 1
ATOM 2879 N N . ARG B 1 153 ? 3.922 -20.359 -17.172 1 84.81 153 ARG B N 1
ATOM 2880 C CA . ARG B 1 153 ? 4.965 -20.781 -16.25 1 84.81 153 ARG B CA 1
ATOM 2881 C C . ARG B 1 153 ? 6.227 -19.938 -16.422 1 84.81 153 ARG B C 1
ATOM 2883 O O . ARG B 1 153 ? 6.906 -19.625 -15.453 1 84.81 153 ARG B O 1
ATOM 2890 N N . GLU B 1 154 ? 6.496 -19.641 -17.641 1 89 154 GLU B N 1
ATOM 2891 C CA . GLU B 1 154 ? 7.629 -18.75 -17.906 1 89 154 GLU B CA 1
ATOM 2892 C C . GLU B 1 154 ? 7.41 -17.375 -17.312 1 89 154 GLU B C 1
ATOM 2894 O O . GLU B 1 154 ? 8.336 -16.781 -16.75 1 89 154 GLU B O 1
ATOM 2899 N N . GLN B 1 155 ? 6.219 -16.969 -17.422 1 88.62 155 GLN B N 1
ATOM 2900 C CA . GLN B 1 155 ? 5.871 -15.664 -16.844 1 88.62 155 GLN B CA 1
ATOM 2901 C C . GLN B 1 155 ? 6.004 -15.68 -15.328 1 88.62 155 GLN B C 1
ATOM 2903 O O . GLN B 1 155 ? 6.535 -14.734 -14.734 1 88.62 155 GLN B O 1
ATOM 2908 N N . ALA B 1 156 ? 5.512 -16.672 -14.766 1 85.31 156 ALA B N 1
ATOM 2909 C CA . ALA B 1 156 ? 5.602 -16.812 -13.312 1 85.31 156 ALA B CA 1
ATOM 2910 C C . ALA B 1 156 ? 7.059 -16.812 -12.852 1 85.31 156 ALA B C 1
ATOM 2912 O O . ALA B 1 156 ? 7.398 -16.172 -11.852 1 85.31 156 ALA B O 1
ATOM 2913 N N . LEU B 1 157 ? 7.855 -17.531 -13.578 1 88.5 157 LEU B N 1
ATOM 2914 C CA . LEU B 1 157 ? 9.281 -17.594 -13.273 1 88.5 157 LEU B CA 1
ATOM 2915 C C . LEU B 1 157 ? 9.922 -16.219 -13.406 1 88.5 157 LEU B C 1
ATOM 2917 O O . LEU B 1 157 ? 10.656 -15.781 -12.516 1 88.5 157 LEU B O 1
ATOM 2921 N N . LEU B 1 158 ? 9.617 -15.586 -14.484 1 90.75 158 LEU B N 1
ATOM 2922 C CA . LEU B 1 158 ? 10.148 -14.25 -14.727 1 90.75 158 LEU B CA 1
ATOM 2923 C C . LEU B 1 158 ? 9.734 -13.281 -13.617 1 90.75 158 LEU B C 1
ATOM 2925 O O . LEU B 1 158 ? 10.562 -12.531 -13.102 1 90.75 158 LEU B O 1
ATOM 2929 N N . GLN B 1 159 ? 8.508 -13.32 -13.312 1 86.75 159 GLN B N 1
ATOM 2930 C CA . GLN B 1 159 ? 7.969 -12.445 -12.281 1 86.75 159 GLN B CA 1
ATOM 2931 C C . GLN B 1 159 ? 8.664 -12.68 -10.938 1 86.75 159 GLN B C 1
ATOM 2933 O O . GLN B 1 159 ? 9.008 -11.727 -10.234 1 86.75 159 GLN B O 1
ATOM 2938 N N . ALA B 1 160 ? 8.828 -13.914 -10.562 1 84.38 160 ALA B N 1
ATOM 2939 C CA . ALA B 1 160 ? 9.5 -14.258 -9.312 1 84.38 160 ALA B CA 1
ATOM 2940 C C . ALA B 1 160 ? 10.906 -13.68 -9.273 1 84.38 160 ALA B C 1
ATOM 2942 O O . ALA B 1 160 ? 11.336 -13.133 -8.25 1 84.38 160 ALA B O 1
ATOM 2943 N N . LEU B 1 161 ? 11.578 -13.75 -10.383 1 88.56 161 LEU B N 1
ATOM 2944 C CA . LEU B 1 161 ? 12.945 -13.242 -10.469 1 88.56 161 LEU B CA 1
ATOM 2945 C C . LEU B 1 161 ? 12.969 -11.727 -10.398 1 88.56 161 LEU B C 1
ATOM 2947 O O . LEU B 1 161 ? 13.797 -11.141 -9.688 1 88.56 161 LEU B O 1
ATOM 2951 N N . LEU B 1 162 ? 12.031 -11.117 -11.07 1 88.38 162 LEU B N 1
ATOM 2952 C CA . LEU B 1 162 ? 11.977 -9.656 -11.133 1 88.38 162 LEU B CA 1
ATOM 2953 C C . LEU B 1 162 ? 11.625 -9.07 -9.773 1 88.38 162 LEU B C 1
ATOM 2955 O O . LEU B 1 162 ? 12.133 -8.016 -9.391 1 88.38 162 LEU B O 1
ATOM 2959 N N . HIS B 1 163 ? 10.82 -9.719 -9.07 1 79.19 163 HIS B N 1
ATOM 2960 C CA . HIS B 1 163 ? 10.391 -9.25 -7.754 1 79.19 163 HIS B CA 1
ATOM 2961 C C . HIS B 1 163 ? 11.484 -9.445 -6.715 1 79.19 163 HIS B C 1
ATOM 2963 O O . HIS B 1 163 ? 11.438 -8.859 -5.633 1 79.19 163 HIS B O 1
ATOM 2969 N N . ASN B 1 164 ? 12.43 -10.297 -6.98 1 79.44 164 ASN B N 1
ATOM 2970 C CA . ASN B 1 164 ? 13.547 -10.57 -6.078 1 79.44 164 ASN B CA 1
ATOM 2971 C C . ASN B 1 164 ? 14.883 -10.18 -6.699 1 79.44 164 ASN B C 1
ATOM 2973 O O . ASN B 1 164 ? 15.836 -10.953 -6.668 1 79.44 164 ASN B O 1
ATOM 2977 N N . LYS B 1 165 ? 14.773 -9.023 -7.238 1 81.88 165 LYS B N 1
ATOM 2978 C CA . LYS B 1 165 ? 15.984 -8.539 -7.898 1 81.88 165 LYS B CA 1
ATOM 2979 C C . LYS B 1 165 ? 17.156 -8.469 -6.918 1 81.88 165 LYS B C 1
ATOM 2981 O O . LYS B 1 165 ? 17.016 -7.93 -5.82 1 81.88 165 LYS B O 1
ATOM 2986 N N . GLY B 1 166 ? 18.297 -9.078 -7.289 1 81.19 166 GLY B N 1
ATOM 2987 C CA . GLY B 1 166 ? 19.516 -9.023 -6.477 1 81.19 166 GLY B CA 1
ATOM 2988 C C . GLY B 1 166 ? 19.609 -10.164 -5.484 1 81.19 166 GLY B C 1
ATOM 2989 O O . GLY B 1 166 ? 20.625 -10.312 -4.805 1 81.19 166 GLY B O 1
ATOM 2990 N N . ARG B 1 167 ? 18.656 -10.969 -5.418 1 85.5 167 ARG B N 1
ATOM 2991 C CA . ARG B 1 167 ? 18.656 -12.078 -4.473 1 85.5 167 ARG B CA 1
ATOM 2992 C C . ARG B 1 167 ? 18.734 -13.414 -5.203 1 85.5 167 ARG B C 1
ATOM 2994 O O . ARG B 1 167 ? 18.25 -13.547 -6.328 1 85.5 167 ARG B O 1
ATOM 3001 N N . VAL B 1 168 ? 19.375 -14.32 -4.492 1 91.06 168 VAL B N 1
ATOM 3002 C CA . VAL B 1 168 ? 19.422 -15.688 -5.012 1 91.06 168 VAL B CA 1
ATOM 3003 C C . VAL B 1 168 ? 18.219 -16.469 -4.5 1 91.06 168 VAL B C 1
ATOM 3005 O O . VAL B 1 168 ? 17.922 -16.453 -3.301 1 91.06 168 VAL B O 1
ATOM 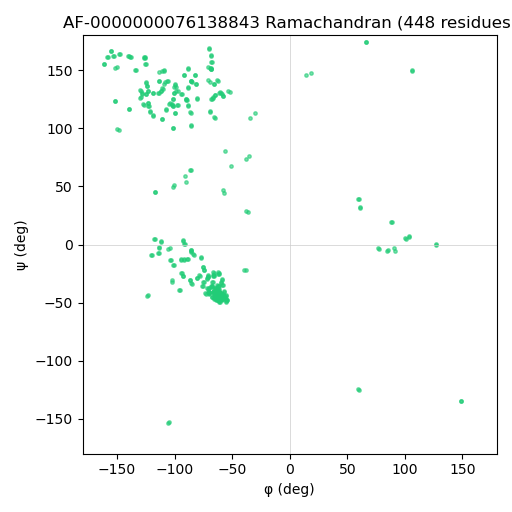3008 N N . LEU B 1 169 ? 17.469 -17.016 -5.395 1 88.56 169 LEU B N 1
ATOM 3009 C CA . LEU B 1 169 ? 16.375 -17.906 -5.039 1 88.56 169 LEU B CA 1
ATOM 3010 C C . LEU B 1 169 ? 16.766 -19.359 -5.223 1 88.56 169 LEU B C 1
ATOM 3012 O O . LEU B 1 169 ? 17.297 -19.734 -6.27 1 88.56 169 LEU B O 1
ATOM 3016 N N . SER B 1 170 ? 16.5 -20.125 -4.191 1 88.88 170 SER B N 1
ATOM 3017 C CA . SER B 1 170 ? 16.766 -21.547 -4.324 1 88.88 170 SER B CA 1
ATOM 3018 C C . SER B 1 170 ? 15.805 -22.188 -5.328 1 88.88 170 SER B C 1
ATOM 3020 O O . SER B 1 170 ? 14.766 -21.625 -5.652 1 88.88 170 SER B O 1
ATOM 3022 N N . SER B 1 171 ? 16.234 -23.406 -5.777 1 86.75 171 SER B N 1
ATOM 3023 C CA . SER B 1 171 ? 15.359 -24.156 -6.676 1 86.75 171 SER B CA 1
ATOM 3024 C C . SER B 1 171 ? 14 -24.422 -6.027 1 86.75 171 SER B C 1
ATOM 3026 O O . SER B 1 171 ? 12.969 -24.344 -6.691 1 86.75 171 SER B O 1
ATOM 3028 N N . GLU B 1 172 ? 14.039 -24.625 -4.797 1 82.5 172 GLU B N 1
ATOM 3029 C CA . GLU B 1 172 ? 12.812 -24.906 -4.066 1 82.5 172 GLU B CA 1
ATOM 3030 C C . GLU B 1 172 ? 11.922 -23.672 -3.979 1 82.5 172 GLU B C 1
ATOM 3032 O O . GLU B 1 172 ? 10.711 -23.75 -4.215 1 82.5 172 GLU B O 1
ATOM 3037 N N . GLN B 1 173 ? 12.461 -22.578 -3.73 1 79.62 173 GLN B N 1
ATOM 3038 C CA . GLN B 1 173 ? 11.727 -21.328 -3.648 1 79.62 173 GLN B CA 1
ATOM 3039 C C . GLN B 1 173 ? 11.078 -20.984 -4.984 1 79.62 173 GLN B C 1
ATOM 3041 O O . GLN B 1 173 ? 9.922 -20.547 -5.023 1 79.62 173 GLN B O 1
ATOM 3046 N N . LEU B 1 174 ? 11.789 -21.172 -5.98 1 84.62 174 LEU B N 1
ATOM 3047 C CA . LEU B 1 174 ? 11.281 -20.875 -7.312 1 84.62 174 LEU B CA 1
ATOM 3048 C C . LEU B 1 174 ? 10.148 -21.828 -7.684 1 84.62 174 LEU B C 1
ATOM 3050 O O . LEU B 1 174 ? 9.141 -21.422 -8.266 1 84.62 174 LEU B O 1
ATOM 3054 N N . LYS B 1 175 ? 10.359 -23.078 -7.324 1 81.12 175 LYS B N 1
ATOM 3055 C CA . LYS B 1 175 ? 9.32 -24.062 -7.602 1 81.12 175 LYS B CA 1
ATOM 3056 C C . LYS B 1 175 ? 8.016 -23.703 -6.891 1 81.12 175 LYS B C 1
ATOM 3058 O O . LYS B 1 175 ? 6.938 -23.781 -7.48 1 81.12 175 LYS B O 1
ATOM 3063 N N . ASP B 1 176 ? 8.18 -23.328 -5.734 1 75.69 176 ASP B N 1
ATOM 3064 C CA . ASP B 1 176 ? 7.012 -22.969 -4.941 1 75.69 176 ASP B CA 1
ATOM 3065 C C . ASP B 1 176 ? 6.285 -21.766 -5.559 1 75.69 176 ASP B C 1
ATOM 3067 O O . ASP B 1 176 ? 5.055 -21.734 -5.586 1 75.69 176 ASP B O 1
ATOM 3071 N N . SER B 1 177 ? 7.047 -20.844 -6.043 1 76.12 177 SER B N 1
ATOM 3072 C CA . SER B 1 177 ? 6.477 -19.625 -6.609 1 76.12 177 SER B CA 1
ATOM 3073 C C . SER B 1 177 ? 5.805 -19.906 -7.953 1 76.12 177 SER B C 1
ATOM 3075 O O . SER B 1 177 ? 4.824 -19.25 -8.305 1 76.12 177 SER B O 1
ATOM 3077 N N . VAL B 1 178 ? 6.328 -20.906 -8.633 1 77.19 178 VAL B N 1
ATOM 3078 C CA . VAL B 1 178 ? 5.875 -21.156 -10 1 77.19 178 VAL B CA 1
ATOM 3079 C C . VAL B 1 178 ? 4.785 -22.219 -10 1 77.19 178 VAL B C 1
ATOM 3081 O O . VAL B 1 178 ? 3.795 -22.109 -10.727 1 77.19 178 VAL B O 1
ATOM 3084 N N . TYR B 1 179 ? 4.906 -23.281 -9.156 1 72.88 179 TYR B N 1
ATOM 3085 C CA . TYR B 1 179 ? 4.016 -24.422 -9.25 1 72.88 179 TYR B CA 1
ATOM 3086 C C . TYR B 1 179 ? 3.127 -24.531 -8.016 1 72.88 179 TYR B C 1
ATOM 3088 O O . TYR B 1 179 ? 2.102 -25.219 -8.039 1 72.88 179 TYR B O 1
ATOM 3096 N N . GLY B 1 180 ? 3.301 -23.875 -7.172 1 66.56 180 GLY B N 1
ATOM 3097 C CA . GLY B 1 180 ? 2.588 -24.078 -5.918 1 66.56 180 GLY B CA 1
ATOM 3098 C C . GLY B 1 180 ? 2.971 -25.375 -5.215 1 66.56 180 GLY B C 1
ATOM 3099 O O . GLY B 1 180 ? 3.799 -26.125 -5.715 1 66.56 180 GLY B O 1
ATOM 3100 N N . PHE B 1 181 ? 2.471 -25.594 -4.031 1 57.88 181 PHE B N 1
ATOM 3101 C CA . PHE B 1 181 ? 2.873 -26.719 -3.197 1 57.88 181 PHE B CA 1
ATOM 3102 C C . PHE B 1 181 ? 2.273 -28.016 -3.721 1 57.88 181 PHE B C 1
ATOM 3104 O O . PHE B 1 181 ? 2.756 -29.109 -3.395 1 57.88 181 PHE B O 1
ATOM 3111 N N . ASN B 1 182 ? 1.303 -27.891 -4.398 1 55.5 182 ASN B N 1
ATOM 3112 C CA . ASN B 1 182 ? 0.607 -29.141 -4.715 1 55.5 182 ASN B CA 1
ATOM 3113 C C . ASN B 1 182 ? 1.101 -29.734 -6.023 1 55.5 182 ASN B C 1
ATOM 3115 O O . ASN B 1 182 ? 0.676 -30.828 -6.41 1 55.5 182 ASN B O 1
ATOM 3119 N N . ASP B 1 183 ? 1.812 -28.953 -6.75 1 58.38 183 ASP B N 1
ATOM 3120 C CA . ASP B 1 183 ? 2.152 -29.531 -8.055 1 58.38 183 ASP B CA 1
ATOM 3121 C C . ASP B 1 183 ? 3.404 -30.391 -7.961 1 58.38 183 ASP B C 1
ATOM 3123 O O . ASP B 1 183 ? 4.438 -29.953 -7.457 1 58.38 183 ASP B O 1
ATOM 3127 N N . GLU B 1 184 ? 3.16 -31.656 -7.945 1 54 184 GLU B N 1
ATOM 3128 C CA . GLU B 1 184 ? 4.176 -32.719 -8.031 1 54 184 GLU B CA 1
ATOM 3129 C C . GLU B 1 184 ? 5.004 -32.562 -9.305 1 54 184 GLU B C 1
ATOM 3131 O O . GLU B 1 184 ? 4.758 -33.25 -10.289 1 54 184 GLU B O 1
ATOM 3136 N N . LEU B 1 185 ? 5.363 -31.422 -9.562 1 56.81 185 LEU B N 1
ATOM 3137 C CA . LEU B 1 185 ? 6.117 -31.375 -10.812 1 56.81 185 LEU B CA 1
ATOM 3138 C C . LEU B 1 185 ? 7.473 -32.062 -10.656 1 56.81 185 LEU B C 1
ATOM 3140 O O . LEU B 1 185 ? 8.055 -32.062 -9.57 1 56.81 185 LEU B O 1
ATOM 3144 N N . GLU B 1 186 ? 7.766 -32.719 -11.641 1 60.03 186 GLU B N 1
ATOM 3145 C CA . GLU B 1 186 ? 9.07 -33.344 -11.789 1 60.03 186 GLU B CA 1
ATOM 3146 C C . GLU B 1 186 ? 10.203 -32.344 -11.57 1 60.03 186 GLU B C 1
ATOM 3148 O O . GLU B 1 186 ? 10.062 -31.156 -11.883 1 60.03 186 GLU B O 1
ATOM 3153 N N . SER B 1 187 ? 11.133 -32.688 -10.781 1 59.72 187 SER B N 1
ATOM 3154 C CA . SER B 1 187 ? 12.344 -32 -10.344 1 59.72 187 SER B CA 1
ATOM 3155 C C . SER B 1 187 ? 12.969 -31.219 -11.492 1 59.72 187 SER B C 1
ATOM 3157 O O . SER B 1 187 ? 13.484 -30.109 -11.289 1 59.72 187 SER B O 1
ATOM 3159 N N . ASN B 1 188 ? 12.609 -31.672 -12.805 1 75.12 188 ASN B N 1
ATOM 3160 C CA . ASN B 1 188 ? 13.383 -31.047 -13.883 1 75.12 188 ASN B CA 1
ATOM 3161 C C . ASN B 1 188 ? 12.57 -30 -14.617 1 75.12 188 ASN B C 1
ATOM 3163 O O . ASN B 1 188 ? 13.062 -29.359 -15.547 1 75.12 188 ASN B O 1
ATOM 3167 N N . ALA B 1 189 ? 11.383 -29.891 -14.234 1 82.12 189 ALA B N 1
ATOM 3168 C CA . ALA B 1 189 ? 10.508 -28.969 -14.953 1 82.12 189 ALA B CA 1
ATOM 3169 C C . ALA B 1 189 ? 11.008 -27.531 -14.82 1 82.12 189 ALA B C 1
ATOM 3171 O O . ALA B 1 189 ? 10.945 -26.766 -15.781 1 82.12 189 ALA B O 1
ATOM 3172 N N . LEU B 1 190 ? 11.531 -27.188 -13.766 1 88.06 190 LEU B N 1
ATOM 3173 C CA . LEU B 1 190 ? 12.047 -25.844 -13.555 1 88.06 190 LEU B CA 1
ATOM 3174 C C . LEU B 1 190 ? 13.172 -25.531 -14.539 1 88.06 190 LEU B C 1
ATOM 3176 O O . LEU B 1 190 ? 13.203 -24.438 -15.117 1 88.06 190 LEU B O 1
ATOM 3180 N N . ASN B 1 191 ? 14.039 -26.531 -14.773 1 88.44 191 ASN B N 1
ATOM 3181 C CA . ASN B 1 191 ? 15.164 -26.344 -15.68 1 88.44 191 ASN B CA 1
ATOM 3182 C C . ASN B 1 191 ? 14.695 -26.078 -17.109 1 88.44 191 ASN B C 1
ATOM 3184 O O . ASN B 1 191 ? 15.305 -25.281 -17.828 1 88.44 191 ASN B O 1
ATOM 3188 N N . VAL B 1 192 ? 13.703 -26.734 -17.422 1 91.12 192 VAL B N 1
ATOM 3189 C CA . VAL B 1 192 ? 13.156 -26.578 -18.766 1 91.12 192 VAL B CA 1
ATOM 3190 C C . VAL B 1 192 ? 12.648 -25.141 -18.953 1 91.12 192 VAL B C 1
ATOM 3192 O O . VAL B 1 192 ? 12.938 -24.5 -19.969 1 91.12 192 VAL B O 1
ATOM 3195 N N . HIS B 1 193 ? 11.945 -24.641 -18 1 91.5 193 HIS B N 1
ATOM 3196 C CA . HIS B 1 193 ? 11.391 -23.281 -18.094 1 91.5 193 HIS B CA 1
ATOM 3197 C C . HIS B 1 193 ? 12.492 -22.234 -18.062 1 91.5 193 HIS B C 1
ATOM 3199 O O . HIS B 1 193 ? 12.391 -21.203 -18.734 1 91.5 193 HIS B O 1
ATOM 3205 N N . ILE B 1 194 ? 13.453 -22.516 -17.328 1 92.5 194 ILE B N 1
ATOM 3206 C CA . ILE B 1 194 ? 14.602 -21.609 -17.281 1 92.5 194 ILE B CA 1
ATOM 3207 C C . ILE B 1 194 ? 15.258 -21.547 -18.656 1 92.5 194 ILE B C 1
ATOM 3209 O O . ILE B 1 194 ? 15.602 -20.469 -19.141 1 92.5 194 ILE B O 1
ATOM 3213 N N . HIS B 1 195 ? 15.414 -22.688 -19.188 1 93.38 195 HIS B N 1
ATOM 3214 C CA . HIS B 1 195 ? 16 -22.766 -20.516 1 93.38 195 HIS B CA 1
ATOM 3215 C C . HIS B 1 195 ? 15.18 -21.984 -21.531 1 93.38 195 HIS B C 1
ATOM 3217 O O . HIS B 1 195 ? 15.727 -21.234 -22.328 1 93.38 195 HIS B O 1
ATOM 3223 N N . HIS B 1 196 ? 13.93 -22.156 -21.5 1 93.69 196 HIS B N 1
ATOM 3224 C CA . HIS B 1 196 ? 13.055 -21.453 -22.422 1 93.69 196 HIS B CA 1
ATOM 3225 C C . HIS B 1 196 ? 13.133 -19.938 -22.203 1 93.69 196 HIS B C 1
ATOM 3227 O O . HIS B 1 196 ? 13.156 -19.172 -23.172 1 93.69 196 HIS B O 1
ATOM 3233 N N . LEU B 1 197 ? 13.133 -19.547 -20.969 1 93.31 197 LEU B N 1
ATOM 3234 C CA . LEU B 1 197 ? 13.227 -18.125 -20.656 1 93.31 197 LEU B CA 1
ATOM 3235 C C . LEU B 1 197 ? 14.516 -17.531 -21.219 1 93.31 197 LEU B C 1
ATOM 3237 O O . LEU B 1 197 ? 14.492 -16.438 -21.797 1 93.31 197 LEU B O 1
ATOM 3241 N N . ARG B 1 198 ? 15.586 -18.25 -21.094 1 93.25 198 ARG B N 1
ATOM 3242 C CA . ARG B 1 198 ? 16.875 -17.812 -21.625 1 93.25 198 ARG B CA 1
ATOM 3243 C C . ARG B 1 198 ? 16.828 -17.703 -23.141 1 93.25 198 ARG B C 1
ATOM 3245 O O . ARG B 1 198 ? 17.359 -16.766 -23.719 1 93.25 198 ARG B O 1
ATOM 3252 N N . ARG B 1 199 ? 16.266 -18.609 -23.688 1 93.38 199 ARG B N 1
ATOM 3253 C CA . ARG B 1 199 ? 16.172 -18.625 -25.141 1 93.38 199 ARG B CA 1
ATOM 3254 C C . ARG B 1 199 ? 15.383 -17.422 -25.641 1 93.38 199 ARG B C 1
ATOM 3256 O O . ARG B 1 199 ? 15.773 -16.797 -26.625 1 93.38 199 ARG B O 1
ATOM 3263 N N . LYS B 1 200 ? 14.367 -17.094 -24.984 1 94 200 LYS B N 1
ATOM 3264 C CA . LYS B 1 200 ? 13.445 -16.062 -25.453 1 94 200 LYS B CA 1
ATOM 3265 C C . LYS B 1 200 ? 13.922 -14.672 -25.047 1 94 200 LYS B C 1
ATOM 3267 O O . LYS B 1 200 ? 13.688 -13.695 -25.75 1 94 200 LYS B O 1
ATOM 3272 N N . LEU B 1 201 ? 14.555 -14.555 -23.875 1 93.62 201 LEU B N 1
ATOM 3273 C CA . LEU B 1 201 ? 14.867 -13.234 -23.328 1 93.62 201 LEU B CA 1
ATOM 3274 C C . LEU B 1 201 ? 16.375 -13.008 -23.297 1 93.62 201 LEU B C 1
ATOM 3276 O O . LEU B 1 201 ? 16.828 -11.914 -22.938 1 93.62 201 LEU B O 1
ATOM 3280 N N . GLY B 1 202 ? 17.109 -13.961 -23.688 1 91.06 202 GLY B N 1
ATOM 3281 C CA . GLY B 1 202 ? 18.562 -13.891 -23.641 1 91.06 202 GLY B CA 1
ATOM 3282 C C . GLY B 1 202 ? 19.156 -14.742 -22.531 1 91.06 202 GLY B C 1
ATOM 3283 O O . GLY B 1 202 ? 18.594 -14.844 -21.438 1 91.06 202 GLY B O 1
ATOM 3284 N N . ASN B 1 203 ? 20.328 -15.234 -22.75 1 89.5 203 ASN B N 1
ATOM 3285 C CA . ASN B 1 203 ? 20.969 -16.188 -21.844 1 89.5 203 ASN B CA 1
ATOM 3286 C C . ASN B 1 203 ? 21.281 -15.547 -20.484 1 89.5 203 ASN B C 1
ATOM 3288 O O . ASN B 1 203 ? 21.312 -16.234 -19.469 1 89.5 203 ASN B O 1
ATOM 3292 N N . GLY B 1 204 ? 21.391 -14.32 -20.547 1 90.62 204 GLY B N 1
ATOM 3293 C CA . GLY B 1 204 ? 21.828 -13.633 -19.344 1 90.62 204 GLY B CA 1
ATOM 3294 C C . GLY B 1 204 ? 20.703 -13.352 -18.375 1 90.62 204 GLY B C 1
ATOM 3295 O O . GLY B 1 204 ? 20.938 -12.984 -17.219 1 90.62 204 GLY B O 1
ATOM 3296 N N . ILE B 1 205 ? 19.5 -13.562 -18.75 1 90.94 205 ILE B N 1
ATOM 3297 C CA . ILE B 1 205 ? 18.344 -13.094 -17.984 1 90.94 205 ILE B CA 1
ATOM 3298 C C . ILE B 1 205 ? 18.266 -13.828 -16.656 1 90.94 205 ILE B C 1
ATOM 3300 O O . ILE B 1 205 ? 17.812 -13.273 -15.656 1 90.94 205 ILE B O 1
ATOM 3304 N N . VAL B 1 206 ? 18.703 -15.094 -16.641 1 93.25 206 VAL B N 1
ATOM 3305 C CA . VAL B 1 206 ? 18.719 -15.906 -15.438 1 93.25 206 VAL B CA 1
ATOM 3306 C C . VAL B 1 206 ? 20.141 -16.391 -15.164 1 93.25 206 VAL B C 1
ATOM 3308 O O . VAL B 1 206 ? 20.734 -17.078 -16 1 93.25 206 VAL B O 1
ATOM 3311 N N . GLU B 1 207 ? 20.609 -16.031 -14.117 1 93.38 207 GLU B N 1
ATOM 3312 C CA . GLU B 1 207 ? 21.938 -16.484 -13.727 1 93.38 207 GLU B CA 1
ATOM 3313 C C . GLU B 1 207 ? 21.859 -17.656 -12.766 1 93.38 207 GLU B C 1
ATOM 3315 O O . GLU B 1 207 ? 21.125 -17.625 -11.781 1 93.38 207 GLU B O 1
ATOM 3320 N N . THR B 1 208 ? 22.656 -18.688 -13.078 1 93.12 208 THR B N 1
ATOM 3321 C CA . THR B 1 208 ? 22.781 -19.844 -12.188 1 93.12 208 THR B CA 1
ATOM 3322 C C . THR B 1 208 ? 23.891 -19.609 -11.164 1 93.12 208 THR B C 1
ATOM 3324 O O . THR B 1 208 ? 25.016 -19.312 -11.531 1 93.12 208 THR B O 1
ATOM 3327 N N . VAL B 1 209 ? 23.391 -19.656 -9.969 1 93.12 209 VAL B N 1
ATOM 3328 C CA . VAL B 1 209 ? 24.375 -19.594 -8.891 1 93.12 209 VAL B CA 1
ATOM 3329 C C . VAL B 1 209 ? 24.641 -21 -8.352 1 93.12 209 VAL B C 1
ATOM 3331 O O . VAL B 1 209 ? 23.812 -21.547 -7.613 1 93.12 209 VAL B O 1
ATOM 3334 N N . ARG B 1 210 ? 25.828 -21.422 -8.586 1 88.94 210 ARG B N 1
ATOM 3335 C CA . ARG B 1 210 ? 26.156 -22.828 -8.32 1 88.94 210 ARG B CA 1
ATOM 3336 C C . ARG B 1 210 ? 25.938 -23.172 -6.848 1 88.94 210 ARG B C 1
ATOM 3338 O O . ARG B 1 210 ? 26.438 -22.469 -5.961 1 88.94 210 ARG B O 1
ATOM 3345 N N . GLY B 1 211 ? 25.25 -24.219 -6.688 1 90.44 211 GLY B N 1
ATOM 3346 C CA . GLY B 1 211 ? 25.016 -24.766 -5.359 1 90.44 211 GLY B CA 1
ATOM 3347 C C . GLY B 1 211 ? 23.969 -23.984 -4.578 1 90.44 211 GLY B C 1
ATOM 3348 O O . GLY B 1 211 ? 23.562 -24.391 -3.484 1 90.44 211 GLY B O 1
ATOM 3349 N N . LEU B 1 212 ? 23.484 -22.922 -5.188 1 90.81 212 LEU B N 1
ATOM 3350 C CA . LEU B 1 212 ? 22.594 -22.078 -4.398 1 90.81 212 LEU B CA 1
ATOM 3351 C C . LEU B 1 212 ? 21.25 -21.922 -5.102 1 90.81 212 LEU B C 1
ATOM 3353 O O . LEU B 1 212 ? 20.188 -22 -4.461 1 90.81 212 LEU B O 1
ATOM 3357 N N . GLY B 1 213 ? 21.266 -21.688 -6.375 1 94.31 213 GLY B N 1
ATOM 3358 C CA . GLY B 1 213 ? 20.016 -21.484 -7.09 1 94.31 213 GLY B CA 1
ATOM 3359 C C . GLY B 1 213 ? 20.141 -20.531 -8.266 1 94.31 213 GLY B C 1
ATOM 3360 O O . GLY B 1 213 ? 21.031 -20.688 -9.094 1 94.31 213 GLY B O 1
ATOM 3361 N N . TYR B 1 214 ? 19.188 -19.625 -8.367 1 94.06 214 TYR B N 1
ATOM 3362 C CA . TYR B 1 214 ? 19.109 -18.75 -9.531 1 94.06 214 TYR B CA 1
ATOM 3363 C C . TYR B 1 214 ? 18.891 -17.312 -9.125 1 94.06 214 TYR B C 1
ATOM 3365 O O . TYR B 1 214 ? 18.297 -17.047 -8.07 1 94.06 214 TYR B O 1
ATOM 3373 N N . ARG B 1 215 ? 19.344 -16.359 -9.867 1 94.31 215 ARG B N 1
ATOM 3374 C CA . ARG B 1 215 ? 19.062 -14.945 -9.648 1 94.31 215 ARG B CA 1
ATOM 3375 C C . ARG B 1 215 ? 18.828 -14.227 -10.977 1 94.31 215 ARG B C 1
ATOM 3377 O O . ARG B 1 215 ? 19.188 -14.742 -12.039 1 94.31 215 ARG B O 1
ATOM 3384 N N . LEU B 1 216 ? 18.203 -13.055 -10.805 1 91.81 216 LEU B N 1
ATOM 3385 C CA . LEU B 1 216 ? 17.984 -12.234 -11.984 1 91.81 216 LEU B CA 1
ATOM 3386 C C . LEU B 1 216 ? 19.297 -11.703 -12.531 1 91.81 216 LEU B C 1
ATOM 3388 O O . LEU B 1 216 ? 20.109 -11.141 -11.781 1 91.81 216 LEU B O 1
ATOM 3392 N N . GLY B 1 217 ? 19.531 -11.945 -13.734 1 91.94 217 GLY B N 1
ATOM 3393 C CA . GLY B 1 217 ? 20.719 -11.438 -14.391 1 91.94 217 GLY B CA 1
ATOM 3394 C C . GLY B 1 217 ? 20.438 -10.281 -15.328 1 91.94 217 GLY B C 1
ATOM 3395 O O . GLY B 1 217 ? 19.547 -9.461 -15.062 1 91.94 217 GLY B O 1
ATOM 3396 N N . SER B 1 218 ? 21.281 -10.125 -16.359 1 87.19 218 SER B N 1
ATOM 3397 C CA . SER B 1 218 ? 21.156 -8.992 -17.281 1 87.19 218 SER B CA 1
ATOM 3398 C C . SER B 1 218 ? 20.156 -9.289 -18.391 1 87.19 218 SER B C 1
ATOM 3400 O O . SER B 1 218 ? 20.078 -10.422 -18.891 1 87.19 218 SER B O 1
ATOM 3402 N N . ALA B 1 219 ? 19.438 -8.297 -18.688 1 78.94 219 ALA B N 1
ATOM 3403 C CA . ALA B 1 219 ? 18.5 -8.422 -19.797 1 78.94 219 ALA B CA 1
ATOM 3404 C C . ALA B 1 219 ? 19.047 -7.758 -21.062 1 78.94 219 ALA B C 1
ATOM 3406 O O . ALA B 1 219 ? 18.562 -6.699 -21.469 1 78.94 219 ALA B O 1
ATOM 3407 N N . ASP B 1 220 ? 20.312 -8.031 -21.484 1 74.88 220 ASP B N 1
ATOM 3408 C CA . ASP B 1 220 ? 20.922 -7.406 -22.656 1 74.88 220 ASP B CA 1
ATOM 3409 C C . ASP B 1 220 ? 20.656 -8.227 -23.922 1 74.88 220 ASP B C 1
ATOM 3411 O O . ASP B 1 220 ? 20.906 -7.758 -25.031 1 74.88 220 ASP B O 1
ATOM 3415 N N . GLY B 1 221 ? 19.656 -8.594 -24.344 1 58.09 221 GLY B N 1
ATOM 3416 C CA . GLY B 1 221 ? 19.484 -9.352 -25.578 1 58.09 221 GLY B CA 1
ATOM 3417 C C . GLY B 1 221 ? 20.75 -10 -26.062 1 58.09 221 GLY B C 1
ATOM 3418 O O . GLY B 1 221 ? 21.844 -9.703 -25.578 1 58.09 221 GLY B O 1
ATOM 3419 N N . GLY B 1 222 ? 20.672 -11.172 -26.719 1 50.16 222 GLY B N 1
ATOM 3420 C CA . GLY B 1 222 ? 21.719 -11.914 -27.391 1 50.16 222 GLY B CA 1
ATOM 3421 C C . GLY B 1 222 ? 22.703 -11.023 -28.125 1 50.16 222 GLY B C 1
ATOM 3422 O O . GLY B 1 222 ? 22.688 -10.953 -29.359 1 50.16 222 GLY B O 1
ATOM 3423 N N . GLU B 1 223 ? 23.125 -9.812 -27.953 1 42.69 223 GLU B N 1
ATOM 3424 C CA . GLU B 1 223 ? 24.219 -9.555 -28.875 1 42.69 223 GLU B CA 1
ATOM 3425 C C . GLU B 1 223 ? 25.344 -10.57 -28.703 1 42.69 223 GLU B C 1
ATOM 3427 O O . GLU B 1 223 ? 25.906 -10.695 -27.609 1 42.69 223 GLU B O 1
ATOM 3432 N N . ASP B 1 224 ? 25.203 -11.758 -29.266 1 35.03 224 ASP B N 1
ATOM 3433 C CA . ASP B 1 224 ? 26.438 -12.422 -29.688 1 35.03 224 ASP B CA 1
ATOM 3434 C C . ASP B 1 224 ? 27.469 -11.406 -30.172 1 35.03 224 ASP B C 1
ATOM 3436 O O . ASP B 1 224 ? 27.188 -10.578 -31.031 1 35.03 224 ASP B O 1
ATOM 3440 N N . ALA B 1 225 ? 28.578 -11.078 -29.531 1 31.89 225 ALA B N 1
ATOM 3441 C CA . ALA B 1 225 ? 29.812 -10.688 -30.188 1 31.89 225 ALA B CA 1
ATOM 3442 C C . ALA B 1 225 ? 30.047 -11.516 -31.453 1 31.89 225 ALA B C 1
ATOM 3444 O O . ALA B 1 225 ? 30.281 -12.727 -31.375 1 31.89 225 ALA B O 1
ATOM 3445 N N . SER B 1 226 ? 29.203 -11.156 -32.531 1 22.5 226 SER B N 1
ATOM 3446 C CA . SER B 1 226 ? 29.953 -11.547 -33.719 1 22.5 226 SER B CA 1
ATOM 3447 C C . SER B 1 226 ? 31.406 -11.062 -33.625 1 22.5 226 SER B C 1
ATOM 3449 O O . SER B 1 226 ? 31.656 -9.938 -33.219 1 22.5 226 SER B O 1
#

pLDDT: mean 88.97, std 11.41, range [22.5, 98.56]

Secondary structure (DSSP, 8-state):
-EEEEE---HHHHHHHHHHHHHTT-EEEEESSHHHHHHHHHHS--SEEEE-SB-SSSBHHHHHHHHHHTT--S-EEEEES---HHHHHHHHHTT-SEEEESS--HHHHHHHHHHHHHHHTT-SSS-EEETTEEEETTTTEEEETTEEE---HHHHHHHHHHHHTTT-PBPHHHHHHHHH-TT----TTHHHHHHHHHHHHH-GGGEEEETTTEEEE----------/-EEEEE---HHHHHHHHHHHHHTT-EEEEESSHHHHHHHHHHS--SEEEE-SB-SSSBHHHHHHHHHHTT--S-EEEEES---HHHHHHHHHTT-SEEEESS--HHHHHHHHHHHHHHHTT-SSS-EEETTEEEETTTTEEEETTEEE---HHHHHHHHHHHHTTT-PBPHHHHHHHHH-TT----TTHHHHHHHHHHHHH-GGGEEEETTTEEEE----------

Organism: NCBI:txid2745518

Nearest PDB structures (foldseek):
  8jo2-assembly1_H  TM=9.491E-01  e=3.054E-25  Klebsiella pneumoniae JM45
  4s04-assembly2_F  TM=5.487E-01  e=5.732E-25  Klebsiella pneumoniae JM45
  3w9s-assembly1_B  TM=9.939E-01  e=2.072E-14  Klebsiella pneumoniae subsp. pneumoniae NTUH-K2044
  4kfc-assembly1_B  TM=5.144E-01  e=4.513E-20  Escherichia coli K-12
  1kgs-assembly1_A  TM=5.337E-01  e=7.469E-20  Thermotoga maritima

InterPro domains:
  IPR001789 Signal transduction response regulator, receiver domain [PF00072] (3-112)
  IPR001789 Signal transduction response regulator, receiver domain [PS50110] (2-116)
  IPR001789 Signal transduction response regulator, receiver domain [SM00448] (1-112)
  IPR001867 OmpR/PhoB-type DNA-binding domain [PF00486] (145-216)
  IPR001867 OmpR/PhoB-type DNA-binding domain [PS51755] (124-218)
  IPR001867 OmpR/PhoB-type DNA-binding domain [SM00862] (145-216)
  IPR001867 OmpR/PhoB-type DNA-binding domain [cd00383] (132-216)
  IPR011006 CheY-like superfamily [SSF52172] (1-171)
  IPR036388 Winged helix-like DNA-binding domain superfamily [G3DSA:1.10.10.10] (126-222)
  IPR039420 Transcriptional regulatory protein WalR-like [PTHR48111] (1-218)

Foldseek 3Di:
DEEEEAAQPPVVQVVLCVLLVVLLFFYDYDQALVVVVVVVVVDDGQEYEFEQPGDPHGRLVSLLVCVVVPDDHAYEYEYQPDDPVVQVSSVVSPHPYYHHPPDDSLVVNVVVQCSSCVVLPHPDQWQDAAQWIAGSSVRWIGGVNHTFDDDSLLSQLLVVQSSVAPDFDALVRSCCSRPNPPDPDDSCPVVVSLVVNCVGQNVFQWDADPPGHIHGGHRDPPPPDD/DEEEEAAQDPVVQVVLCVLLVVLLFFYDYDQALVVVVVVVVVDDGQEYEFEQPGDPHGRLVSLLVCVVVPDDHAYEYEYQPDDPVVQVSSVVSPHPYYHHPPDDSLVVNVVVLCSSCVVLVHPDQWQDAAQWIAGSSVRWIGGVNHTFDDDSLLSQLLVVQSSVAPDFDALVRSCCSRPNPPDPDDSCPVVVSLVVNCVGQNVFQWDADPPGHIHGGHRPPPPPPD

Solvent-accessible surface area (backbone atoms only — not comparable to full-atom values): 24241 Å² total; per-residue (Å²): 69,28,36,38,34,36,41,58,52,60,69,61,40,50,50,51,46,53,54,41,39,74,68,51,37,16,67,44,79,31,52,33,55,69,52,43,54,53,47,60,73,73,44,85,60,59,30,35,40,36,30,40,85,34,87,80,43,55,28,62,60,51,46,37,51,42,45,75,72,62,54,65,58,52,31,34,36,43,29,68,73,74,49,65,67,52,50,32,50,44,39,66,51,37,29,67,44,78,45,51,56,85,71,55,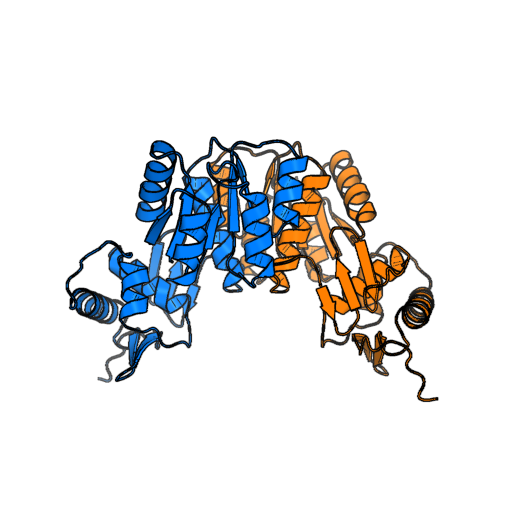68,66,44,53,49,41,52,52,52,37,54,51,36,46,74,72,71,39,52,50,63,66,42,75,44,83,42,30,35,37,26,71,87,78,69,45,36,26,50,71,84,38,80,50,93,65,51,72,60,41,43,23,47,51,50,49,30,63,76,36,64,86,40,76,38,34,66,64,55,48,42,40,30,49,53,22,90,77,51,84,62,62,89,59,55,61,58,52,43,51,50,51,45,21,70,76,48,10,66,44,35,54,34,79,40,86,98,56,30,35,28,46,46,50,28,64,57,69,74,67,83,124,68,26,36,38,36,38,41,57,53,61,70,61,39,50,53,51,45,54,52,42,39,75,66,52,37,16,65,45,78,32,53,32,56,70,51,44,54,51,46,61,72,73,46,86,60,59,32,36,40,37,30,41,84,33,86,82,41,55,28,61,59,51,46,38,52,42,44,75,71,62,54,66,56,53,31,33,36,44,30,68,71,72,50,64,66,52,50,35,49,44,38,67,51,37,28,68,44,79,45,53,53,85,71,55,66,66,44,53,50,41,52,51,51,38,54,53,34,45,74,72,72,39,52,50,63,66,42,76,47,82,41,30,36,36,27,70,87,77,69,45,38,26,50,71,84,38,81,50,92,66,52,72,60,41,43,23,46,50,49,48,32,62,76,38,63,86,40,77,38,33,64,65,57,50,43,40,30,48,54,22,88,79,52,83,61,61,89,60,55,61,57,52,43,51,51,51,46,20,70,75,49,15,67,45,35,56,35,78,38,86,97,56,29,36,28,48,46,49,29,69,52,70,74,66,85,121

Radius of gyration: 23.68 Å; Cα contacts (8 Å, |Δi|>4): 823; chains: 2; bounding box: 50×67×72 Å

Sequence (452 aa):
MHVLVCEDDELIASGIVAGLTAQGFTVERVASAGAARAMLKAATFDIMVLDLGLPDEDGLKLLQQLRSQGLEIPVLILTARDSVTNRVDGLQAGADDYLLKPFDLRELAARLQTLLRRMAGRSVNLIEHGRLAYDPSSRETFLGGQPVDLSRREQALLQALLHNKGRVLSSEQLKDSVYGFNDELESNALNVHIHHLRRKLGNGIVETVRGLGYRLGSADGGEDASMHVLVCEDDELIASGIVAGLTAQGFTVERVASAGAARAMLKAATFDIMVLDLGLPDEDGLKLLQQLRSQGLEIPVLILTARDSVTNRVDGLQAGADDYLLKPFDLRELAARLQTLLRRMAGRSVNLIEHGRLAYDPSSRETFLGGQPVDLSRREQALLQALLHNKGRVLSSEQLKDSVYGFNDELESNALNVHIHHLRRKLGNGIVETVRGLGYRLGSADGGEDAS